Protein AF-A0A4P9X8Y3-F1 (afdb_monomer_lite)

Sequence (404 aa):
MTRTGSASSAAALPAQDPSCPCTQILDPTATSALCRLCHGAIPRVQMLIELNQRFRRDNDEFQHKLAVSYMRHDESALEMSRLRERSDELQTHLALRTQELSSVQKSLSAMGEKLVDEIEKRAELQHSKEAIQEELEDLTRSLFEEANVLVAEEARRRHGHEQREQTLEVQLDAMRGQLQMEREQLTELKERLAEMQRREMEMDELAARDAALGNDDSLASEQPSASSDHGWTPMPASSSASAGVADGPVYDSLLLAEFRDFLQQSPSLKTTKLHTVPFMKNVLEDDVTPCLKFGNNPRTSTRKLVDAIAMNTCFVEEVADPELGDGPLSAAGDPARCRYHFKTTDAADDPWCPICLLCRDRLVAVCEFYNLIRHIRQGLYAQRRVDDVFADVVRLKRNMHDAR

Secondary structure (DSSP, 8-state):
------------PPP--TT-THHHHB-SS-SS-BBTTT--B-HHHHHHHHHHHHHHHHHHHHHHHHHHHHHHHHHHHHHHHHHHHHHHHHHHHHHHHHHHHHHHHHHHHHHHHHHHHHHHHHHHHHHHHHHHHHHHHHHHHHHHHHHHHHHHHHHHHHHHHHHHHHHHHHHHHHHHHHHHHHHHHHHHHHHHHHHHHHHHHHHHHHHHTTS---------------------PPPPPPP--------S----HHHHHHHHHHHHHTTT--GGGGGGSHHHHHHIIIIIHHHT--SSS-SS-HHHHHHHHHTT--EEEE-S-TT-------SSS-GGG--EEEESSS-TTSPPEEE-HHHHHHHHHHHHHHHHHHHHHTTTTTTS-HHHHHHHHHHHHHHHHHH-

InterPro domains:
  IPR009449 GDP/GTP exchange factor Sec2, N-terminal [PF06428] (72-197)
  IPR040351 Guanine nucleotide exchange factor RAB3IL/RAB3IP/Sec2 [PTHR14430] (71-404)

Structure (mmCIF, N/CA/C/O backbone):
data_AF-A0A4P9X8Y3-F1
#
_entry.id   AF-A0A4P9X8Y3-F1
#
loop_
_atom_site.group_PDB
_atom_site.id
_atom_site.type_symbol
_atom_site.label_atom_id
_atom_site.label_alt_id
_atom_site.label_comp_id
_atom_site.label_asym_id
_atom_site.label_entity_id
_atom_site.label_seq_id
_atom_site.pdbx_PDB_ins_code
_atom_site.Cartn_x
_atom_site.Cartn_y
_atom_site.Cartn_z
_atom_site.occupancy
_atom_site.B_iso_or_equiv
_atom_site.auth_seq_id
_atom_site.auth_comp_id
_atom_site.auth_asym_id
_atom_site.auth_atom_id
_atom_site.pdbx_PDB_model_num
ATOM 1 N N . MET A 1 1 ? 45.421 -11.785 -49.173 1.00 38.28 1 MET A N 1
ATOM 2 C CA . MET A 1 1 ? 45.979 -12.794 -50.099 1.00 38.28 1 MET A CA 1
ATOM 3 C C . MET A 1 1 ? 47.058 -12.131 -50.932 1.00 38.28 1 MET A C 1
ATOM 5 O O . MET A 1 1 ? 46.813 -11.102 -51.547 1.00 38.28 1 MET A O 1
ATOM 9 N N . THR A 1 2 ? 48.271 -12.660 -50.831 1.00 33.38 2 THR A N 1
ATOM 10 C CA . THR A 1 2 ? 49.486 -12.202 -51.505 1.00 33.38 2 THR A CA 1
ATOM 11 C C . THR A 1 2 ? 49.276 -12.175 -53.016 1.00 33.38 2 THR A C 1
ATOM 13 O O . THR A 1 2 ? 48.950 -13.183 -53.636 1.00 33.38 2 THR A O 1
ATOM 16 N N . ARG A 1 3 ? 49.425 -10.991 -53.612 1.00 38.62 3 ARG A N 1
ATOM 17 C CA . ARG A 1 3 ? 49.293 -10.769 -55.051 1.00 38.62 3 ARG A CA 1
ATOM 18 C C . ARG A 1 3 ? 50.517 -11.390 -55.730 1.00 38.62 3 ARG A C 1
ATOM 20 O O . ARG A 1 3 ? 51.539 -10.734 -55.898 1.00 38.62 3 ARG A O 1
ATOM 27 N N . THR A 1 4 ? 50.443 -12.675 -56.070 1.00 37.75 4 THR A N 1
ATOM 28 C CA . THR A 1 4 ? 51.406 -13.323 -56.964 1.00 37.75 4 THR A CA 1
ATOM 29 C C . THR A 1 4 ? 51.201 -12.729 -58.351 1.00 37.75 4 THR A C 1
ATOM 31 O O . THR A 1 4 ? 50.382 -13.208 -59.133 1.00 37.75 4 THR A O 1
ATOM 34 N N . GLY A 1 5 ? 51.888 -11.622 -58.633 1.00 37.44 5 GLY A N 1
ATOM 35 C CA . GLY A 1 5 ? 52.036 -11.131 -59.993 1.00 37.44 5 GLY A CA 1
ATOM 36 C C . GLY A 1 5 ? 52.720 -12.224 -60.797 1.00 37.44 5 GLY A C 1
ATOM 37 O O . GLY A 1 5 ? 53.911 -12.467 -60.620 1.00 37.44 5 GLY A O 1
ATOM 38 N N . SER A 1 6 ? 51.960 -12.921 -61.639 1.00 41.25 6 SER A N 1
ATOM 39 C CA . SER A 1 6 ? 52.522 -13.767 -62.679 1.00 41.25 6 SER A CA 1
ATOM 40 C C . SER A 1 6 ? 53.346 -12.852 -63.577 1.00 41.25 6 SER A C 1
ATOM 42 O O . SER A 1 6 ? 52.797 -12.123 -64.406 1.00 41.25 6 SER A O 1
ATOM 44 N N . ALA A 1 7 ? 54.659 -12.828 -63.352 1.00 40.50 7 ALA A N 1
ATOM 45 C CA . ALA A 1 7 ? 55.610 -12.240 -64.269 1.00 40.50 7 ALA A CA 1
ATOM 46 C C . ALA A 1 7 ? 55.390 -12.933 -65.612 1.00 40.50 7 ALA A C 1
ATOM 48 O O . ALA A 1 7 ? 55.737 -14.102 -65.788 1.00 40.50 7 ALA A O 1
ATOM 49 N N . SER A 1 8 ? 54.734 -12.234 -66.536 1.00 46.31 8 SER A N 1
ATOM 50 C CA . SER A 1 8 ? 54.686 -12.655 -67.924 1.00 46.31 8 SER A CA 1
ATOM 51 C C . SER A 1 8 ? 56.140 -12.729 -68.364 1.00 46.31 8 SER A C 1
ATOM 53 O O . SER A 1 8 ? 56.817 -11.703 -68.420 1.00 46.31 8 SER A O 1
ATOM 55 N N . SER A 1 9 ? 56.639 -13.946 -68.574 1.00 45.56 9 SER A N 1
ATOM 56 C CA . SER A 1 9 ? 57.944 -14.193 -69.169 1.00 45.56 9 SER A CA 1
ATOM 57 C C . SER A 1 9 ? 57.942 -13.509 -70.532 1.00 45.56 9 SER A C 1
ATOM 59 O O . SER A 1 9 ? 57.400 -14.024 -71.509 1.00 45.56 9 SER A O 1
ATOM 61 N N . ALA A 1 10 ? 58.452 -12.280 -70.579 1.00 47.59 10 ALA A N 1
ATOM 62 C CA . ALA A 1 10 ? 58.766 -11.613 -71.822 1.00 47.59 10 ALA A CA 1
ATOM 63 C C . ALA A 1 10 ? 59.955 -12.381 -72.389 1.00 47.59 10 ALA A C 1
ATOM 65 O O . ALA A 1 10 ? 61.096 -12.162 -71.982 1.00 47.59 10 ALA A O 1
ATOM 66 N N . ALA A 1 11 ? 59.671 -13.351 -73.260 1.00 50.31 11 ALA A N 1
ATOM 67 C CA . ALA A 1 11 ? 60.689 -13.974 -74.083 1.00 50.31 11 ALA A CA 1
ATOM 68 C C . ALA A 1 11 ? 61.520 -12.844 -74.703 1.00 50.31 11 ALA A C 1
ATOM 70 O O . ALA A 1 11 ? 60.966 -11.967 -75.372 1.00 50.31 11 ALA A O 1
ATOM 71 N N . ALA A 1 12 ? 62.819 -12.816 -74.397 1.00 53.19 12 ALA A N 1
ATOM 72 C CA . ALA A 1 12 ? 63.729 -11.822 -74.939 1.00 53.19 12 ALA A CA 1
ATOM 73 C C . ALA A 1 12 ? 63.620 -11.880 -76.465 1.00 53.19 12 ALA A C 1
ATOM 75 O O . ALA A 1 12 ? 63.916 -12.908 -77.077 1.00 53.19 12 ALA A O 1
ATOM 76 N N . LEU A 1 13 ? 63.117 -10.800 -77.066 1.00 60.72 13 LEU A N 1
ATOM 77 C CA . LEU A 1 13 ? 63.044 -10.690 -78.515 1.00 60.72 13 LEU A CA 1
ATOM 78 C C . LEU A 1 13 ? 64.472 -10.831 -79.068 1.00 60.72 13 LEU A C 1
ATOM 80 O O . LEU A 1 13 ? 65.398 -10.266 -78.477 1.00 60.72 13 LEU A O 1
ATOM 84 N N . PRO A 1 14 ? 64.679 -11.581 -80.164 1.00 63.28 14 PRO A N 1
ATOM 85 C CA . PRO A 1 14 ? 65.995 -11.688 -80.778 1.00 63.28 14 PRO A CA 1
ATOM 86 C C . PRO A 1 14 ? 66.525 -10.287 -81.109 1.00 63.28 14 PRO A C 1
ATOM 88 O O . PRO A 1 14 ? 65.758 -9.412 -81.520 1.00 63.28 14 PRO A O 1
ATOM 91 N N . ALA A 1 15 ? 67.827 -10.071 -80.894 1.00 60.09 15 ALA A N 1
ATOM 92 C CA . ALA A 1 15 ? 68.486 -8.808 -81.206 1.00 60.09 15 ALA A CA 1
ATOM 93 C C . ALA A 1 15 ? 68.162 -8.405 -82.654 1.00 60.09 15 ALA A C 1
ATOM 95 O O . ALA A 1 15 ? 68.297 -9.218 -83.569 1.00 60.09 15 ALA A O 1
ATOM 96 N N . GLN A 1 16 ? 67.672 -7.177 -82.844 1.00 62.56 16 GLN A N 1
ATOM 97 C CA . GLN A 1 16 ? 67.260 -6.683 -84.157 1.00 62.56 16 GLN A CA 1
ATOM 98 C C . GLN A 1 16 ? 68.472 -6.667 -85.094 1.00 62.56 16 GLN A C 1
ATOM 100 O O . GLN A 1 16 ? 69.423 -5.923 -84.862 1.00 62.56 16 GLN A O 1
ATOM 105 N N . ASP A 1 17 ? 68.437 -7.489 -86.143 1.00 67.31 17 ASP A N 1
ATOM 106 C CA . ASP A 1 17 ? 69.449 -7.473 -87.196 1.00 67.31 17 ASP A CA 1
ATOM 107 C C . ASP A 1 17 ? 69.336 -6.147 -87.975 1.00 67.31 17 ASP A C 1
ATOM 109 O O . ASP A 1 17 ? 68.294 -5.895 -88.597 1.00 67.31 17 ASP A O 1
ATOM 113 N N . PRO A 1 18 ? 70.369 -5.281 -87.964 1.00 65.69 18 PRO A N 1
ATOM 114 C CA . PRO A 1 18 ? 70.338 -3.999 -88.666 1.00 65.69 18 PRO A CA 1
ATOM 115 C C . PRO A 1 18 ? 70.235 -4.156 -90.192 1.00 65.69 18 PRO A C 1
ATOM 117 O O . PRO A 1 18 ? 69.890 -3.192 -90.874 1.00 65.69 18 PRO A O 1
ATOM 120 N N . SER A 1 19 ? 70.490 -5.353 -90.733 1.00 65.38 19 SER A N 1
ATOM 121 C CA . SER A 1 19 ? 70.330 -5.676 -92.154 1.00 65.38 19 SER A CA 1
ATOM 122 C C . SER A 1 19 ? 68.934 -6.200 -92.531 1.00 65.38 19 SER A C 1
ATOM 124 O O . SER A 1 19 ? 68.655 -6.389 -93.716 1.00 65.38 19 SER A O 1
ATOM 126 N N . CYS A 1 20 ? 68.026 -6.394 -91.561 1.00 70.94 20 CYS A N 1
ATOM 127 C CA . CYS A 1 20 ? 66.666 -6.861 -91.834 1.00 70.94 20 CYS A CA 1
ATOM 128 C C . CYS A 1 20 ? 65.900 -5.853 -92.709 1.00 70.94 20 CYS A C 1
ATOM 130 O O . CYS A 1 20 ? 65.712 -4.713 -92.280 1.00 70.94 20 CYS A O 1
ATOM 132 N N . PRO A 1 21 ? 65.329 -6.255 -93.863 1.00 71.38 21 PRO A N 1
ATOM 133 C CA . PRO A 1 21 ? 64.524 -5.365 -94.710 1.00 71.38 21 PRO A CA 1
ATOM 134 C C . PRO A 1 21 ? 63.346 -4.705 -93.975 1.00 71.38 21 PRO A C 1
ATOM 136 O O . PRO A 1 21 ? 62.870 -3.641 -94.364 1.00 71.38 21 PRO A O 1
ATOM 139 N N . CYS A 1 22 ? 62.896 -5.306 -92.871 1.00 70.19 22 CYS A N 1
ATOM 140 C CA . CYS A 1 22 ? 61.865 -4.767 -91.996 1.00 70.19 22 CYS A CA 1
ATOM 141 C C . CYS A 1 22 ? 62.204 -3.379 -91.405 1.00 70.19 22 CYS A C 1
ATOM 143 O O . CYS A 1 22 ? 61.299 -2.560 -91.243 1.00 70.19 22 CYS A O 1
ATOM 145 N N . THR A 1 23 ? 63.485 -3.073 -91.154 1.00 68.12 23 THR A N 1
ATOM 146 C CA . THR A 1 23 ? 63.953 -1.769 -90.627 1.00 68.12 23 THR A CA 1
ATOM 147 C C . THR A 1 23 ? 63.938 -0.653 -91.681 1.00 68.12 23 THR A C 1
ATOM 149 O O . THR A 1 23 ? 64.002 0.535 -91.355 1.00 68.12 23 THR A O 1
ATOM 152 N N . GLN A 1 24 ? 63.834 -1.027 -92.960 1.00 69.31 24 GLN A N 1
ATOM 153 C CA . GLN A 1 24 ? 63.679 -0.098 -94.078 1.00 69.31 24 GLN A CA 1
ATOM 154 C C . GLN A 1 24 ? 62.207 0.210 -94.381 1.00 69.31 24 GLN A C 1
ATOM 156 O O . GLN A 1 24 ? 61.924 1.194 -95.058 1.00 69.31 24 GLN A O 1
ATOM 161 N N . ILE A 1 25 ? 61.273 -0.608 -93.883 1.00 71.94 25 ILE A N 1
ATOM 162 C CA . ILE A 1 25 ? 59.831 -0.477 -94.142 1.00 71.94 25 ILE A CA 1
ATOM 163 C C . ILE A 1 25 ? 59.143 0.351 -93.052 1.00 71.94 25 ILE A C 1
ATOM 165 O O . ILE A 1 25 ? 58.283 1.171 -93.366 1.00 71.94 25 ILE A O 1
ATOM 169 N N . LEU A 1 26 ? 59.517 0.160 -91.786 1.00 69.81 26 LEU A N 1
ATOM 170 C CA . LEU A 1 26 ? 58.951 0.879 -90.642 1.00 69.81 26 LEU A CA 1
ATOM 171 C C . LEU A 1 26 ? 59.854 2.055 -90.252 1.00 69.81 26 LEU A C 1
ATOM 173 O O . LEU A 1 26 ? 61.067 1.889 -90.145 1.00 69.81 26 LEU A O 1
ATOM 177 N N . ASP A 1 27 ? 59.277 3.237 -90.032 1.00 65.94 27 ASP A N 1
ATOM 178 C CA . ASP A 1 27 ? 60.016 4.376 -89.478 1.00 65.94 27 ASP A CA 1
ATOM 179 C C . ASP A 1 27 ? 60.281 4.159 -87.970 1.00 65.94 27 ASP A C 1
ATOM 181 O O . ASP A 1 27 ? 59.325 4.057 -87.199 1.00 65.94 27 ASP A O 1
ATOM 185 N N . PRO A 1 28 ? 61.548 4.076 -87.515 1.00 61.78 28 PRO A N 1
ATOM 186 C CA . PRO A 1 28 ? 61.874 3.885 -86.101 1.00 61.78 28 PRO A CA 1
ATOM 187 C C . PRO A 1 28 ? 61.652 5.145 -85.246 1.00 61.78 28 PRO A C 1
ATOM 189 O O . PRO A 1 28 ? 61.670 5.054 -84.020 1.00 61.78 28 PRO A O 1
ATOM 192 N N . THR A 1 29 ? 61.465 6.316 -85.864 1.00 61.03 29 THR A N 1
ATOM 193 C CA . THR A 1 29 ? 61.295 7.604 -85.171 1.00 61.03 29 THR A CA 1
ATOM 194 C C . THR A 1 29 ? 59.834 8.014 -84.995 1.00 61.03 29 THR A C 1
ATOM 196 O O . THR A 1 29 ? 59.526 8.832 -84.127 1.00 61.03 29 THR A O 1
ATOM 199 N N . ALA A 1 30 ? 58.920 7.423 -85.768 1.00 57.47 30 ALA A N 1
ATOM 200 C CA . ALA A 1 30 ? 57.501 7.722 -85.690 1.00 57.47 30 ALA A CA 1
ATOM 201 C C . ALA A 1 30 ? 56.797 6.807 -84.677 1.00 57.47 30 ALA A C 1
ATOM 203 O O . ALA A 1 30 ? 56.789 5.584 -84.786 1.00 57.47 30 ALA A O 1
ATOM 204 N N . THR A 1 31 ? 56.104 7.413 -83.716 1.00 58.72 31 THR A N 1
ATOM 205 C CA . THR A 1 31 ? 55.198 6.742 -82.764 1.00 58.72 31 THR A CA 1
ATOM 206 C C . THR A 1 31 ? 54.002 6.046 -83.426 1.00 58.72 31 THR A C 1
ATOM 208 O O . THR A 1 31 ? 53.281 5.301 -82.763 1.00 58.72 31 THR A O 1
ATOM 211 N N . SER A 1 32 ? 53.782 6.263 -84.725 1.00 61.84 32 SER A N 1
ATOM 212 C CA . SER A 1 32 ? 52.755 5.599 -85.524 1.00 61.84 32 SER A CA 1
ATOM 213 C C . SER A 1 32 ? 53.429 4.806 -86.640 1.00 61.84 32 SER A C 1
ATOM 215 O O . SER A 1 32 ? 54.347 5.301 -87.287 1.00 61.84 32 SER A O 1
ATOM 217 N N . ALA A 1 33 ? 53.011 3.555 -86.827 1.00 69.06 33 ALA A N 1
ATOM 218 C CA . ALA A 1 33 ? 53.597 2.600 -87.763 1.00 69.06 33 ALA A CA 1
ATOM 219 C C . ALA A 1 33 ? 53.347 2.980 -89.237 1.00 69.06 33 ALA A C 1
ATOM 221 O O . ALA A 1 33 ? 52.541 2.362 -89.942 1.00 69.06 33 ALA A O 1
ATOM 222 N N . LEU A 1 34 ? 54.028 4.029 -89.688 1.00 79.69 34 LEU A N 1
ATOM 223 C CA . LEU A 1 34 ? 53.994 4.533 -91.051 1.00 79.69 34 LEU A CA 1
ATOM 224 C C . LEU A 1 34 ? 55.073 3.849 -91.894 1.00 79.69 34 LEU A C 1
ATOM 226 O O . LEU A 1 34 ? 56.153 3.498 -91.412 1.00 79.69 34 LEU A O 1
ATOM 230 N N . CYS A 1 35 ? 54.768 3.665 -93.175 1.00 78.06 35 CYS A N 1
ATOM 231 C CA . CYS A 1 35 ? 55.717 3.180 -94.162 1.00 78.06 35 CYS A CA 1
ATOM 232 C C . CYS A 1 35 ? 56.786 4.246 -94.419 1.00 78.06 35 CYS A C 1
ATOM 234 O O . CYS A 1 35 ? 56.464 5.367 -94.806 1.00 78.06 35 CYS A O 1
ATOM 236 N N . ARG A 1 36 ? 58.063 3.894 -94.284 1.00 76.31 36 ARG A N 1
ATOM 237 C CA . ARG A 1 36 ? 59.192 4.818 -94.468 1.00 76.31 36 ARG A CA 1
ATOM 238 C C . ARG A 1 36 ? 59.341 5.350 -95.904 1.00 76.31 36 ARG A C 1
ATOM 240 O O . ARG A 1 36 ? 59.960 6.388 -96.098 1.00 76.31 36 ARG A O 1
ATOM 247 N N . LEU A 1 37 ? 58.790 4.647 -96.901 1.00 78.06 37 LEU A N 1
ATOM 248 C CA . LEU A 1 37 ? 58.934 4.978 -98.329 1.00 78.06 37 LEU A CA 1
ATOM 249 C C . LEU A 1 37 ? 57.832 5.898 -98.869 1.00 78.06 37 LEU A C 1
ATOM 251 O O . LEU A 1 37 ? 58.095 6.718 -99.741 1.00 78.06 37 LEU A O 1
ATOM 255 N N . CYS A 1 38 ? 56.595 5.743 -98.392 1.00 81.50 38 CYS A N 1
ATOM 256 C CA . CYS A 1 38 ? 55.443 6.516 -98.873 1.00 81.50 38 CYS A CA 1
ATOM 257 C C . CYS A 1 38 ? 54.746 7.330 -97.777 1.00 81.50 38 CYS A C 1
ATOM 259 O O . CYS A 1 38 ? 53.761 8.005 -98.060 1.00 81.50 38 CYS A O 1
ATOM 261 N N . HIS A 1 39 ? 55.219 7.236 -96.531 1.00 77.31 39 HIS A N 1
ATOM 262 C CA . HIS A 1 39 ? 54.658 7.875 -95.336 1.00 77.31 39 HIS A CA 1
ATOM 263 C C . HIS A 1 39 ? 53.189 7.518 -95.027 1.00 77.31 39 HIS A C 1
ATOM 265 O O . HIS A 1 39 ? 52.581 8.107 -94.137 1.00 77.31 39 HIS A O 1
ATOM 271 N N . GLY A 1 40 ? 52.613 6.530 -95.722 1.00 79.38 40 GLY A N 1
ATOM 272 C CA . GLY A 1 40 ? 51.258 6.029 -95.482 1.00 79.38 40 GLY A CA 1
ATOM 273 C C . GLY A 1 40 ? 51.190 4.992 -94.356 1.00 79.38 40 GLY A C 1
ATOM 274 O O . GLY A 1 40 ? 52.171 4.307 -94.064 1.00 79.38 40 GLY A O 1
ATOM 275 N N . ALA A 1 41 ? 50.018 4.840 -93.737 1.00 81.88 41 ALA A N 1
ATOM 276 C CA . ALA A 1 41 ? 49.785 3.831 -92.704 1.00 81.88 41 ALA A CA 1
ATOM 277 C C . ALA A 1 41 ? 49.802 2.409 -93.288 1.00 81.88 41 ALA A C 1
ATOM 279 O O . ALA A 1 41 ? 49.170 2.145 -94.311 1.00 81.88 41 ALA A O 1
ATOM 280 N N . ILE A 1 42 ? 50.487 1.474 -92.621 1.00 84.62 42 ILE A N 1
ATOM 281 C CA . ILE A 1 42 ? 50.503 0.063 -93.034 1.00 84.62 42 ILE A CA 1
ATOM 282 C C . ILE A 1 42 ? 49.219 -0.611 -92.524 1.00 84.62 42 ILE A C 1
ATOM 284 O O . ILE A 1 42 ? 49.091 -0.802 -91.309 1.00 84.62 42 ILE A O 1
ATOM 288 N N . PRO A 1 43 ? 48.281 -1.041 -93.396 1.00 83.75 43 PRO A N 1
ATOM 289 C CA . PRO A 1 43 ? 46.933 -1.437 -92.972 1.00 83.75 43 PRO A CA 1
ATOM 290 C C . PRO A 1 43 ? 46.902 -2.550 -91.917 1.00 83.75 43 PRO A C 1
ATOM 292 O O . PRO A 1 43 ? 46.117 -2.501 -90.973 1.00 83.75 43 PRO A O 1
ATOM 295 N N . ARG A 1 44 ? 47.789 -3.549 -92.029 1.00 84.06 44 ARG A N 1
ATOM 296 C CA . ARG A 1 44 ? 47.836 -4.667 -91.074 1.00 84.06 44 ARG A CA 1
ATOM 297 C C . ARG A 1 44 ? 48.372 -4.255 -89.702 1.00 84.06 44 ARG A C 1
ATOM 299 O O . ARG A 1 44 ? 47.895 -4.775 -88.697 1.00 84.06 44 ARG A O 1
ATOM 306 N N . VAL A 1 45 ? 49.336 -3.335 -89.658 1.00 83.12 45 VAL A N 1
ATOM 307 C CA . VAL A 1 45 ? 49.898 -2.830 -88.396 1.00 83.12 45 VAL A CA 1
ATOM 308 C C . VAL A 1 45 ? 48.910 -1.877 -87.732 1.00 83.12 45 VAL A C 1
ATOM 310 O O . VAL A 1 45 ? 48.670 -1.995 -86.535 1.00 83.12 45 VAL A O 1
ATOM 313 N N . GLN A 1 46 ? 48.247 -1.027 -88.518 1.00 83.75 46 GLN A N 1
ATOM 314 C CA . GLN A 1 46 ? 47.165 -0.164 -88.052 1.00 83.75 46 GLN A CA 1
ATOM 315 C C . GLN A 1 46 ? 46.024 -0.975 -87.411 1.00 83.75 46 GLN A C 1
ATOM 317 O O . GLN A 1 46 ? 45.622 -0.687 -86.287 1.00 83.75 46 GLN A O 1
ATOM 322 N N . MET A 1 47 ? 45.580 -2.060 -88.057 1.00 88.00 47 MET A N 1
ATOM 323 C CA . MET A 1 47 ? 44.558 -2.964 -87.509 1.00 88.00 47 MET A CA 1
ATOM 324 C C . MET A 1 47 ? 44.983 -3.599 -86.171 1.00 88.00 47 MET A C 1
ATOM 326 O O . MET A 1 47 ? 44.170 -3.731 -85.258 1.00 88.00 47 MET A O 1
ATOM 330 N N . LEU A 1 48 ? 46.255 -3.994 -86.028 1.00 87.12 48 LEU A N 1
ATOM 331 C CA . LEU A 1 48 ? 46.786 -4.545 -84.774 1.00 87.12 48 LEU A CA 1
ATOM 332 C C . LEU A 1 48 ? 46.891 -3.486 -83.670 1.00 87.12 48 LEU A C 1
ATOM 334 O O . LEU A 1 48 ? 46.611 -3.798 -82.513 1.00 87.12 48 LEU A O 1
ATOM 338 N N . ILE A 1 49 ? 47.258 -2.248 -84.011 1.00 85.50 49 ILE A N 1
ATOM 339 C CA . ILE A 1 49 ? 47.268 -1.116 -83.074 1.00 85.50 49 ILE A CA 1
ATOM 340 C C . ILE A 1 49 ? 45.847 -0.850 -82.571 1.00 85.50 49 ILE A C 1
ATOM 342 O O . ILE A 1 49 ? 45.638 -0.779 -81.363 1.00 85.50 49 ILE A O 1
ATOM 346 N N . GLU A 1 50 ? 44.863 -0.780 -83.468 1.00 88.81 50 GLU A N 1
ATOM 347 C CA . GLU A 1 50 ? 43.454 -0.582 -83.114 1.00 88.81 50 GLU A CA 1
ATOM 348 C C . GLU A 1 50 ? 42.906 -1.724 -82.249 1.00 88.81 50 GLU A C 1
ATOM 350 O O . GLU A 1 50 ? 42.192 -1.478 -81.275 1.00 88.81 50 GLU A O 1
ATOM 355 N N . LEU A 1 51 ? 43.266 -2.973 -82.558 1.00 92.62 51 LEU A N 1
ATOM 356 C CA . LEU A 1 51 ? 42.882 -4.136 -81.762 1.00 92.62 51 LEU A CA 1
ATOM 357 C C . LEU A 1 51 ? 43.532 -4.119 -80.368 1.00 92.62 51 LEU A C 1
ATOM 359 O O . LEU A 1 51 ? 42.857 -4.377 -79.376 1.00 92.62 51 LEU A O 1
ATOM 363 N N . ASN A 1 52 ? 44.816 -3.762 -80.260 1.00 90.44 52 ASN A N 1
ATOM 364 C CA . ASN A 1 52 ? 45.506 -3.627 -78.972 1.00 90.44 52 ASN A CA 1
ATOM 365 C C . ASN A 1 52 ? 44.909 -2.480 -78.143 1.00 90.44 52 ASN A C 1
ATOM 367 O O . ASN A 1 52 ? 44.678 -2.631 -76.948 1.00 90.44 52 ASN A O 1
ATOM 371 N N . GLN A 1 53 ? 44.572 -1.357 -78.780 1.00 90.69 53 GLN A N 1
ATOM 372 C CA . GLN A 1 53 ? 43.862 -0.254 -78.133 1.00 90.69 53 GLN A CA 1
ATOM 373 C C . GLN A 1 53 ? 42.460 -0.657 -77.654 1.00 90.69 53 GLN A C 1
ATOM 375 O O . GLN A 1 53 ? 42.044 -0.200 -76.592 1.00 90.69 53 GLN A O 1
ATOM 380 N N . ARG A 1 54 ? 41.729 -1.502 -78.399 1.00 95.25 54 ARG A N 1
ATOM 381 C CA . ARG A 1 54 ? 40.456 -2.090 -77.937 1.00 95.25 54 ARG A CA 1
ATOM 382 C C . ARG A 1 54 ? 40.674 -2.964 -76.707 1.00 95.25 54 ARG A C 1
ATOM 384 O O . ARG A 1 54 ? 40.076 -2.685 -75.681 1.00 95.25 54 ARG A O 1
ATOM 391 N N . PHE A 1 55 ? 41.604 -3.918 -76.763 1.00 95.75 55 PHE A N 1
ATOM 392 C CA . PHE A 1 55 ? 41.893 -4.781 -75.615 1.00 95.75 55 PHE A CA 1
ATOM 393 C C . PHE A 1 55 ? 42.363 -4.013 -74.380 1.00 95.75 55 PHE A C 1
ATOM 395 O O . PHE A 1 55 ? 42.019 -4.399 -73.270 1.00 95.75 55 PHE A O 1
ATOM 402 N N . ARG A 1 56 ? 43.128 -2.927 -74.547 1.00 93.50 56 ARG A N 1
ATOM 403 C CA . ARG A 1 56 ? 43.506 -2.050 -73.429 1.00 93.50 56 ARG A CA 1
ATOM 404 C C . ARG A 1 56 ? 42.286 -1.379 -72.810 1.00 93.50 56 ARG A C 1
ATOM 406 O O . ARG A 1 56 ? 42.126 -1.468 -71.603 1.00 93.50 56 ARG A O 1
ATOM 413 N N . ARG A 1 57 ? 41.401 -0.798 -73.630 1.00 95.31 57 ARG A N 1
ATOM 414 C CA . ARG A 1 57 ? 40.144 -0.199 -73.153 1.00 95.31 57 ARG A CA 1
ATOM 415 C C . ARG A 1 57 ? 39.268 -1.215 -72.428 1.00 95.31 57 ARG A C 1
ATOM 417 O O . ARG A 1 57 ? 38.788 -0.918 -71.342 1.00 95.31 57 ARG A O 1
ATOM 424 N N . ASP A 1 58 ? 39.118 -2.409 -72.992 1.00 95.50 58 ASP A N 1
ATOM 425 C CA . ASP A 1 58 ? 38.333 -3.478 -72.377 1.00 95.50 58 ASP A CA 1
ATOM 426 C C . ASP A 1 58 ? 38.966 -3.918 -71.045 1.00 95.50 58 ASP A C 1
ATOM 428 O O . ASP A 1 58 ? 38.264 -4.107 -70.056 1.00 95.50 58 ASP A O 1
ATOM 432 N N . ASN A 1 59 ? 40.297 -4.040 -70.978 1.00 95.31 59 ASN A N 1
ATOM 433 C CA . ASN A 1 59 ? 41.011 -4.381 -69.745 1.00 95.31 59 ASN A CA 1
ATOM 434 C C . ASN A 1 59 ? 40.839 -3.296 -68.673 1.00 95.31 59 ASN A C 1
ATOM 436 O O . ASN A 1 59 ? 40.506 -3.625 -67.538 1.00 95.31 59 ASN A O 1
ATOM 440 N N . ASP A 1 60 ? 40.979 -2.020 -69.035 1.00 95.56 60 ASP A N 1
ATOM 441 C CA . ASP A 1 60 ? 40.744 -0.892 -68.128 1.00 95.56 60 ASP A CA 1
ATOM 442 C C . ASP A 1 60 ? 39.289 -0.883 -67.625 1.00 95.56 60 ASP A C 1
ATOM 444 O O . ASP A 1 60 ? 39.036 -0.695 -66.433 1.00 95.56 60 ASP A O 1
ATOM 448 N N . GLU A 1 61 ? 38.320 -1.171 -68.501 1.00 96.50 61 GLU A N 1
ATOM 449 C CA . GLU A 1 61 ? 36.907 -1.292 -68.138 1.00 96.50 61 GLU A CA 1
ATOM 450 C C . GLU A 1 61 ? 36.659 -2.467 -67.178 1.00 96.50 61 GLU A C 1
ATOM 452 O O . GLU A 1 61 ? 35.956 -2.313 -66.174 1.00 96.50 61 GLU A O 1
ATOM 457 N N . PHE A 1 62 ? 37.252 -3.637 -67.433 1.00 96.62 62 PHE A N 1
ATOM 458 C CA . PHE A 1 62 ? 37.148 -4.792 -66.539 1.00 96.62 62 PHE A CA 1
ATOM 459 C C . PHE A 1 62 ? 37.821 -4.536 -65.190 1.00 96.62 62 PHE A C 1
ATOM 461 O O . PHE A 1 62 ? 37.252 -4.890 -64.157 1.00 96.62 62 PHE A O 1
ATOM 468 N N . GLN A 1 63 ? 38.988 -3.889 -65.173 1.00 95.69 63 GLN A N 1
ATOM 469 C CA . GLN A 1 63 ? 39.662 -3.491 -63.938 1.00 95.69 63 GLN A CA 1
ATOM 470 C C . GLN A 1 63 ? 38.811 -2.510 -63.133 1.00 95.69 63 GLN A C 1
ATOM 472 O O . GLN A 1 63 ? 38.672 -2.679 -61.921 1.00 95.69 63 GLN A O 1
ATOM 477 N N . HIS A 1 64 ? 38.186 -1.533 -63.794 1.00 96.31 64 HIS A N 1
ATOM 478 C CA . HIS A 1 64 ? 37.283 -0.593 -63.141 1.00 96.31 64 HIS A CA 1
ATOM 479 C C . HIS A 1 64 ? 36.050 -1.297 -62.556 1.00 96.31 64 HIS A C 1
ATOM 481 O O . HIS A 1 64 ? 35.736 -1.115 -61.379 1.00 96.31 64 HIS A O 1
ATOM 487 N N . LYS A 1 65 ? 35.384 -2.166 -63.330 1.00 96.69 65 LYS A N 1
ATOM 488 C CA . LYS A 1 65 ? 34.235 -2.958 -62.851 1.00 96.69 65 LYS A CA 1
ATOM 489 C C . LYS A 1 65 ? 34.605 -3.843 -61.663 1.00 96.69 65 LYS A C 1
ATOM 491 O O . LYS A 1 65 ? 33.844 -3.925 -60.700 1.00 96.69 65 LYS A O 1
ATOM 496 N N . LEU A 1 66 ? 35.774 -4.478 -61.714 1.00 97.06 66 LEU A N 1
ATOM 497 C CA . LEU A 1 66 ? 36.282 -5.306 -60.629 1.00 97.06 66 LEU A CA 1
ATOM 498 C C . LEU A 1 66 ? 36.545 -4.467 -59.368 1.00 97.06 66 LEU A C 1
ATOM 500 O O . LEU A 1 66 ? 36.133 -4.867 -58.283 1.00 97.06 66 LEU A O 1
ATOM 504 N N . ALA A 1 67 ? 37.156 -3.286 -59.508 1.00 96.31 67 ALA A N 1
ATOM 505 C CA . ALA A 1 67 ? 37.381 -2.365 -58.394 1.00 96.31 67 ALA A CA 1
ATOM 506 C C . ALA A 1 67 ? 36.062 -1.917 -57.742 1.00 96.31 67 ALA A C 1
ATOM 508 O O . ALA A 1 67 ? 35.929 -1.973 -56.522 1.00 96.31 67 ALA A O 1
ATOM 509 N N . VAL A 1 68 ? 35.056 -1.552 -58.544 1.00 96.69 68 VAL A N 1
ATOM 510 C CA . VAL A 1 68 ? 33.719 -1.188 -58.043 1.00 96.69 68 VAL A CA 1
ATOM 511 C C . VAL A 1 68 ? 33.047 -2.369 -57.334 1.00 96.69 68 VAL A C 1
ATOM 513 O O . VAL A 1 68 ? 32.428 -2.186 -56.288 1.00 96.69 68 VAL A O 1
ATOM 516 N N . SER A 1 69 ? 33.179 -3.587 -57.866 1.00 95.44 69 SER A N 1
ATOM 517 C CA . SER A 1 69 ? 32.630 -4.787 -57.229 1.00 95.44 69 SER A CA 1
ATOM 518 C C . SER A 1 69 ? 33.289 -5.086 -55.880 1.00 95.44 69 SER A C 1
ATOM 520 O O . SER A 1 69 ? 32.581 -5.451 -54.945 1.00 95.44 69 SER A O 1
ATOM 522 N N . TYR A 1 70 ? 34.613 -4.924 -55.762 1.00 96.19 70 TYR A N 1
ATOM 523 C CA . TYR A 1 70 ? 35.315 -5.083 -54.484 1.00 96.19 70 TYR A CA 1
ATOM 524 C C . TYR A 1 70 ? 34.868 -4.034 -53.466 1.00 96.19 70 TYR A C 1
ATOM 526 O O . TYR A 1 70 ? 34.532 -4.399 -52.346 1.00 96.19 70 TYR A O 1
ATOM 534 N N . MET A 1 71 ? 34.752 -2.766 -53.875 1.00 96.25 71 MET A N 1
ATOM 535 C CA . MET A 1 71 ? 34.259 -1.704 -52.993 1.00 96.25 71 MET A CA 1
ATOM 536 C C . MET A 1 71 ? 32.858 -2.003 -52.442 1.00 96.25 71 MET A C 1
ATOM 538 O O . MET A 1 71 ? 32.629 -1.868 -51.244 1.00 96.25 71 MET A O 1
ATOM 542 N N . ARG A 1 72 ? 31.931 -2.462 -53.295 1.00 96.44 72 ARG A N 1
ATOM 543 C CA . ARG A 1 72 ? 30.575 -2.856 -52.867 1.00 96.44 72 ARG A CA 1
ATOM 544 C C . ARG A 1 72 ? 30.585 -4.047 -51.914 1.00 96.44 72 ARG A C 1
ATOM 546 O O . ARG A 1 72 ? 29.782 -4.098 -50.985 1.00 96.44 72 ARG A O 1
ATOM 553 N N . HIS A 1 73 ? 31.464 -5.017 -52.158 1.00 96.00 73 HIS A N 1
ATOM 554 C CA . HIS A 1 73 ? 31.612 -6.173 -51.284 1.00 96.00 73 HIS A CA 1
ATOM 555 C C . HIS A 1 73 ? 32.152 -5.762 -49.908 1.00 96.00 73 HIS A C 1
ATOM 557 O O . HIS A 1 73 ? 31.621 -6.212 -48.897 1.00 96.00 73 HIS A O 1
ATOM 563 N N . ASP A 1 74 ? 33.154 -4.884 -49.860 1.00 96.19 74 ASP A N 1
ATOM 564 C CA . ASP A 1 74 ? 33.719 -4.377 -48.606 1.00 96.19 74 ASP A CA 1
ATOM 565 C C . ASP A 1 74 ? 32.688 -3.564 -47.809 1.00 96.19 74 ASP A C 1
ATOM 567 O O . ASP A 1 74 ? 32.559 -3.750 -46.599 1.00 96.19 74 ASP A O 1
ATOM 571 N N . GLU A 1 75 ? 31.893 -2.731 -48.485 1.00 96.12 75 GLU A N 1
ATOM 572 C CA . GLU A 1 75 ? 30.783 -1.996 -47.867 1.00 96.12 75 GLU A CA 1
ATOM 573 C C . GLU A 1 75 ? 29.724 -2.948 -47.287 1.00 96.12 75 GLU A C 1
ATOM 575 O O . GLU A 1 75 ? 29.357 -2.832 -46.116 1.00 96.12 75 GLU A O 1
ATOM 580 N N . SER A 1 76 ? 29.313 -3.957 -48.062 1.00 95.19 76 SER A N 1
ATOM 581 C CA . SER A 1 76 ? 28.355 -4.977 -47.611 1.00 95.19 76 SER A CA 1
ATOM 582 C C . SER A 1 76 ? 28.901 -5.804 -46.440 1.00 95.19 76 SER A C 1
ATOM 584 O O . SER A 1 76 ? 28.163 -6.162 -45.523 1.00 95.19 76 SER A O 1
ATOM 586 N N . ALA A 1 77 ? 30.201 -6.114 -46.440 1.00 97.00 77 ALA A N 1
ATOM 587 C CA . ALA A 1 77 ? 30.855 -6.841 -45.356 1.00 97.00 77 ALA A CA 1
ATOM 588 C C . ALA A 1 77 ? 30.891 -6.016 -44.059 1.00 97.00 77 ALA A C 1
ATOM 590 O O . ALA A 1 77 ? 30.651 -6.560 -42.978 1.00 97.00 77 ALA A O 1
ATOM 591 N N . LEU A 1 78 ? 31.135 -4.706 -44.164 1.00 96.94 78 LEU A N 1
ATOM 592 C CA . LEU A 1 78 ? 31.091 -3.784 -43.030 1.00 96.94 78 LEU A CA 1
ATOM 593 C C . LEU A 1 78 ? 29.671 -3.679 -42.453 1.00 96.94 78 LEU A C 1
ATOM 595 O O . LEU A 1 78 ? 29.491 -3.740 -41.236 1.00 96.94 78 LEU A O 1
ATOM 599 N N . GLU A 1 79 ? 28.659 -3.561 -43.313 1.00 97.12 79 GLU A N 1
ATOM 600 C CA . GLU A 1 79 ? 27.254 -3.520 -42.901 1.00 97.12 79 GLU A CA 1
ATOM 601 C C . GLU A 1 79 ? 26.828 -4.822 -42.210 1.00 97.12 79 GLU A C 1
ATOM 603 O O . GLU A 1 79 ? 26.274 -4.788 -41.111 1.00 97.12 79 GLU A O 1
ATOM 608 N N . MET A 1 80 ? 27.182 -5.974 -42.783 1.00 96.94 80 MET A N 1
ATOM 609 C CA . MET A 1 80 ? 26.959 -7.283 -42.165 1.00 96.94 80 MET A CA 1
ATOM 610 C C . MET A 1 80 ? 27.625 -7.402 -40.790 1.00 96.94 80 MET A C 1
ATOM 612 O O . MET A 1 80 ? 27.043 -7.993 -39.881 1.00 96.94 80 MET A O 1
ATOM 616 N N . SER A 1 81 ? 28.826 -6.844 -40.612 1.00 97.12 81 SER A N 1
ATOM 617 C CA . SER A 1 81 ? 29.501 -6.827 -39.310 1.00 97.12 81 SER A CA 1
ATOM 618 C C . SER A 1 81 ? 28.729 -5.996 -38.283 1.00 97.12 81 SER A C 1
ATOM 620 O O . SER A 1 81 ? 28.505 -6.468 -37.172 1.00 97.12 81 SER A O 1
ATOM 622 N N . ARG A 1 82 ? 28.262 -4.800 -38.664 1.00 97.50 82 ARG A N 1
ATOM 623 C CA . ARG A 1 82 ? 27.457 -3.929 -37.787 1.00 97.50 82 ARG A CA 1
ATOM 624 C C . ARG A 1 82 ? 26.130 -4.573 -37.394 1.00 97.50 82 ARG A C 1
ATOM 626 O O . ARG A 1 82 ? 25.705 -4.472 -36.248 1.00 97.50 82 ARG A O 1
ATOM 633 N N . LEU A 1 83 ? 25.468 -5.244 -38.337 1.00 97.25 83 LEU A N 1
ATOM 634 C CA . LEU A 1 83 ? 24.216 -5.949 -38.062 1.00 97.25 83 LEU A CA 1
ATOM 635 C C . LEU A 1 83 ? 24.416 -7.133 -37.111 1.00 97.25 83 LEU A C 1
ATOM 637 O O . LEU A 1 83 ? 23.562 -7.366 -36.259 1.00 97.25 83 LEU A O 1
ATOM 641 N N . ARG A 1 84 ? 25.537 -7.857 -37.221 1.00 97.56 84 ARG A N 1
ATOM 642 C CA . ARG A 1 84 ? 25.887 -8.936 -36.282 1.00 97.56 84 ARG A CA 1
ATOM 643 C C . ARG A 1 84 ? 26.130 -8.404 -34.876 1.00 97.56 84 ARG A C 1
ATOM 645 O O . ARG A 1 84 ? 25.519 -8.912 -33.948 1.00 97.56 84 ARG A O 1
ATOM 652 N N . GLU A 1 85 ? 26.921 -7.344 -34.741 1.00 97.69 85 GLU A N 1
ATOM 653 C CA . GLU A 1 85 ? 27.184 -6.702 -33.447 1.00 97.69 85 GLU A CA 1
ATOM 654 C C . GLU A 1 85 ? 25.880 -6.251 -32.774 1.00 97.69 85 GLU A C 1
ATOM 656 O O . GLU A 1 85 ? 25.601 -6.619 -31.636 1.00 97.69 85 GLU A O 1
ATOM 661 N N . ARG A 1 86 ? 24.997 -5.581 -33.524 1.00 97.81 86 ARG A N 1
ATOM 662 C CA . ARG A 1 86 ? 23.677 -5.183 -33.017 1.00 97.81 86 ARG A CA 1
ATOM 663 C C . ARG A 1 86 ? 22.781 -6.376 -32.666 1.00 97.81 86 ARG A C 1
ATOM 665 O O . ARG A 1 86 ? 21.991 -6.298 -31.728 1.00 97.81 86 ARG A O 1
ATOM 672 N N . SER A 1 87 ? 22.855 -7.469 -33.426 1.00 97.81 87 SER A N 1
ATOM 673 C CA . SER A 1 87 ? 22.120 -8.700 -33.113 1.00 97.81 87 SER A CA 1
ATOM 674 C C . SER A 1 87 ? 22.603 -9.308 -31.797 1.00 97.81 87 SER A C 1
ATOM 676 O O . SER A 1 87 ? 21.774 -9.699 -30.977 1.00 97.81 87 SER A O 1
ATOM 678 N N . ASP A 1 88 ? 23.914 -9.347 -31.570 1.00 97.88 88 ASP A N 1
ATOM 679 C CA . ASP A 1 88 ? 24.511 -9.874 -30.342 1.00 97.88 88 ASP A CA 1
ATOM 680 C C . ASP A 1 88 ? 24.151 -8.986 -29.134 1.00 97.88 88 ASP A C 1
ATOM 682 O O . ASP A 1 88 ? 23.730 -9.486 -28.088 1.00 97.88 88 ASP A O 1
ATOM 686 N N . GLU A 1 89 ? 24.191 -7.660 -29.287 1.00 97.38 89 GLU A N 1
ATOM 687 C CA . GLU A 1 89 ? 23.709 -6.708 -28.275 1.00 97.38 89 GLU A CA 1
ATOM 688 C C . GLU A 1 89 ? 22.231 -6.938 -27.922 1.00 97.38 89 GLU A C 1
ATOM 690 O O . GLU A 1 89 ? 21.860 -7.015 -26.749 1.00 97.38 89 GLU A O 1
ATOM 695 N N . LEU A 1 90 ? 21.364 -7.108 -28.923 1.00 97.19 90 LEU A N 1
ATOM 696 C CA . LEU A 1 90 ? 19.947 -7.380 -28.680 1.00 97.19 90 LEU A CA 1
ATOM 697 C C . LEU A 1 90 ? 19.727 -8.741 -28.012 1.00 97.19 90 LEU A C 1
ATOM 699 O O . LEU A 1 90 ? 18.886 -8.848 -27.119 1.00 97.19 90 LEU A O 1
ATOM 703 N N . GLN A 1 91 ? 20.486 -9.769 -28.395 1.00 97.88 91 GLN A N 1
ATOM 704 C CA . GLN A 1 91 ? 20.427 -11.085 -27.756 1.00 97.88 91 GLN A CA 1
ATOM 705 C C . GLN A 1 91 ? 20.848 -11.021 -26.285 1.00 97.88 91 GLN A C 1
ATOM 707 O O . GLN A 1 91 ? 20.173 -11.603 -25.434 1.00 97.88 91 GLN A O 1
ATOM 712 N N . THR A 1 92 ? 21.912 -10.281 -25.961 1.00 97.69 92 THR A N 1
ATOM 713 C CA . THR A 1 92 ? 22.341 -10.098 -24.565 1.00 97.69 92 THR A CA 1
ATOM 714 C C . THR A 1 92 ? 21.303 -9.326 -23.754 1.00 97.69 92 THR A C 1
ATOM 716 O O . THR A 1 92 ? 20.953 -9.751 -22.651 1.00 97.69 92 THR A O 1
ATOM 719 N N . HIS A 1 93 ? 20.721 -8.259 -24.309 1.00 97.38 93 HIS A N 1
ATOM 720 C CA . HIS A 1 93 ? 19.662 -7.511 -23.634 1.00 97.38 93 HIS A CA 1
ATOM 721 C C . HIS A 1 93 ? 18.406 -8.372 -23.410 1.00 97.38 93 HIS A C 1
ATOM 723 O O . HIS A 1 93 ? 17.832 -8.354 -22.322 1.00 97.38 93 HIS A O 1
ATOM 729 N N . LEU A 1 94 ? 18.005 -9.190 -24.390 1.00 97.88 94 LEU A N 1
ATOM 730 C CA . LEU A 1 94 ? 16.897 -10.140 -24.236 1.00 97.88 94 LEU A CA 1
ATOM 731 C C . LEU A 1 94 ? 17.177 -11.187 -23.152 1.00 97.88 94 LEU A C 1
ATOM 733 O O . LEU A 1 94 ? 16.283 -11.488 -22.358 1.00 97.88 94 LEU A O 1
ATOM 737 N N . ALA A 1 95 ? 18.400 -11.717 -23.077 1.00 97.56 95 ALA A N 1
ATOM 738 C CA . ALA A 1 95 ? 18.788 -12.668 -22.039 1.00 97.56 95 ALA A CA 1
ATOM 739 C C . ALA A 1 95 ? 18.697 -12.044 -20.635 1.00 97.56 95 ALA A C 1
ATOM 741 O O . ALA A 1 95 ? 18.103 -12.643 -19.736 1.00 97.56 95 ALA A O 1
ATOM 742 N N . LEU A 1 96 ? 19.194 -10.812 -20.466 1.00 97.38 96 LEU A N 1
ATOM 743 C CA . LEU A 1 96 ? 19.104 -10.068 -19.206 1.00 97.38 96 LEU A CA 1
ATOM 744 C C . LEU A 1 96 ? 17.650 -9.804 -18.804 1.00 97.38 96 LEU A C 1
ATOM 746 O O . LEU A 1 96 ? 17.253 -10.119 -17.684 1.00 97.38 96 LEU A O 1
ATOM 750 N N . ARG A 1 97 ? 16.818 -9.308 -19.728 1.00 97.31 97 ARG A N 1
ATOM 751 C CA . ARG A 1 97 ? 15.391 -9.072 -19.454 1.00 97.31 97 ARG A CA 1
ATOM 752 C C . ARG A 1 97 ? 14.643 -10.358 -19.124 1.00 97.31 97 ARG A C 1
ATOM 754 O O . ARG A 1 97 ? 13.807 -10.362 -18.227 1.00 97.31 97 ARG A O 1
ATOM 761 N N . THR A 1 98 ? 14.970 -11.465 -19.784 1.00 97.62 98 THR A N 1
ATOM 762 C CA . THR A 1 98 ? 14.391 -12.779 -19.463 1.00 97.62 98 THR A CA 1
ATOM 763 C C . THR A 1 98 ? 14.773 -13.217 -18.048 1.00 97.62 98 THR A C 1
ATOM 765 O O . THR A 1 98 ? 13.929 -13.717 -17.302 1.00 97.62 98 THR A O 1
ATOM 768 N N . GLN A 1 99 ? 16.020 -12.981 -17.636 1.00 97.44 99 GLN A N 1
ATOM 769 C CA . GLN A 1 99 ? 16.472 -13.264 -16.277 1.00 97.44 99 GLN A CA 1
ATOM 770 C C . GLN A 1 99 ? 15.751 -12.388 -15.240 1.00 97.44 99 GLN A C 1
ATOM 772 O O . GLN A 1 99 ? 15.280 -12.919 -14.233 1.00 97.44 99 GLN A O 1
ATOM 777 N N . GLU A 1 100 ? 15.608 -11.085 -15.494 1.00 97.38 100 GLU A N 1
ATOM 778 C CA . GLU A 1 100 ? 14.849 -10.155 -14.643 1.00 97.38 100 GLU A CA 1
ATOM 779 C C . GLU A 1 100 ? 13.379 -10.570 -14.512 1.00 97.38 100 GLU A C 1
ATOM 781 O O . GLU A 1 100 ? 12.853 -10.653 -13.405 1.00 97.38 100 GLU A O 1
ATOM 786 N N . LEU A 1 101 ? 12.719 -10.910 -15.621 1.00 97.12 101 LEU A N 1
ATOM 787 C CA . LEU A 1 101 ? 11.342 -11.403 -15.593 1.00 97.12 101 LEU A CA 1
ATOM 788 C C . LEU A 1 101 ? 11.228 -12.690 -14.775 1.00 97.12 101 LEU A C 1
ATOM 790 O O . LEU A 1 101 ? 10.314 -12.820 -13.963 1.00 97.12 101 LEU A O 1
ATOM 794 N N . SER A 1 102 ? 12.183 -13.614 -14.915 1.00 97.25 102 SER A N 1
ATOM 795 C CA . SER A 1 102 ? 12.188 -14.850 -14.130 1.00 97.25 102 SER A CA 1
ATOM 796 C C . SER A 1 102 ? 12.381 -14.601 -12.627 1.00 97.25 102 SER A C 1
ATOM 798 O O . SER A 1 102 ? 11.796 -15.308 -11.806 1.00 97.25 102 SER A O 1
ATOM 800 N N . SER A 1 103 ? 13.180 -13.599 -12.240 1.00 96.81 103 SER A N 1
ATOM 801 C CA . SER A 1 103 ? 13.416 -13.271 -10.830 1.00 96.81 103 SER A CA 1
ATOM 802 C C . SER A 1 103 ? 12.196 -12.589 -10.212 1.00 96.81 103 SER A C 1
ATOM 804 O O . SER A 1 103 ? 11.787 -12.949 -9.107 1.00 96.81 103 SER A O 1
ATOM 806 N N . VAL A 1 104 ? 11.554 -11.683 -10.955 1.00 96.94 104 VAL A N 1
ATOM 807 C CA . VAL A 1 104 ? 10.289 -11.054 -10.562 1.00 96.94 104 VAL A CA 1
ATOM 808 C C . VAL A 1 104 ? 9.182 -12.098 -10.448 1.00 96.94 104 VAL A C 1
ATOM 810 O O . VAL A 1 104 ? 8.470 -12.109 -9.448 1.00 96.94 104 VAL A O 1
ATOM 813 N N . GLN A 1 105 ? 9.073 -13.025 -11.402 1.00 97.69 105 GLN A N 1
ATOM 814 C CA . GLN A 1 105 ? 8.090 -14.108 -11.365 1.00 97.69 105 GLN A CA 1
ATOM 815 C C . GLN A 1 105 ? 8.264 -15.004 -10.130 1.00 97.69 105 GLN A C 1
ATOM 817 O O . GLN A 1 105 ? 7.276 -15.326 -9.474 1.00 97.69 105 GLN A O 1
ATOM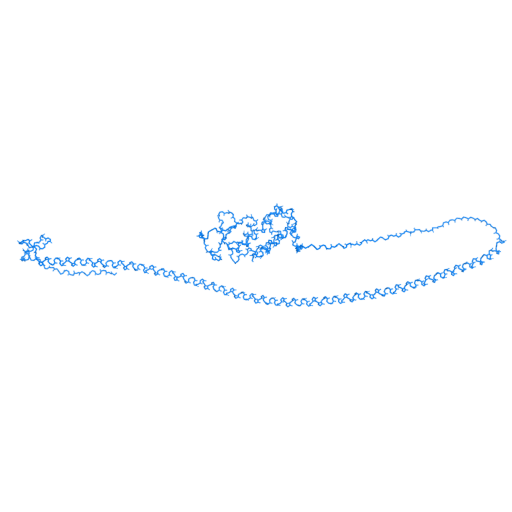 822 N N . LYS A 1 106 ? 9.506 -15.355 -9.766 1.00 97.44 106 LYS A N 1
ATOM 823 C CA . LYS A 1 106 ? 9.807 -16.110 -8.534 1.00 97.44 106 LYS A CA 1
ATOM 824 C C . LYS A 1 106 ? 9.478 -15.322 -7.266 1.00 97.44 106 LYS A C 1
ATOM 826 O O . LYS A 1 106 ? 8.974 -15.885 -6.301 1.00 97.44 106 LYS A O 1
ATOM 831 N N . SER A 1 107 ? 9.770 -14.022 -7.250 1.00 96.81 107 SER A N 1
ATOM 832 C CA . SER A 1 107 ? 9.419 -13.154 -6.121 1.00 96.81 107 SER A CA 1
ATOM 833 C C . SER A 1 107 ? 7.901 -13.060 -5.950 1.00 96.81 107 SER A C 1
ATOM 835 O O . SER A 1 107 ? 7.392 -13.163 -4.835 1.00 96.81 107 SER A O 1
ATOM 837 N N . LEU A 1 108 ? 7.167 -12.940 -7.060 1.00 97.06 108 LEU A N 1
ATOM 838 C CA . LEU A 1 108 ? 5.709 -12.906 -7.067 1.00 97.06 108 LEU A CA 1
ATOM 839 C C . LEU A 1 108 ? 5.108 -14.224 -6.570 1.00 97.06 108 LEU A C 1
ATOM 841 O O . LEU A 1 108 ? 4.208 -14.182 -5.736 1.00 97.06 108 LEU A O 1
ATOM 845 N N . SER A 1 109 ? 5.615 -15.379 -7.018 1.00 96.69 109 SER A N 1
ATOM 846 C CA . SER A 1 109 ? 5.135 -16.679 -6.529 1.00 96.69 109 SER A CA 1
ATOM 847 C C . SER A 1 109 ? 5.418 -16.863 -5.038 1.00 96.69 109 SER A C 1
ATOM 849 O O . SER A 1 109 ? 4.522 -17.250 -4.298 1.00 96.69 109 SER A O 1
ATOM 851 N N . ALA A 1 110 ? 6.614 -16.489 -4.571 1.00 97.31 110 ALA A N 1
ATOM 852 C CA . ALA A 1 110 ? 6.972 -16.569 -3.156 1.00 97.31 110 ALA A CA 1
ATOM 853 C C . ALA A 1 110 ? 6.125 -15.634 -2.272 1.00 97.31 110 ALA A C 1
ATOM 855 O O . ALA A 1 110 ? 5.802 -15.972 -1.135 1.00 97.31 110 ALA A O 1
ATOM 856 N N . MET A 1 111 ? 5.762 -14.444 -2.763 1.00 95.12 111 MET A N 1
ATOM 857 C CA . MET A 1 111 ? 4.815 -13.570 -2.058 1.00 95.12 111 MET A CA 1
ATOM 858 C C . MET A 1 111 ? 3.388 -14.122 -2.097 1.00 95.12 111 MET A C 1
ATOM 860 O O . MET A 1 111 ? 2.669 -13.981 -1.113 1.00 95.12 111 MET A O 1
ATOM 864 N N . GLY A 1 112 ? 2.997 -14.774 -3.196 1.00 96.94 112 GLY A N 1
ATOM 865 C CA . GLY A 1 112 ? 1.729 -15.491 -3.308 1.00 96.94 112 GLY A CA 1
ATOM 866 C C . GLY A 1 112 ? 1.594 -16.595 -2.259 1.00 96.94 112 GLY A C 1
ATOM 867 O O . GLY A 1 112 ? 0.600 -16.619 -1.545 1.00 96.94 112 GLY A O 1
ATOM 868 N N . GLU A 1 113 ? 2.615 -17.439 -2.096 1.00 97.31 113 GLU A N 1
ATOM 869 C CA . GLU A 1 113 ? 2.651 -18.489 -1.063 1.00 97.31 113 GLU A CA 1
ATOM 870 C C . GLU A 1 113 ? 2.524 -17.902 0.350 1.00 97.31 113 GLU A C 1
ATOM 872 O O . GLU A 1 113 ? 1.666 -18.322 1.119 1.00 97.31 113 GLU A O 1
ATOM 877 N N . LYS A 1 114 ? 3.278 -16.841 0.668 1.00 97.50 114 LYS A N 1
ATOM 878 C CA . LYS A 1 114 ? 3.168 -16.159 1.972 1.00 97.50 114 LYS A CA 1
ATOM 879 C C . LYS A 1 114 ? 1.782 -15.580 2.238 1.00 97.50 114 LYS A C 1
ATOM 881 O O . LYS A 1 114 ? 1.363 -15.515 3.390 1.00 97.50 114 LYS A O 1
ATOM 886 N N . LEU A 1 115 ? 1.101 -15.098 1.198 1.00 96.75 115 LEU A N 1
ATOM 887 C CA . LEU A 1 115 ? -0.259 -14.589 1.330 1.00 96.75 115 LEU A CA 1
ATOM 888 C C . LEU A 1 115 ? -1.232 -15.726 1.647 1.00 96.75 115 LEU A C 1
ATOM 890 O O . LEU A 1 115 ? -2.103 -15.538 2.489 1.00 96.75 115 LEU A O 1
ATOM 894 N N . VAL A 1 116 ? -1.067 -16.888 1.010 1.00 98.12 116 VAL A N 1
ATOM 895 C CA . VAL A 1 116 ? -1.865 -18.083 1.315 1.00 98.12 116 VAL A CA 1
ATOM 896 C C . VAL A 1 116 ? -1.645 -18.514 2.768 1.00 98.12 116 VAL A C 1
ATOM 898 O O . VAL A 1 116 ? -2.624 -18.612 3.504 1.00 98.12 116 VAL A O 1
ATOM 901 N N . ASP A 1 117 ? -0.393 -18.629 3.221 1.00 97.25 117 ASP A N 1
ATOM 902 C CA . ASP A 1 117 ? -0.068 -18.980 4.614 1.00 97.25 117 ASP A CA 1
ATOM 903 C C . ASP A 1 117 ? -0.690 -18.000 5.627 1.00 97.25 117 ASP A C 1
ATOM 905 O O . ASP A 1 117 ? -1.146 -18.382 6.705 1.00 97.25 117 ASP A O 1
ATOM 909 N N . GLU A 1 118 ? -0.680 -16.703 5.312 1.00 96.31 118 GLU A N 1
ATOM 910 C CA . GLU A 1 118 ? -1.263 -15.668 6.168 1.00 96.31 118 GLU A CA 1
ATOM 911 C C . GLU A 1 118 ? -2.797 -15.743 6.192 1.00 96.31 118 GLU A C 1
ATOM 913 O O . GLU A 1 118 ? -3.403 -15.520 7.239 1.00 96.31 118 GLU A O 1
ATOM 918 N N . ILE A 1 119 ? -3.437 -16.077 5.066 1.00 97.12 119 ILE A N 1
ATOM 919 C CA . ILE A 1 119 ? -4.887 -16.305 5.000 1.00 97.12 119 ILE A CA 1
ATOM 920 C C . ILE A 1 119 ? -5.275 -17.510 5.864 1.00 97.12 119 ILE A C 1
ATOM 922 O O . ILE A 1 119 ? -6.227 -17.405 6.637 1.00 97.12 119 ILE A O 1
ATOM 926 N N . GLU A 1 120 ? -4.530 -18.614 5.786 1.00 97.75 120 GLU A N 1
ATOM 927 C CA . GLU A 1 120 ? -4.775 -19.817 6.594 1.00 97.75 120 GLU A CA 1
ATOM 928 C C . GLU A 1 120 ? -4.637 -19.523 8.092 1.00 97.75 120 GLU A C 1
ATOM 930 O O . GLU A 1 120 ? -5.565 -19.776 8.861 1.00 97.75 120 GLU A O 1
ATOM 935 N N . LYS A 1 121 ? -3.549 -18.860 8.506 1.00 97.19 121 LYS A N 1
ATOM 936 C CA . LYS A 1 121 ? -3.359 -18.441 9.907 1.00 97.19 121 LYS A CA 1
ATOM 937 C C . LYS A 1 121 ? -4.466 -17.520 10.398 1.00 97.19 121 LYS A C 1
ATOM 939 O O . LYS A 1 121 ? -4.907 -17.628 11.541 1.00 97.19 121 LYS A O 1
ATOM 944 N N . ARG A 1 122 ? -4.921 -16.589 9.557 1.00 97.56 122 ARG A N 1
ATOM 945 C CA . ARG A 1 122 ? -6.038 -15.702 9.905 1.00 97.56 122 ARG A CA 1
ATOM 946 C C . ARG A 1 122 ? -7.339 -16.471 10.064 1.00 97.56 122 ARG A C 1
ATOM 948 O O . ARG A 1 122 ? -8.088 -16.150 10.980 1.00 97.56 122 ARG A O 1
ATOM 955 N N . ALA A 1 123 ? -7.596 -17.469 9.222 1.00 97.62 123 ALA A N 1
ATOM 956 C CA . ALA A 1 123 ? -8.766 -18.329 9.358 1.00 97.62 123 ALA A CA 1
ATOM 957 C C . ALA A 1 123 ? -8.722 -19.132 10.671 1.00 97.62 123 ALA A C 1
ATOM 959 O O . ALA A 1 123 ? -9.714 -19.159 11.397 1.00 97.62 123 ALA A O 1
ATOM 960 N N . GLU A 1 124 ? -7.567 -19.703 11.027 1.00 97.62 124 GLU A N 1
ATOM 961 C CA . GLU A 1 124 ? -7.374 -20.421 12.296 1.00 97.62 124 GLU A CA 1
ATOM 962 C C . GLU A 1 124 ? -7.572 -19.514 13.519 1.00 97.62 124 GLU A C 1
ATOM 964 O O . GLU A 1 124 ? -8.303 -19.862 14.450 1.00 97.62 124 GLU A O 1
ATOM 969 N N . LEU A 1 125 ? -6.962 -18.324 13.513 1.00 97.50 125 LEU A N 1
ATOM 970 C CA . LEU A 1 125 ? -7.114 -17.347 14.595 1.00 97.50 125 LEU A CA 1
ATOM 971 C C . LEU A 1 125 ? -8.555 -16.852 14.721 1.00 97.50 125 LEU A C 1
ATOM 973 O O . LEU A 1 125 ? -9.042 -16.678 15.836 1.00 97.50 125 LEU A O 1
ATOM 977 N N . GLN A 1 126 ? -9.240 -16.635 13.598 1.00 96.62 126 GLN A N 1
ATOM 978 C CA . GLN A 1 126 ? -10.636 -16.213 13.593 1.00 96.62 126 GLN A CA 1
ATOM 979 C C . GLN A 1 126 ? -11.543 -17.303 14.176 1.00 96.62 126 GLN A C 1
ATOM 981 O O . GLN A 1 126 ? -12.365 -17.000 15.035 1.00 96.62 126 GLN A O 1
ATOM 986 N N . HIS A 1 127 ? -11.325 -18.567 13.806 1.00 98.31 127 HIS A N 1
ATOM 987 C CA . HIS A 1 127 ? -12.052 -19.696 14.383 1.00 98.31 127 HIS A CA 1
ATOM 988 C C . HIS A 1 127 ? -11.796 -19.835 15.893 1.00 98.31 127 HIS A C 1
ATOM 990 O O . HIS A 1 127 ? -12.730 -19.977 16.677 1.00 98.31 127 HIS A O 1
ATOM 996 N N . SER A 1 128 ? -10.534 -19.751 16.336 1.00 97.81 128 SER A N 1
ATOM 997 C CA . SER A 1 128 ? -10.208 -19.795 17.770 1.00 97.81 128 SER A CA 1
ATOM 998 C C . SER A 1 128 ? -10.822 -18.627 18.539 1.00 97.81 128 SER A C 1
ATOM 1000 O O . SER A 1 128 ? -11.219 -18.799 19.689 1.00 97.81 128 SER A O 1
ATOM 1002 N N . LYS A 1 129 ? -10.885 -17.440 17.931 1.00 98.19 129 LYS A N 1
ATOM 1003 C CA . LYS A 1 129 ? -11.517 -16.267 18.532 1.00 98.19 129 LYS A CA 1
ATOM 1004 C C . LYS A 1 129 ? -13.017 -16.483 18.705 1.00 98.19 129 LYS A C 1
ATOM 1006 O O . LYS A 1 129 ? -13.523 -16.192 19.780 1.00 98.19 129 LYS A O 1
ATOM 1011 N N . GLU A 1 130 ? -13.703 -16.970 17.675 1.00 97.94 130 GLU A N 1
ATOM 1012 C CA . GLU A 1 130 ? -15.144 -17.245 17.724 1.00 97.94 130 GLU A CA 1
ATOM 1013 C C . GLU A 1 130 ? -15.473 -18.281 18.805 1.00 97.94 130 GLU A C 1
ATOM 1015 O O . GLU A 1 130 ? -16.365 -18.042 19.614 1.00 97.94 130 GLU A O 1
ATOM 1020 N N . ALA A 1 131 ? -14.674 -19.349 18.916 1.00 97.81 131 ALA A N 1
ATOM 1021 C CA . ALA A 1 131 ? -14.823 -20.342 19.980 1.00 97.81 131 ALA A CA 1
ATOM 1022 C C . ALA A 1 131 ? -14.668 -19.728 21.387 1.00 97.81 131 ALA A C 1
ATOM 1024 O O . ALA A 1 131 ? -15.497 -19.954 22.263 1.00 97.81 131 ALA A O 1
ATOM 1025 N N . ILE A 1 132 ? -13.644 -18.891 21.602 1.00 98.12 132 ILE A N 1
ATOM 1026 C CA . ILE A 1 132 ? -13.445 -18.205 22.891 1.00 98.12 132 ILE A CA 1
ATOM 1027 C C . ILE A 1 132 ? -14.584 -17.215 23.176 1.00 98.12 132 ILE A C 1
ATOM 1029 O O . ILE A 1 132 ? -14.976 -17.043 24.327 1.00 98.12 132 ILE A O 1
ATOM 1033 N N . GLN A 1 133 ? -15.112 -16.534 22.156 1.00 97.12 133 GLN A N 1
ATOM 1034 C CA . GLN A 1 133 ? -16.247 -15.625 22.324 1.00 97.12 133 GLN A CA 1
ATOM 1035 C C . GLN A 1 133 ? -17.504 -16.376 22.767 1.00 97.12 133 GLN A C 1
ATOM 1037 O O . GLN A 1 133 ? -18.159 -15.921 23.699 1.00 97.12 133 GLN A O 1
ATOM 1042 N N . GLU A 1 134 ? -17.789 -17.533 22.170 1.00 98.25 134 GLU A N 1
ATOM 1043 C CA . GLU A 1 134 ? -18.900 -18.398 22.578 1.00 98.25 134 GLU A CA 1
ATOM 1044 C C . GLU A 1 134 ? -18.739 -18.869 24.033 1.00 98.25 134 GLU A C 1
ATOM 1046 O O . GLU A 1 134 ? -19.649 -18.697 24.844 1.00 98.25 134 GLU A O 1
ATOM 1051 N N . GLU A 1 135 ? -17.549 -19.348 24.414 1.00 98.06 135 GLU A N 1
ATOM 1052 C CA . GLU A 1 135 ? -17.255 -19.751 25.798 1.00 98.06 135 GLU A CA 1
ATOM 1053 C C . GLU A 1 135 ? -17.419 -18.593 26.798 1.00 98.06 135 GLU A C 1
ATOM 1055 O O . GLU A 1 135 ? -17.941 -18.774 27.902 1.00 98.06 135 GLU A O 1
ATOM 1060 N N . LEU A 1 136 ? -16.988 -17.383 26.423 1.00 97.88 136 LEU A N 1
ATOM 1061 C CA . LEU A 1 136 ? -17.147 -16.187 27.249 1.00 97.88 136 LEU A CA 1
ATOM 1062 C C . LEU A 1 136 ? -18.614 -15.780 27.387 1.00 97.88 136 LEU A C 1
ATOM 1064 O O . LEU A 1 136 ? -19.030 -15.396 28.482 1.00 97.88 136 LEU A O 1
ATOM 1068 N N . GLU A 1 137 ? -19.393 -15.841 26.310 1.00 96.94 137 GLU A N 1
ATOM 1069 C CA . GLU A 1 137 ? -20.826 -15.550 26.335 1.00 96.94 137 GLU A CA 1
ATOM 1070 C C . GLU A 1 137 ? -21.575 -16.536 27.237 1.00 96.94 137 GLU A C 1
ATOM 1072 O O . GLU A 1 137 ? -22.387 -16.110 28.063 1.00 96.94 137 GLU A O 1
ATOM 1077 N N . ASP A 1 138 ? -21.254 -17.826 27.153 1.00 98.00 138 ASP A N 1
ATOM 1078 C CA . ASP A 1 138 ? -21.854 -18.865 27.988 1.00 98.00 138 ASP A CA 1
ATOM 1079 C C . ASP A 1 138 ? -21.474 -18.718 29.465 1.00 98.00 138 ASP A C 1
ATOM 1081 O O . ASP A 1 138 ? -22.348 -18.759 30.338 1.00 98.00 138 ASP A O 1
ATOM 1085 N N . LEU A 1 139 ? -20.197 -18.459 29.766 1.00 97.56 139 LEU A N 1
ATOM 1086 C CA . LEU A 1 139 ? -19.754 -18.195 31.136 1.00 97.56 139 LEU A CA 1
ATOM 1087 C C . LEU A 1 139 ? -20.428 -16.942 31.706 1.00 97.56 139 LEU A C 1
ATOM 1089 O O . LEU A 1 139 ? -20.891 -16.944 32.846 1.00 97.56 139 LEU A O 1
ATOM 1093 N N . THR A 1 140 ? -20.508 -15.877 30.908 1.00 96.69 140 THR A N 1
ATOM 1094 C CA . THR A 1 140 ? -21.162 -14.626 31.302 1.00 96.69 140 THR A CA 1
ATOM 1095 C C . THR A 1 140 ? -22.644 -14.863 31.581 1.00 96.69 140 THR A C 1
ATOM 1097 O O . THR A 1 140 ? -23.154 -14.395 32.600 1.00 96.69 140 THR A O 1
ATOM 1100 N N . ARG A 1 141 ? -23.332 -15.638 30.731 1.00 97.75 141 ARG A N 1
ATOM 1101 C CA . ARG A 1 141 ? -24.738 -16.011 30.930 1.00 97.75 141 ARG A CA 1
ATOM 1102 C C . ARG A 1 141 ? -24.926 -16.767 32.245 1.00 97.75 141 ARG A C 1
ATOM 1104 O O . ARG A 1 141 ? -25.746 -16.348 33.060 1.00 97.75 141 ARG A O 1
ATOM 1111 N N . SER A 1 142 ? -24.118 -17.798 32.493 1.00 97.38 142 SER A N 1
ATOM 1112 C CA . SER A 1 142 ? -24.173 -18.584 33.733 1.00 97.38 142 SER A CA 1
ATOM 1113 C C . SER A 1 142 ? -23.898 -17.731 34.975 1.00 97.38 142 SER A C 1
ATOM 1115 O O . SER A 1 142 ? -24.584 -17.875 35.985 1.00 97.38 142 SER A O 1
ATOM 1117 N N . LEU A 1 143 ? -22.922 -16.821 34.908 1.00 97.81 143 LEU A N 1
ATOM 1118 C CA . LEU A 1 143 ? -22.572 -15.943 36.025 1.00 97.81 143 LEU A CA 1
ATOM 1119 C C . LEU A 1 143 ? -23.730 -15.002 36.384 1.00 97.81 143 LEU A C 1
ATOM 1121 O O . LEU A 1 143 ? -24.034 -14.811 37.562 1.00 97.81 143 LEU A O 1
ATOM 1125 N N . PHE A 1 144 ? -24.391 -14.418 35.379 1.00 97.69 144 PHE A N 1
ATOM 1126 C CA . PHE A 1 144 ? -25.549 -13.554 35.609 1.00 97.69 144 PHE A CA 1
ATOM 1127 C C . PHE A 1 144 ? -26.759 -14.332 36.119 1.00 97.69 144 PHE A C 1
ATOM 1129 O O . PHE A 1 144 ? -27.472 -13.833 36.988 1.00 97.69 144 PHE A O 1
ATOM 1136 N N . GLU A 1 145 ? -26.998 -15.541 35.613 1.00 96.94 145 GLU A N 1
ATOM 1137 C CA . GLU A 1 145 ? -28.058 -16.412 36.121 1.00 96.94 145 GLU A CA 1
ATOM 1138 C C . GLU A 1 145 ? -27.840 -16.741 37.604 1.00 96.94 145 GLU A C 1
ATOM 1140 O O . GLU A 1 145 ? -28.752 -16.548 38.412 1.00 96.94 145 GLU A O 1
ATOM 1145 N N . GLU A 1 146 ? -26.626 -17.133 37.994 1.00 97.25 146 GLU A N 1
ATOM 1146 C CA . GLU A 1 146 ? -26.289 -17.454 39.385 1.00 97.25 146 GLU A CA 1
ATOM 1147 C C . GLU A 1 146 ? -26.367 -16.222 40.303 1.00 97.25 146 GLU A C 1
ATOM 1149 O O . GLU A 1 146 ? -26.969 -16.277 41.380 1.00 97.25 146 GLU A O 1
ATOM 1154 N N . ALA A 1 147 ? -25.852 -15.073 39.854 1.00 96.94 147 ALA A N 1
ATOM 1155 C CA . ALA A 1 147 ? -25.958 -13.818 40.594 1.00 96.94 147 ALA A CA 1
ATOM 1156 C C . ALA A 1 147 ? -27.422 -13.385 40.787 1.00 96.94 147 ALA A C 1
ATOM 1158 O O . ALA A 1 147 ? -27.807 -12.972 41.884 1.00 96.94 147 ALA A O 1
ATOM 1159 N N . ASN A 1 148 ? -28.261 -13.518 39.756 1.00 95.62 148 ASN A N 1
ATOM 1160 C CA . ASN A 1 148 ? -29.685 -13.195 39.842 1.00 95.62 148 ASN A CA 1
ATOM 1161 C C . ASN A 1 148 ? -30.419 -14.115 40.821 1.00 95.62 148 ASN A C 1
ATOM 1163 O O . ASN A 1 148 ? -31.257 -13.639 41.591 1.00 95.62 148 ASN A O 1
ATOM 1167 N N . VAL A 1 149 ? -30.097 -15.413 40.833 1.00 97.06 149 VAL A N 1
ATOM 1168 C CA . VAL A 1 149 ? -30.647 -16.366 41.810 1.00 97.06 149 VAL A CA 1
ATOM 1169 C C . VAL A 1 149 ? -30.274 -15.953 43.231 1.00 97.06 149 VAL A C 1
ATOM 1171 O O . VAL A 1 149 ? -31.159 -15.872 44.086 1.00 97.06 149 VAL A O 1
ATOM 1174 N N . LEU A 1 150 ? -29.002 -15.627 43.471 1.00 96.38 150 LEU A N 1
ATOM 1175 C CA . LEU A 1 150 ? -28.513 -15.222 44.788 1.00 96.38 150 LEU A CA 1
ATOM 1176 C C . LEU A 1 150 ? -29.182 -13.929 45.275 1.00 96.38 150 LEU A C 1
ATOM 1178 O O . LEU A 1 150 ? -29.641 -13.853 46.415 1.00 96.38 150 LEU A O 1
ATOM 1182 N N . VAL A 1 151 ? -29.313 -12.929 44.401 1.00 97.38 151 VAL A N 1
ATOM 1183 C CA . VAL A 1 151 ? -30.003 -11.670 44.722 1.00 97.38 151 VAL A CA 1
ATOM 1184 C C . VAL A 1 151 ? -31.490 -11.908 44.995 1.00 97.38 151 VAL A C 1
ATOM 1186 O O . VAL A 1 151 ? -32.034 -11.363 45.956 1.00 97.38 151 VAL A O 1
ATOM 1189 N N . ALA A 1 152 ? -32.158 -12.745 44.197 1.00 96.81 152 ALA A N 1
ATOM 1190 C CA . ALA A 1 152 ? -33.564 -13.080 44.403 1.00 96.81 152 ALA A CA 1
ATOM 1191 C C . ALA A 1 152 ? -33.794 -13.870 45.703 1.00 96.81 152 ALA A C 1
ATOM 1193 O O . ALA A 1 152 ? -34.819 -13.701 46.368 1.00 96.81 152 ALA A O 1
ATOM 1194 N N . GLU A 1 153 ? -32.869 -14.750 46.086 1.00 96.62 153 GLU A N 1
ATOM 1195 C CA . GLU A 1 153 ? -32.918 -15.456 47.365 1.00 96.62 153 GLU A CA 1
ATOM 1196 C C . GLU A 1 153 ? -32.735 -14.504 48.551 1.00 96.62 153 GLU A C 1
ATOM 1198 O O . GLU A 1 153 ? -33.557 -14.516 49.470 1.00 96.62 153 GLU A O 1
ATOM 1203 N N . GLU A 1 154 ? -31.736 -13.625 48.501 1.00 95.88 154 GLU A N 1
ATOM 1204 C CA . GLU A 1 154 ? -31.491 -12.636 49.552 1.00 95.88 154 GLU A CA 1
ATOM 1205 C C . GLU A 1 154 ? -32.663 -11.650 49.690 1.00 95.88 154 GLU A C 1
ATOM 1207 O O . GLU A 1 154 ? -33.111 -11.368 50.802 1.00 95.88 154 GLU A O 1
ATOM 1212 N N . ALA A 1 155 ? -33.245 -11.192 48.575 1.00 96.44 155 ALA A N 1
ATOM 1213 C CA . ALA A 1 155 ? -34.442 -10.350 48.584 1.00 96.44 155 ALA A CA 1
ATOM 1214 C C . ALA A 1 155 ? -35.640 -11.058 49.242 1.00 96.44 155 ALA A C 1
ATOM 1216 O O . ALA A 1 155 ? -36.336 -10.465 50.068 1.00 96.44 155 ALA A O 1
ATOM 1217 N N . ARG A 1 156 ? -35.858 -12.348 48.940 1.00 96.25 156 ARG A N 1
ATOM 1218 C CA . ARG A 1 156 ? -36.910 -13.155 49.584 1.00 96.25 156 ARG A CA 1
ATOM 1219 C C . ARG A 1 156 ? -36.656 -13.346 51.077 1.00 96.25 156 ARG A C 1
ATOM 1221 O O . ARG A 1 156 ? -37.600 -13.266 51.862 1.00 96.25 156 ARG A O 1
ATOM 1228 N N . ARG A 1 157 ? -35.403 -13.574 51.485 1.00 96.62 157 ARG A N 1
ATOM 1229 C CA . ARG A 1 157 ? -35.032 -13.675 52.905 1.00 96.62 157 ARG A CA 1
ATOM 1230 C C . ARG A 1 157 ? -35.305 -12.372 53.642 1.00 96.62 157 ARG A C 1
ATOM 1232 O O . ARG A 1 157 ? -35.956 -12.421 54.683 1.00 96.62 157 ARG A O 1
ATOM 1239 N N . ARG A 1 158 ? -34.864 -11.231 53.099 1.00 96.12 158 ARG A N 1
ATOM 1240 C CA . ARG A 1 158 ? -35.119 -9.899 53.676 1.00 96.12 158 ARG A CA 1
ATOM 1241 C C . ARG A 1 158 ? -36.606 -9.635 53.834 1.00 96.12 158 ARG A C 1
ATOM 1243 O O . ARG A 1 158 ? -37.043 -9.361 54.944 1.00 96.12 158 ARG A O 1
ATOM 1250 N N . HIS A 1 159 ? -37.389 -9.867 52.784 1.00 96.25 159 HIS A N 1
ATOM 1251 C CA . HIS A 1 159 ? -38.839 -9.709 52.850 1.00 96.25 159 HIS A CA 1
ATOM 1252 C C . HIS A 1 159 ? -39.480 -10.615 53.917 1.00 96.25 159 HIS A C 1
ATOM 1254 O O . HIS A 1 159 ? -40.348 -10.189 54.675 1.00 96.25 159 HIS A O 1
ATOM 1260 N N . GLY A 1 160 ? -39.019 -11.864 54.034 1.00 96.50 160 GLY A N 1
ATOM 1261 C CA . GLY A 1 160 ? -39.475 -12.776 55.083 1.00 96.50 160 GLY A CA 1
ATOM 1262 C C . GLY A 1 160 ? -39.076 -12.345 56.502 1.00 96.50 160 GLY A C 1
ATOM 1263 O O . GLY A 1 160 ? -39.781 -12.671 57.455 1.00 96.50 160 GLY A O 1
ATOM 1264 N N . HIS A 1 161 ? -37.957 -11.637 56.677 1.00 95.69 161 HIS A N 1
ATOM 1265 C CA . HIS A 1 161 ? -37.581 -11.035 57.959 1.00 95.69 161 HIS A CA 1
ATOM 1266 C C . HIS A 1 161 ? -38.436 -9.805 58.275 1.00 95.69 161 HIS A C 1
ATOM 1268 O O . HIS A 1 161 ? -38.989 -9.754 59.370 1.00 95.69 161 HIS A O 1
ATOM 1274 N N . GLU A 1 162 ? -38.633 -8.904 57.311 1.00 95.88 162 GLU A N 1
ATOM 1275 C CA . GLU A 1 162 ? -39.485 -7.713 57.446 1.00 95.88 162 GLU A CA 1
ATOM 1276 C C . GLU A 1 162 ? -40.925 -8.082 57.835 1.00 95.88 162 GLU A C 1
ATOM 1278 O O . GLU A 1 162 ? -41.499 -7.487 58.741 1.00 95.88 162 GLU A O 1
ATOM 1283 N N . GLN A 1 163 ? -41.509 -9.122 57.226 1.00 96.12 163 GLN A N 1
ATOM 1284 C CA . GLN A 1 163 ? -42.852 -9.588 57.601 1.00 96.12 163 GLN A CA 1
ATOM 1285 C C . GLN A 1 163 ? -42.927 -10.084 59.055 1.00 96.12 163 GLN A C 1
ATOM 1287 O O . GLN A 1 163 ? -43.918 -9.852 59.755 1.00 96.12 163 GLN A O 1
ATOM 1292 N N . ARG A 1 164 ? -41.893 -10.797 59.524 1.00 96.19 164 ARG A N 1
ATOM 1293 C CA . ARG A 1 164 ? -41.837 -11.275 60.914 1.00 96.19 164 ARG A CA 1
ATOM 1294 C C . ARG A 1 164 ? -41.640 -10.120 61.885 1.00 96.19 164 ARG A C 1
ATOM 1296 O O . ARG A 1 164 ? -42.268 -10.129 62.936 1.00 96.19 164 ARG A O 1
ATOM 1303 N N . GLU A 1 165 ? -40.803 -9.153 61.527 1.00 96.38 165 GLU A N 1
ATOM 1304 C CA . GLU A 1 165 ? -40.587 -7.929 62.297 1.00 96.38 165 GLU A CA 1
ATOM 1305 C C . GLU A 1 165 ? -41.901 -7.164 62.467 1.00 96.38 165 GLU A C 1
ATOM 1307 O O . GLU A 1 165 ? -42.328 -6.967 63.599 1.00 96.38 165 GLU A O 1
ATOM 1312 N N . GLN A 1 166 ? -42.627 -6.905 61.375 1.00 95.94 166 GLN A N 1
ATOM 1313 C CA . GLN A 1 166 ? -43.955 -6.280 61.423 1.00 95.94 166 GLN A CA 1
ATOM 1314 C C . GLN A 1 166 ? -44.939 -7.061 62.305 1.00 95.94 166 GLN A C 1
ATOM 1316 O O . GLN A 1 166 ? -45.692 -6.481 63.085 1.00 95.94 166 GLN A O 1
ATOM 1321 N N . THR A 1 167 ? -44.935 -8.394 62.216 1.00 95.69 167 THR A N 1
ATOM 1322 C CA . THR A 1 167 ? -45.814 -9.229 63.050 1.00 95.69 167 THR A CA 1
ATOM 1323 C C . THR A 1 167 ? -45.467 -9.101 64.537 1.00 95.69 167 THR A C 1
ATOM 1325 O O . THR A 1 167 ? -46.364 -9.008 65.376 1.00 95.69 167 THR A O 1
ATOM 1328 N N . LEU A 1 168 ? -44.176 -9.096 64.875 1.00 96.19 168 LEU A N 1
ATOM 1329 C CA . LEU A 1 168 ? -43.698 -8.941 66.249 1.00 96.19 168 LEU A CA 1
ATOM 1330 C C . LEU A 1 168 ? -43.959 -7.532 66.789 1.00 96.19 168 LEU A C 1
ATOM 1332 O O . LEU A 1 168 ? -44.328 -7.405 67.953 1.00 96.19 168 LEU A O 1
ATOM 1336 N N . GLU A 1 169 ? -43.824 -6.493 65.966 1.00 96.19 169 GLU A N 1
ATOM 1337 C CA . GLU A 1 169 ? -44.170 -5.116 66.333 1.00 96.19 169 GLU A CA 1
ATOM 1338 C C . GLU A 1 169 ? -45.648 -4.997 66.707 1.00 96.19 169 GLU A C 1
ATOM 1340 O O . GLU A 1 169 ? -45.968 -4.513 67.792 1.00 96.19 169 GLU A O 1
ATOM 1345 N N . VAL A 1 170 ? -46.548 -5.546 65.882 1.00 96.62 170 VAL A N 1
ATOM 1346 C CA . VAL A 1 170 ? -47.991 -5.566 66.180 1.00 96.62 170 VAL A CA 1
ATOM 1347 C C . VAL A 1 170 ? -48.280 -6.304 67.494 1.00 96.62 170 VAL A C 1
ATOM 1349 O O . VAL A 1 170 ? -49.095 -5.848 68.298 1.00 96.62 170 VAL A O 1
ATOM 1352 N N . GLN A 1 171 ? -47.605 -7.431 67.748 1.00 96.38 171 GLN A N 1
ATOM 1353 C CA . GLN A 1 171 ? -47.749 -8.166 69.011 1.00 96.38 171 GLN A CA 1
ATOM 1354 C C . GLN A 1 171 ? -47.220 -7.373 70.212 1.00 96.38 171 GLN A C 1
ATOM 1356 O O . GLN A 1 171 ? -47.856 -7.361 71.267 1.00 96.38 171 GLN A O 1
ATOM 1361 N N . LEU A 1 172 ? -46.075 -6.704 70.068 1.00 96.44 172 LEU A N 1
ATOM 1362 C CA . LEU A 1 172 ? -45.497 -5.864 71.113 1.00 96.44 172 LEU A CA 1
ATOM 1363 C C . LEU A 1 172 ? -46.410 -4.692 71.455 1.00 96.44 172 LEU A C 1
ATOM 1365 O O . LEU A 1 172 ? -46.599 -4.410 72.635 1.00 96.44 172 LEU A O 1
ATOM 1369 N N . ASP A 1 173 ? -47.001 -4.042 70.459 1.00 96.25 173 ASP A N 1
ATOM 1370 C CA . ASP A 1 173 ? -47.912 -2.923 70.683 1.00 96.25 173 ASP A CA 1
ATOM 1371 C C . ASP A 1 173 ? -49.219 -3.373 71.339 1.00 96.25 173 ASP A C 1
ATOM 1373 O O . ASP A 1 173 ? -49.696 -2.717 72.266 1.00 96.25 173 ASP A O 1
ATOM 1377 N N . ALA A 1 174 ? -49.745 -4.543 70.965 1.00 96.06 174 ALA A N 1
ATOM 1378 C CA . ALA A 1 174 ? -50.884 -5.143 71.656 1.00 96.06 174 ALA A CA 1
ATOM 1379 C C . ALA A 1 174 ? -50.571 -5.436 73.137 1.00 96.06 174 ALA A C 1
ATOM 1381 O O . ALA A 1 174 ? -51.347 -5.067 74.020 1.00 96.06 174 ALA A O 1
ATOM 1382 N N . MET A 1 175 ? -49.414 -6.044 73.426 1.00 94.00 175 MET A N 1
ATOM 1383 C CA . MET A 1 175 ? -48.970 -6.326 74.799 1.00 94.00 175 MET A CA 1
ATOM 1384 C C . MET A 1 175 ? -48.698 -5.046 75.598 1.00 94.00 175 MET A C 1
ATOM 1386 O O . MET A 1 175 ? -49.062 -4.963 76.771 1.00 94.00 175 MET A O 1
ATOM 1390 N N . ARG A 1 176 ? -48.083 -4.028 74.981 1.00 95.56 176 ARG A N 1
ATOM 1391 C CA . ARG A 1 176 ? -47.894 -2.703 75.592 1.00 95.56 176 ARG A CA 1
ATOM 1392 C C . ARG A 1 176 ? -49.234 -2.067 75.939 1.00 95.56 176 ARG A C 1
ATOM 1394 O O . ARG A 1 176 ? -49.372 -1.566 77.050 1.00 95.56 176 ARG A O 1
ATOM 1401 N N . GLY A 1 177 ? -50.213 -2.136 75.036 1.00 95.31 177 GLY A N 1
ATOM 1402 C CA . GLY A 1 177 ? -51.567 -1.635 75.265 1.00 95.31 177 GLY A CA 1
ATOM 1403 C C . GLY A 1 177 ? -52.265 -2.342 76.428 1.00 95.31 177 GLY A C 1
ATOM 1404 O O . GLY A 1 177 ? -52.820 -1.679 77.301 1.00 95.31 177 GLY A O 1
ATOM 1405 N N . GLN A 1 178 ? -52.171 -3.674 76.508 1.00 95.88 178 GLN A N 1
ATOM 1406 C CA . GLN A 1 178 ? -52.688 -4.436 77.653 1.00 95.88 178 GLN A CA 1
ATOM 1407 C C . GLN A 1 178 ? -52.025 -4.012 78.965 1.00 95.88 178 GLN A C 1
ATOM 1409 O O . GLN A 1 178 ? -52.704 -3.748 79.953 1.00 95.88 178 GLN A O 1
ATOM 1414 N N . LEU A 1 179 ? -50.697 -3.901 78.970 1.00 95.31 179 LEU A N 1
ATOM 1415 C CA . LEU A 1 179 ? -49.941 -3.525 80.159 1.00 95.31 179 LEU A CA 1
ATOM 1416 C C . LEU A 1 179 ? -50.229 -2.081 80.595 1.00 95.31 179 LEU A C 1
ATOM 1418 O O . LEU A 1 179 ? -50.202 -1.781 81.787 1.00 95.31 179 LEU A O 1
ATOM 1422 N N . GLN A 1 180 ? -50.517 -1.190 79.646 1.00 94.81 180 GLN A N 1
ATOM 1423 C CA . GLN A 1 180 ? -50.985 0.161 79.926 1.00 94.81 180 GLN A CA 1
ATOM 1424 C C . GLN A 1 180 ? -52.380 0.148 80.563 1.00 94.81 180 GLN A C 1
ATOM 1426 O O . GLN A 1 180 ? -52.550 0.773 81.605 1.00 94.81 180 GLN A O 1
ATOM 1431 N N . MET A 1 181 ? -53.330 -0.616 80.018 1.00 94.81 181 MET A N 1
ATOM 1432 C CA . MET A 1 181 ? -54.666 -0.747 80.611 1.00 94.81 181 MET A CA 1
ATOM 1433 C C . MET A 1 181 ? -54.617 -1.328 82.030 1.00 94.81 181 MET A C 1
ATOM 1435 O O . MET A 1 181 ? -55.256 -0.798 82.930 1.00 94.81 181 MET A O 1
ATOM 1439 N N . GLU A 1 182 ? -53.819 -2.371 82.265 1.00 93.12 182 GLU A N 1
ATOM 1440 C CA . GLU A 1 182 ? -53.612 -2.944 83.605 1.00 93.12 182 GLU A CA 1
ATOM 1441 C C . GLU A 1 182 ? -52.989 -1.925 84.574 1.00 93.12 182 GLU A C 1
ATOM 1443 O O . GLU A 1 182 ? -53.387 -1.824 85.736 1.00 93.12 182 GLU A O 1
ATOM 1448 N N . ARG A 1 183 ? -52.028 -1.114 84.108 1.00 93.38 183 ARG A N 1
ATOM 1449 C CA . ARG A 1 183 ? -51.460 -0.018 84.909 1.00 93.38 183 ARG A CA 1
ATOM 1450 C C . ARG A 1 183 ? -52.510 1.034 85.250 1.00 93.38 183 ARG A C 1
ATOM 1452 O O . ARG A 1 183 ? -52.559 1.446 86.405 1.00 93.38 183 ARG A O 1
ATOM 1459 N N . GLU A 1 184 ? -53.331 1.433 84.282 1.00 93.50 184 GLU A N 1
ATOM 1460 C CA . GLU A 1 184 ? -54.426 2.394 84.463 1.00 93.50 184 GLU A CA 1
ATOM 1461 C C . GLU A 1 184 ? -55.468 1.864 85.466 1.00 93.50 184 GLU A C 1
ATOM 1463 O O . GLU A 1 184 ? -55.840 2.564 86.411 1.00 93.50 184 GLU A O 1
ATOM 1468 N N . GLN A 1 185 ? -55.849 0.588 85.363 1.00 93.25 185 GLN A N 1
ATOM 1469 C CA . GLN A 1 185 ? -56.740 -0.075 86.322 1.00 93.25 185 GLN A CA 1
ATOM 1470 C C . GLN A 1 185 ? -56.144 -0.130 87.734 1.00 93.25 185 GLN A C 1
ATOM 1472 O O . GLN A 1 185 ? -56.832 0.161 88.713 1.00 93.25 185 GLN A O 1
ATOM 1477 N N . LEU A 1 186 ? -54.855 -0.466 87.871 1.00 93.25 186 LEU A N 1
ATOM 1478 C CA . LEU A 1 186 ? -54.167 -0.449 89.165 1.00 93.25 186 LEU A CA 1
ATOM 1479 C C . LEU A 1 186 ? -54.068 0.964 89.747 1.00 93.25 186 LEU A C 1
ATOM 1481 O O . LEU A 1 186 ? -54.147 1.118 90.966 1.00 93.25 186 LEU A O 1
ATOM 1485 N N . THR A 1 187 ? -53.875 1.990 88.914 1.00 91.12 187 THR A N 1
ATOM 1486 C CA . THR A 1 187 ? -53.868 3.385 89.371 1.00 91.12 187 THR A CA 1
ATOM 1487 C C . THR A 1 187 ? -55.248 3.822 89.842 1.00 91.12 187 THR A C 1
ATOM 1489 O O . THR A 1 187 ? -55.342 4.360 90.941 1.00 91.12 187 THR A O 1
ATOM 1492 N N . GLU A 1 188 ? -56.316 3.490 89.110 1.00 93.44 188 GLU A N 1
ATOM 1493 C CA . GLU A 1 188 ? -57.690 3.781 89.530 1.00 93.44 188 GLU A CA 1
ATOM 1494 C C . GLU A 1 188 ? -58.032 3.050 90.837 1.00 93.44 188 GLU A C 1
ATOM 1496 O O . GLU A 1 188 ? -58.582 3.639 91.768 1.00 93.44 188 GLU A O 1
ATOM 1501 N N . LEU A 1 189 ? -57.656 1.772 90.957 1.00 91.31 189 LEU A N 1
ATOM 1502 C CA . LEU A 1 189 ? -57.863 0.999 92.181 1.00 91.31 189 LEU A CA 1
ATOM 1503 C C . LEU A 1 189 ? -57.113 1.620 93.366 1.00 91.31 189 LEU A C 1
ATOM 1505 O O . LEU A 1 189 ? -57.681 1.742 94.450 1.00 91.31 189 LEU A O 1
ATOM 1509 N N . LYS A 1 190 ? -55.856 2.038 93.171 1.00 90.75 190 LYS A N 1
ATOM 1510 C CA . LYS A 1 190 ? -55.076 2.747 94.196 1.00 90.75 190 LYS A CA 1
ATOM 1511 C C . LYS A 1 190 ? -55.719 4.073 94.582 1.00 90.75 190 LYS A C 1
ATOM 1513 O O . LYS A 1 190 ? -55.775 4.371 95.769 1.00 90.75 190 LYS A O 1
ATOM 1518 N N . GLU A 1 191 ? -56.210 4.850 93.620 1.00 90.94 191 GLU A N 1
ATOM 1519 C CA . GLU A 1 191 ? -56.907 6.108 93.892 1.00 90.94 191 GLU A CA 1
ATOM 1520 C C . GLU A 1 191 ? -58.190 5.879 94.685 1.00 90.94 191 GLU A C 1
ATOM 1522 O O . GLU A 1 191 ? -58.399 6.569 95.680 1.00 90.94 191 GLU A O 1
ATOM 1527 N N . ARG A 1 192 ? -59.002 4.877 94.326 1.00 90.19 192 ARG A N 1
ATOM 1528 C CA . ARG A 1 192 ? -60.208 4.503 95.083 1.00 90.19 192 ARG A CA 1
ATOM 1529 C C . ARG A 1 192 ? -59.889 3.991 96.482 1.00 90.19 192 ARG A C 1
ATOM 1531 O O . ARG A 1 192 ? -60.593 4.343 97.422 1.00 90.19 192 ARG A O 1
ATOM 1538 N N . LEU A 1 193 ? -58.841 3.181 96.643 1.00 84.62 193 LEU A N 1
ATOM 1539 C CA . LEU A 1 193 ? -58.371 2.737 97.960 1.00 84.62 193 LEU A CA 1
ATOM 1540 C C . LEU A 1 193 ? -57.897 3.926 98.798 1.00 84.62 193 LEU A C 1
ATOM 1542 O O . LEU A 1 193 ? -58.277 4.031 99.956 1.00 84.62 193 LEU A O 1
ATOM 1546 N N . ALA A 1 194 ? -57.132 4.846 98.209 1.00 84.50 194 ALA A N 1
ATOM 1547 C CA . ALA A 1 194 ? -56.693 6.065 98.878 1.00 84.50 194 ALA A CA 1
ATOM 1548 C C . ALA A 1 194 ? -57.873 6.992 99.204 1.00 84.50 194 ALA A C 1
ATOM 1550 O O . ALA A 1 194 ? -57.860 7.666 100.224 1.00 84.50 194 ALA A O 1
ATOM 1551 N N . GLU A 1 195 ? -58.907 7.035 98.365 1.00 87.06 195 GLU A N 1
ATOM 1552 C CA . GLU A 1 195 ? -60.127 7.797 98.622 1.00 87.06 195 GLU A CA 1
ATOM 1553 C C . GLU A 1 195 ? -60.977 7.161 99.729 1.00 87.06 195 GLU A C 1
ATOM 1555 O O . GLU A 1 195 ? -61.503 7.881 100.569 1.00 87.06 195 GLU A O 1
ATOM 1560 N N . MET A 1 196 ? -61.080 5.829 99.784 1.00 79.00 196 MET A N 1
ATOM 1561 C CA . MET A 1 196 ? -61.700 5.126 100.912 1.00 79.00 196 MET A CA 1
ATOM 1562 C C . MET A 1 196 ? -60.914 5.344 102.203 1.00 79.00 196 MET A C 1
ATOM 1564 O O . MET A 1 196 ? -61.521 5.694 103.204 1.00 79.00 196 MET A O 1
ATOM 1568 N N . GLN A 1 197 ? -59.583 5.247 102.164 1.00 78.25 197 GLN A N 1
ATOM 1569 C CA . GLN A 1 197 ? -58.724 5.562 103.308 1.00 78.25 197 GLN A CA 1
ATOM 1570 C C . GLN A 1 197 ? -58.868 7.022 103.742 1.00 78.25 197 GLN A C 1
ATOM 1572 O O . GLN A 1 197 ? -58.924 7.288 104.933 1.00 78.25 197 GLN A O 1
ATOM 1577 N N . ARG A 1 198 ? -58.976 7.975 102.806 1.00 81.31 198 ARG A N 1
ATOM 1578 C CA . ARG A 1 198 ? -59.273 9.378 103.131 1.00 81.31 198 ARG A CA 1
ATOM 1579 C C . ARG A 1 198 ? -60.656 9.540 103.747 1.00 81.31 198 ARG A C 1
ATOM 1581 O O . ARG A 1 198 ? -60.772 10.291 104.695 1.00 81.31 198 ARG A O 1
ATOM 1588 N N . ARG A 1 199 ? -61.682 8.828 103.271 1.00 77.31 199 ARG A N 1
ATOM 1589 C CA . ARG A 1 199 ? -63.022 8.838 103.889 1.00 77.31 199 ARG A CA 1
ATOM 1590 C C . ARG A 1 199 ? -63.022 8.215 105.286 1.00 77.31 199 ARG A C 1
ATOM 1592 O O . ARG A 1 199 ? -63.718 8.712 106.159 1.00 77.31 199 ARG A O 1
ATOM 1599 N N . GLU A 1 200 ? -62.251 7.153 105.507 1.00 68.88 200 GLU A N 1
ATOM 1600 C CA . GLU A 1 200 ? -62.030 6.561 106.834 1.00 68.88 200 GLU A CA 1
ATOM 1601 C C . GLU A 1 200 ? -61.293 7.546 107.750 1.00 68.88 200 GLU A C 1
ATOM 1603 O O . GLU A 1 200 ? -61.754 7.801 108.857 1.00 68.88 200 GLU A O 1
ATOM 1608 N N . MET A 1 201 ? -60.231 8.192 107.254 1.00 67.00 201 MET A N 1
ATOM 1609 C CA . MET A 1 201 ? -59.527 9.256 107.970 1.00 67.00 201 MET A CA 1
ATOM 1610 C C . MET A 1 201 ? -60.418 10.475 108.224 1.00 67.00 201 MET A C 1
ATOM 1612 O O . MET A 1 201 ? -60.333 11.022 109.305 1.00 67.00 201 MET A O 1
ATOM 1616 N N . GLU A 1 202 ? -61.295 10.890 107.305 1.00 68.31 202 GLU A N 1
ATOM 1617 C CA . GLU A 1 202 ? -62.250 11.996 107.495 1.00 68.31 202 GLU A CA 1
ATOM 1618 C C . GLU A 1 202 ? -63.343 11.634 108.514 1.00 68.31 202 GLU A C 1
ATOM 1620 O O . GLU A 1 202 ? -63.786 12.494 109.271 1.00 68.31 202 GLU A O 1
ATOM 1625 N N . MET A 1 203 ? -63.764 10.368 108.581 1.00 61.91 203 MET A N 1
ATOM 1626 C CA . MET A 1 203 ? -64.664 9.859 109.623 1.00 61.91 203 MET A CA 1
ATOM 1627 C C . MET A 1 203 ? -63.976 9.813 110.996 1.00 61.91 203 MET A C 1
ATOM 1629 O O . MET A 1 203 ? -64.596 10.179 111.997 1.00 61.91 203 MET A O 1
ATOM 1633 N N . ASP A 1 204 ? -62.694 9.444 111.037 1.00 57.16 204 ASP A N 1
ATOM 1634 C CA . ASP A 1 204 ? -61.857 9.490 112.241 1.00 57.16 204 ASP A CA 1
ATOM 1635 C C . ASP A 1 204 ? -61.466 10.938 112.624 1.00 57.16 204 ASP A C 1
ATOM 1637 O O . ASP A 1 204 ? -61.368 11.272 113.803 1.00 57.16 204 ASP A O 1
ATOM 1641 N N . GLU A 1 205 ? -61.321 11.847 111.658 1.00 56.25 205 GLU A N 1
ATOM 1642 C CA . GLU A 1 205 ? -60.975 13.264 111.841 1.00 56.25 205 GLU A CA 1
ATOM 1643 C C . GLU A 1 205 ? -62.204 14.099 112.238 1.00 56.25 205 GLU A C 1
ATOM 1645 O O . GLU A 1 205 ? -62.085 15.031 113.029 1.00 56.25 205 GLU A O 1
ATOM 1650 N N . LEU A 1 206 ? -63.414 13.729 111.802 1.00 51.62 206 LEU A N 1
ATOM 1651 C CA . LEU A 1 206 ? -64.674 14.249 112.354 1.00 51.62 206 LEU A CA 1
ATOM 1652 C C . LEU A 1 206 ? -64.927 13.757 113.790 1.00 51.62 206 LEU A C 1
ATOM 1654 O O . LEU A 1 206 ? -65.613 14.449 114.542 1.00 51.62 206 LEU A O 1
ATOM 1658 N N . ALA A 1 207 ? -64.342 12.623 114.193 1.00 52.03 207 ALA A N 1
ATOM 1659 C CA . ALA A 1 207 ? -64.286 12.193 115.591 1.00 52.03 207 ALA A CA 1
ATOM 1660 C C . ALA A 1 207 ? -63.154 12.886 116.386 1.00 52.03 207 ALA A C 1
ATOM 1662 O O . ALA A 1 207 ? -63.273 13.050 117.599 1.00 52.03 207 ALA A O 1
ATOM 1663 N N . ALA A 1 208 ? -62.085 13.344 115.722 1.00 48.19 208 ALA A N 1
ATOM 1664 C CA . ALA A 1 208 ? -60.948 14.025 116.350 1.00 48.19 208 ALA A CA 1
ATOM 1665 C C . ALA A 1 208 ? -61.041 15.572 116.363 1.00 48.19 208 ALA A C 1
ATOM 1667 O O . ALA A 1 208 ? -60.354 16.213 117.157 1.00 48.19 208 ALA A O 1
ATOM 1668 N N . ARG A 1 209 ? -61.922 16.199 115.564 1.00 44.47 209 ARG A N 1
ATOM 1669 C CA . ARG A 1 209 ? -62.135 17.668 115.501 1.00 44.47 209 ARG A CA 1
ATOM 1670 C C . ARG A 1 209 ? -62.872 18.281 116.704 1.00 44.47 209 ARG A C 1
ATOM 1672 O O . ARG A 1 209 ? -63.094 19.491 116.705 1.00 44.47 209 ARG A O 1
ATOM 1679 N N . ASP A 1 210 ? -63.165 17.489 117.737 1.00 36.88 210 ASP A N 1
ATOM 1680 C CA . ASP A 1 210 ? -63.560 17.956 119.080 1.00 36.88 210 ASP A CA 1
ATOM 1681 C C . ASP A 1 210 ? -62.351 18.091 120.043 1.00 36.88 210 ASP A C 1
ATOM 1683 O O . ASP A 1 210 ? -62.506 18.463 121.207 1.00 36.88 210 ASP A O 1
ATOM 1687 N N . ALA A 1 211 ? -61.120 17.839 119.570 1.00 38.25 211 ALA A N 1
ATOM 1688 C CA . ALA A 1 211 ? -59.898 17.968 120.361 1.00 38.25 211 ALA A CA 1
ATOM 1689 C C . ALA A 1 211 ? -58.790 18.762 119.635 1.00 38.25 211 ALA A C 1
ATOM 1691 O O . ALA A 1 211 ? -58.009 18.229 118.858 1.00 38.25 211 ALA A O 1
ATOM 1692 N N . ALA A 1 212 ? -58.679 20.033 120.036 1.00 33.16 212 ALA A N 1
ATOM 1693 C CA . ALA A 1 212 ? -57.461 20.853 120.079 1.00 33.16 212 ALA A CA 1
ATOM 1694 C C . ALA A 1 212 ? -56.921 21.538 118.796 1.00 33.16 212 ALA A C 1
ATOM 1696 O O . ALA A 1 212 ? -56.212 20.984 117.966 1.00 33.16 212 ALA A O 1
ATOM 1697 N N . LEU A 1 213 ? -57.199 22.846 118.773 1.00 32.72 213 LEU A N 1
ATOM 1698 C CA . LEU A 1 213 ? -56.322 24.000 118.509 1.00 32.72 213 LEU A CA 1
ATOM 1699 C C . LEU A 1 213 ? -54.792 23.759 118.494 1.00 32.72 213 LEU A C 1
ATOM 1701 O O . LEU A 1 213 ? -54.260 23.172 119.433 1.00 32.72 213 LEU A O 1
ATOM 1705 N N . GLY A 1 214 ? -54.084 24.458 117.590 1.00 29.48 214 GLY A N 1
ATOM 1706 C CA . GLY A 1 214 ? -52.771 25.049 117.913 1.00 29.48 214 GLY A CA 1
ATOM 1707 C C . GLY A 1 214 ? -51.679 25.032 116.831 1.00 29.48 214 GLY A C 1
ATOM 1708 O O . GLY A 1 214 ? -51.003 24.031 116.672 1.00 29.48 214 GLY A O 1
ATOM 1709 N N . ASN A 1 215 ? -51.479 26.197 116.200 1.00 33.31 215 ASN A N 1
ATOM 1710 C CA . ASN A 1 215 ? -50.222 26.861 115.793 1.00 33.31 215 ASN A CA 1
ATOM 1711 C C . ASN A 1 215 ? -49.055 26.131 115.064 1.00 33.31 215 ASN A C 1
ATOM 1713 O O . ASN A 1 215 ? -48.349 25.322 115.648 1.00 33.31 215 ASN A O 1
ATOM 1717 N N . ASP A 1 216 ? -48.762 26.681 113.875 1.00 29.56 216 ASP A N 1
ATOM 1718 C CA . ASP A 1 216 ? -47.510 27.358 113.452 1.00 29.56 216 ASP A CA 1
ATOM 1719 C C . ASP A 1 216 ? -46.262 26.596 112.939 1.00 29.56 216 ASP A C 1
ATOM 1721 O O . ASP A 1 216 ? -45.818 25.592 113.482 1.00 29.56 216 ASP A O 1
ATOM 1725 N N . ASP A 1 217 ? -45.674 27.260 111.933 1.00 28.08 217 ASP A N 1
ATOM 1726 C CA . ASP A 1 217 ? -44.253 27.401 111.576 1.00 28.08 217 ASP A CA 1
ATOM 1727 C C . ASP A 1 217 ? -43.541 26.452 110.569 1.00 28.08 217 ASP A C 1
ATOM 1729 O O . ASP A 1 217 ? -43.218 25.301 110.834 1.00 28.08 217 ASP A O 1
ATOM 1733 N N . SER A 1 218 ? -43.215 27.066 109.419 1.00 31.48 218 SER A N 1
ATOM 1734 C CA . SER A 1 218 ? -41.900 27.166 108.751 1.00 31.48 218 SER A CA 1
ATOM 1735 C C . SER A 1 218 ? -41.108 25.989 108.131 1.00 31.48 218 SER A C 1
ATOM 1737 O O . SER A 1 218 ? -40.667 25.052 108.783 1.00 31.48 218 SER A O 1
ATOM 1739 N N . LEU A 1 219 ? -40.696 26.293 106.883 1.00 31.36 219 LEU A N 1
ATOM 1740 C CA . LEU A 1 219 ? -39.362 26.163 106.254 1.00 31.36 219 LEU A CA 1
ATOM 1741 C C . LEU A 1 219 ? -38.953 24.913 105.433 1.00 31.36 219 LEU A C 1
ATOM 1743 O O . LEU A 1 219 ? -38.829 23.802 105.927 1.00 31.36 219 LEU A O 1
ATOM 1747 N N . ALA A 1 220 ? -38.514 25.262 104.211 1.00 29.91 220 ALA A N 1
ATOM 1748 C CA . ALA A 1 220 ? -37.332 24.801 103.463 1.00 29.91 220 ALA A CA 1
ATOM 1749 C C . ALA A 1 220 ? -37.431 23.632 102.451 1.00 29.91 220 ALA A C 1
ATOM 1751 O O . ALA A 1 220 ? -37.594 22.475 102.807 1.00 29.91 220 ALA A O 1
ATOM 1752 N N . SER A 1 221 ? -37.180 24.023 101.188 1.00 32.19 221 SER A N 1
ATOM 1753 C CA . SER A 1 221 ? -36.270 23.430 100.186 1.00 32.19 221 SER A CA 1
ATOM 1754 C C . SER A 1 221 ? -36.397 21.952 99.788 1.00 32.19 221 SER A C 1
ATOM 1756 O O . SER A 1 221 ? -36.112 21.071 100.577 1.00 32.19 221 SER A O 1
ATOM 1758 N N . GLU A 1 222 ? -36.645 21.676 98.500 1.00 27.75 222 GLU A N 1
ATOM 1759 C CA . GLU A 1 222 ? -35.617 21.287 97.508 1.00 27.75 222 GLU A CA 1
ATOM 1760 C C . GLU A 1 222 ? -36.253 20.974 96.131 1.00 27.75 222 GLU A C 1
ATOM 1762 O O . GLU A 1 222 ? -37.468 20.965 95.969 1.00 27.75 222 GLU A O 1
ATOM 1767 N N . GLN A 1 223 ? -35.396 20.859 95.118 1.00 39.22 223 GLN A N 1
ATOM 1768 C CA . GLN A 1 223 ? -35.617 21.016 93.672 1.00 39.22 223 GLN A CA 1
ATOM 1769 C C . GLN A 1 223 ? -36.587 20.008 93.005 1.00 39.22 223 GLN A C 1
ATOM 1771 O O . GLN A 1 223 ? -36.882 18.951 93.558 1.00 39.22 223 GLN A O 1
ATOM 1776 N N . PRO A 1 224 ? -36.957 20.251 91.727 1.00 35.25 224 PRO A N 1
ATOM 1777 C CA . PRO A 1 224 ? -36.370 19.377 90.711 1.00 35.25 224 PRO A CA 1
ATOM 1778 C C . PRO A 1 224 ? -35.901 20.064 89.418 1.00 35.25 224 PRO A C 1
ATOM 1780 O O . PRO A 1 224 ? -36.391 21.094 88.962 1.00 35.25 224 PRO A O 1
ATOM 1783 N N . SER A 1 225 ? -34.915 19.385 88.847 1.00 37.19 225 SER A N 1
ATOM 1784 C CA . SER A 1 225 ? -34.360 19.428 87.499 1.00 37.19 225 SER A CA 1
ATOM 1785 C C . SER A 1 225 ? -35.376 19.622 86.366 1.00 37.19 225 SER A C 1
ATOM 1787 O O . SER A 1 225 ? -36.304 18.828 86.209 1.00 37.19 225 SER A O 1
ATOM 1789 N N . ALA A 1 226 ? -35.095 20.597 85.501 1.00 33.12 226 ALA A N 1
ATOM 1790 C CA . ALA A 1 226 ? -35.670 20.722 84.170 1.00 33.12 226 ALA A CA 1
ATOM 1791 C C . ALA A 1 226 ? -34.571 20.501 83.120 1.00 33.12 226 ALA A C 1
ATOM 1793 O O . ALA A 1 226 ? -33.629 21.285 83.021 1.00 33.12 226 ALA A O 1
ATOM 1794 N N . SER A 1 227 ? -34.713 19.446 82.324 1.00 37.44 227 SER A N 1
ATOM 1795 C CA . SER A 1 227 ? -34.033 19.275 81.039 1.00 37.44 227 SER A CA 1
ATOM 1796 C C . SER A 1 227 ? -35.078 18.865 80.003 1.00 37.44 227 SER A C 1
ATOM 1798 O O . SER A 1 227 ? -35.311 17.685 79.760 1.00 37.44 227 SER A O 1
ATOM 1800 N N . SER A 1 228 ? -35.742 19.888 79.473 1.00 39.34 228 SER A N 1
ATOM 1801 C CA . SER A 1 228 ? -36.257 19.969 78.101 1.00 39.34 228 SER A CA 1
ATOM 1802 C C . SER A 1 228 ? -35.043 20.256 77.192 1.00 39.34 228 SER A C 1
ATOM 1804 O O . SER A 1 228 ? -34.042 20.780 77.669 1.00 39.34 228 SER A O 1
ATOM 1806 N N . ASP A 1 229 ? -34.999 20.000 75.898 1.00 32.22 229 ASP A N 1
ATOM 1807 C CA . ASP A 1 229 ? -36.018 19.615 74.941 1.00 32.22 229 ASP A CA 1
ATOM 1808 C C . ASP A 1 229 ? -35.295 19.086 73.691 1.00 32.22 229 ASP A C 1
ATOM 1810 O O . ASP A 1 229 ? -34.091 19.270 73.496 1.00 32.22 229 ASP A O 1
ATOM 1814 N N . HIS A 1 230 ? -36.082 18.431 72.862 1.00 43.88 230 HIS A N 1
ATOM 1815 C CA . HIS A 1 230 ? -35.783 17.772 71.610 1.00 43.88 230 HIS A CA 1
ATOM 1816 C C . HIS A 1 230 ? -35.187 18.673 70.513 1.00 43.88 230 HIS A C 1
ATOM 1818 O O . HIS A 1 230 ? -35.486 19.859 70.406 1.00 43.88 230 HIS A O 1
ATOM 1824 N N . GLY A 1 231 ? -34.416 18.056 69.608 1.00 28.44 231 GLY A N 1
ATOM 1825 C CA . GLY A 1 231 ? -34.025 18.682 68.344 1.00 28.44 231 GLY A CA 1
ATOM 1826 C C . GLY A 1 231 ? -33.046 17.854 67.510 1.00 28.44 231 GLY A C 1
ATOM 1827 O O . GLY A 1 231 ? -31.877 18.210 67.410 1.00 28.44 231 GLY A O 1
ATOM 1828 N N . TRP A 1 232 ? -33.510 16.758 66.899 1.00 33.19 232 TRP A N 1
ATOM 1829 C CA . TRP A 1 232 ? -32.822 16.108 65.775 1.00 33.19 232 TRP A CA 1
ATOM 1830 C C . TRP A 1 232 ? -33.395 16.656 64.462 1.00 33.19 232 TRP A C 1
ATOM 1832 O O . TRP A 1 232 ? -34.572 16.472 64.162 1.00 33.19 232 TRP A O 1
ATOM 1842 N N . THR A 1 233 ? -32.559 17.344 63.689 1.00 40.06 233 THR A N 1
ATOM 1843 C CA . THR A 1 233 ? -32.818 17.763 62.306 1.00 40.06 233 THR A CA 1
ATOM 1844 C C . THR A 1 233 ? -32.336 16.684 61.324 1.00 40.06 233 THR A C 1
ATOM 1846 O O . THR A 1 233 ? -31.231 16.168 61.499 1.00 40.06 233 THR A O 1
ATOM 1849 N N . PRO A 1 234 ? -33.091 16.348 60.259 1.00 43.28 234 PRO A N 1
ATOM 1850 C CA . PRO A 1 234 ? -32.608 15.491 59.177 1.00 43.28 234 PRO A CA 1
ATOM 1851 C C . PRO A 1 234 ? -31.919 16.305 58.067 1.00 43.28 234 PRO A C 1
ATOM 1853 O O . PRO A 1 234 ? -32.374 17.388 57.695 1.00 43.28 234 PRO A O 1
ATOM 1856 N N . MET A 1 235 ? -30.838 15.752 57.508 1.00 37.78 235 MET A N 1
ATOM 1857 C CA . MET A 1 235 ? -30.185 16.238 56.284 1.00 37.78 235 MET A CA 1
ATOM 1858 C C . MET A 1 235 ? -30.925 15.783 55.009 1.00 37.78 235 MET A C 1
ATOM 1860 O O . MET A 1 235 ? -31.666 14.799 55.047 1.00 37.78 235 MET A O 1
ATOM 1864 N N . PRO A 1 236 ? -30.743 16.498 53.880 1.00 46.53 236 PRO A N 1
ATOM 1865 C CA . PRO A 1 236 ? -31.685 16.484 52.771 1.00 46.53 236 PRO A CA 1
ATOM 1866 C C . PRO A 1 236 ? -31.343 15.487 51.657 1.00 46.53 236 PRO A C 1
ATOM 1868 O O . PRO A 1 236 ? -30.195 15.102 51.431 1.00 46.53 236 PRO A O 1
ATOM 1871 N N . ALA A 1 237 ? -32.398 15.139 50.920 1.00 36.19 237 ALA A N 1
ATOM 1872 C CA . ALA A 1 237 ? -32.387 14.369 49.689 1.00 36.19 237 ALA A CA 1
ATOM 1873 C C . ALA A 1 237 ? -31.538 15.037 48.594 1.00 36.19 237 ALA A C 1
ATOM 1875 O O . ALA A 1 237 ? -31.645 16.237 48.339 1.00 36.19 237 ALA A O 1
ATOM 1876 N N . SER A 1 238 ? -30.722 14.224 47.922 1.00 35.47 238 SER A N 1
ATOM 1877 C CA . SER A 1 238 ? -29.983 14.614 46.724 1.00 35.47 238 SER A CA 1
ATOM 1878 C C . SER A 1 238 ? -30.856 14.399 45.493 1.00 35.47 238 SER A C 1
ATOM 1880 O O . SER A 1 238 ? -31.286 13.287 45.195 1.00 35.47 238 SER A O 1
ATOM 1882 N N . SER A 1 239 ? -31.121 15.503 44.806 1.00 37.34 239 SER A N 1
ATOM 1883 C CA . SER A 1 239 ? -31.915 15.599 43.592 1.00 37.34 239 SER A CA 1
ATOM 1884 C C . SER A 1 239 ? -31.278 14.839 42.430 1.00 37.34 239 SER A C 1
ATOM 1886 O O . SER A 1 239 ? -30.165 15.136 42.000 1.00 37.34 239 SER A O 1
ATOM 1888 N N . SER A 1 240 ? -32.037 13.905 41.867 1.00 43.44 240 SER A N 1
ATOM 1889 C CA . SER A 1 240 ? -31.832 13.356 40.533 1.00 43.44 240 SER A CA 1
ATOM 1890 C C . SER A 1 240 ? -32.133 14.435 39.489 1.00 43.44 240 SER A C 1
ATOM 1892 O O . SER A 1 240 ? -33.297 14.756 39.237 1.00 43.44 240 SER A O 1
ATOM 1894 N N . ALA A 1 241 ? -31.086 15.000 38.890 1.00 37.94 241 ALA A N 1
ATOM 1895 C CA . ALA A 1 241 ? -31.202 15.852 37.717 1.00 37.94 241 ALA A CA 1
ATOM 1896 C C . ALA A 1 241 ? -31.050 15.000 36.448 1.00 37.94 241 ALA A C 1
ATOM 1898 O O . ALA A 1 241 ? -30.031 14.360 36.204 1.00 37.94 241 ALA A O 1
ATOM 1899 N N . SER A 1 242 ? -32.134 15.015 35.683 1.00 36.44 242 SER A N 1
ATOM 1900 C CA . SER A 1 242 ? -32.330 14.592 34.301 1.00 36.44 242 SER A CA 1
ATOM 1901 C C . SER A 1 242 ? -31.095 14.659 33.393 1.00 36.44 242 SER A C 1
ATOM 1903 O O . SER A 1 242 ? -30.549 15.735 33.140 1.00 36.44 242 SER A O 1
ATOM 1905 N N . ALA A 1 243 ? -30.753 13.514 32.802 1.00 37.78 243 ALA A N 1
ATOM 1906 C CA . ALA A 1 243 ? -29.914 13.415 31.619 1.00 37.78 243 ALA A CA 1
ATOM 1907 C C . ALA A 1 243 ? -30.635 14.036 30.408 1.00 37.78 243 ALA A C 1
ATOM 1909 O O . ALA A 1 243 ? -31.625 13.499 29.913 1.00 37.78 243 ALA A O 1
ATOM 1910 N N . GLY A 1 244 ? -30.139 15.179 29.933 1.00 38.31 244 GLY A N 1
ATOM 1911 C CA . GLY A 1 244 ? -30.407 15.651 28.579 1.00 38.31 244 GLY A CA 1
ATOM 1912 C C . GLY A 1 244 ? -29.548 14.850 27.606 1.00 38.31 244 GLY A C 1
ATOM 1913 O O . GLY A 1 244 ? -28.322 14.908 27.675 1.00 38.31 244 GLY A O 1
ATOM 1914 N N . VAL A 1 245 ? -30.188 14.088 26.721 1.00 45.09 245 VAL A N 1
ATOM 1915 C CA . VAL A 1 245 ? -29.535 13.393 25.608 1.00 45.09 245 VAL A CA 1
ATOM 1916 C C . VAL A 1 245 ? -29.047 14.457 24.623 1.00 45.09 245 VAL A C 1
ATOM 1918 O O . VAL A 1 245 ? -29.827 15.008 23.850 1.00 45.09 245 VAL A O 1
ATOM 1921 N N . ALA A 1 246 ? -27.762 14.798 24.702 1.00 42.81 246 ALA A N 1
ATOM 1922 C CA . ALA A 1 246 ? -27.081 15.544 23.657 1.00 42.81 246 ALA A CA 1
ATOM 1923 C C . ALA A 1 246 ? -26.679 14.546 22.566 1.00 42.81 246 ALA A C 1
ATOM 1925 O O . ALA A 1 246 ? -25.779 13.734 22.765 1.00 42.81 246 ALA A O 1
ATOM 1926 N N . ASP A 1 247 ? -27.378 14.603 21.435 1.00 45.38 247 ASP A N 1
ATOM 1927 C CA . ASP A 1 247 ? -27.072 13.867 20.206 1.00 45.38 247 ASP A CA 1
ATOM 1928 C C . ASP A 1 247 ? -25.818 14.473 19.546 1.00 45.38 247 ASP A C 1
ATOM 1930 O O . ASP A 1 247 ? -25.874 15.233 18.579 1.00 45.38 247 ASP A O 1
ATOM 1934 N N . GLY A 1 248 ? -24.671 14.246 20.183 1.00 53.66 248 GLY A N 1
ATOM 1935 C CA . GLY A 1 248 ? -23.350 14.628 19.704 1.00 53.66 248 GLY A CA 1
ATOM 1936 C C . GLY A 1 248 ? -22.449 13.396 19.627 1.00 53.66 248 GLY A C 1
ATOM 1937 O O . GLY A 1 248 ? -22.672 12.436 20.368 1.00 53.66 248 GLY A O 1
ATOM 1938 N N . PRO A 1 249 ? -21.433 13.388 18.746 1.00 57.47 249 PRO A N 1
ATOM 1939 C CA . PRO A 1 249 ? -20.491 12.278 18.665 1.00 57.47 249 PRO A CA 1
ATOM 1940 C C . PRO A 1 249 ? -19.866 12.023 20.044 1.00 57.47 249 PRO A C 1
ATOM 1942 O O . PRO A 1 249 ? -19.204 12.893 20.613 1.00 57.47 249 PRO A O 1
ATOM 1945 N N . VAL A 1 250 ? -20.119 10.833 20.595 1.00 68.38 250 VAL A N 1
ATOM 1946 C CA . VAL A 1 250 ? -19.587 10.400 21.890 1.00 68.38 250 VAL A CA 1
ATOM 1947 C C . VAL A 1 250 ? -18.121 10.035 21.687 1.00 68.38 250 VAL A C 1
ATOM 1949 O O . VAL A 1 250 ? -17.794 8.963 21.182 1.00 68.38 250 VAL A O 1
ATOM 1952 N N . TYR A 1 251 ? -17.234 10.961 22.029 1.00 72.69 251 TYR A N 1
ATOM 1953 C CA . TYR A 1 251 ? -15.798 10.711 22.054 1.00 72.69 251 TYR A CA 1
ATOM 1954 C C . TYR A 1 251 ? -15.396 9.993 23.344 1.00 72.69 251 TYR A C 1
ATOM 1956 O O . TYR A 1 251 ? -16.002 10.211 24.394 1.00 72.69 251 TYR A O 1
ATOM 1964 N N . ASP A 1 252 ? -14.343 9.176 23.280 1.00 81.88 252 ASP A N 1
ATOM 1965 C CA . ASP A 1 252 ? -13.729 8.594 24.475 1.00 81.88 252 ASP A CA 1
ATOM 1966 C C . ASP A 1 252 ? -13.283 9.715 25.432 1.00 81.88 252 ASP A C 1
ATOM 1968 O O . ASP A 1 252 ? -12.497 10.601 25.071 1.00 81.88 252 ASP A O 1
ATOM 1972 N N . SER A 1 253 ? -13.800 9.669 26.663 1.00 82.44 253 SER A N 1
ATOM 1973 C CA . SER A 1 253 ? -13.527 10.655 27.707 1.00 82.44 253 SER A CA 1
ATOM 1974 C C . SER A 1 253 ? -12.038 10.757 28.045 1.00 82.44 253 SER A C 1
ATOM 1976 O O . SER A 1 253 ? -11.599 11.823 28.480 1.00 82.44 253 SER A O 1
ATOM 1978 N N . LEU A 1 254 ? -11.263 9.684 27.859 1.00 85.38 254 LEU A N 1
ATOM 1979 C CA . LEU A 1 254 ? -9.828 9.675 28.131 1.00 85.38 254 LEU A CA 1
ATOM 1980 C C . LEU A 1 254 ? -9.043 10.388 27.020 1.00 85.38 254 LEU A C 1
ATOM 1982 O O . LEU A 1 254 ? -8.227 11.262 27.306 1.00 85.38 254 LEU A O 1
ATOM 1986 N N . LEU A 1 255 ? -9.355 10.101 25.752 1.00 87.12 255 LEU A N 1
ATOM 1987 C CA . LEU A 1 255 ? -8.713 10.748 24.598 1.00 87.12 255 LEU A CA 1
ATOM 1988 C C . LEU A 1 255 ? -8.996 12.255 24.550 1.00 87.12 255 LEU A C 1
ATOM 1990 O O . LEU A 1 255 ? -8.118 13.054 24.213 1.00 87.12 255 LEU A O 1
ATOM 1994 N N . LEU A 1 256 ? -10.215 12.659 24.919 1.00 89.25 256 LEU A N 1
ATOM 1995 C CA . LEU A 1 256 ? -10.576 14.071 25.016 1.00 89.25 256 LEU A CA 1
ATOM 1996 C C . LEU A 1 256 ? -9.832 14.774 26.165 1.00 89.25 256 LEU A C 1
ATOM 1998 O O . LEU A 1 256 ? -9.461 15.942 26.026 1.00 89.25 256 LEU A O 1
ATOM 2002 N N . ALA A 1 257 ? -9.591 14.083 27.285 1.00 89.81 257 ALA A N 1
ATOM 2003 C CA . ALA A 1 257 ? -8.799 14.612 28.395 1.00 89.81 257 ALA A CA 1
ATOM 2004 C C . ALA A 1 257 ? -7.326 14.810 27.995 1.00 89.81 257 ALA A C 1
ATOM 2006 O O . ALA A 1 257 ? -6.793 15.903 28.179 1.00 89.81 257 ALA A O 1
ATOM 2007 N N . GLU A 1 258 ? -6.707 13.825 27.337 1.00 92.62 258 GLU A N 1
ATOM 2008 C CA . GLU A 1 258 ? -5.338 13.956 26.811 1.00 92.62 258 GLU A CA 1
ATOM 2009 C C . GLU A 1 258 ? -5.203 15.119 25.816 1.00 92.62 258 GLU A C 1
ATOM 2011 O O . GLU A 1 258 ? -4.208 15.851 25.816 1.00 92.62 258 GLU A O 1
ATOM 2016 N N . PHE A 1 259 ? -6.218 15.326 24.970 1.00 94.00 259 PHE A N 1
ATOM 2017 C CA . PHE A 1 259 ? -6.234 16.453 24.044 1.00 94.00 259 PHE A CA 1
ATOM 2018 C C . PHE A 1 259 ? -6.373 17.803 24.761 1.00 94.00 259 PHE A C 1
ATOM 2020 O O . PHE A 1 259 ? -5.712 18.771 24.380 1.00 94.00 259 PHE A O 1
ATOM 2027 N N . ARG A 1 260 ? -7.185 17.886 25.824 1.00 92.94 260 ARG A N 1
ATOM 2028 C CA . ARG A 1 260 ? -7.288 19.096 26.660 1.00 92.94 260 ARG A CA 1
ATOM 2029 C C . ARG A 1 260 ? -5.947 19.453 27.294 1.00 92.94 260 ARG A C 1
ATOM 2031 O O . ARG A 1 260 ? -5.552 20.619 27.238 1.00 92.94 260 ARG A O 1
ATOM 2038 N N . ASP A 1 261 ? -5.227 18.465 27.811 1.00 92.75 261 ASP A N 1
ATOM 2039 C CA . ASP A 1 261 ? -3.892 18.666 28.380 1.00 92.75 261 ASP A CA 1
ATOM 2040 C C . ASP A 1 261 ? -2.899 19.151 27.317 1.00 92.75 261 ASP A C 1
ATOM 2042 O O . ASP A 1 261 ? -2.105 20.066 27.561 1.00 92.75 261 ASP A O 1
ATOM 2046 N N . PHE A 1 262 ? -2.980 18.601 26.101 1.00 94.56 262 PHE A N 1
ATOM 2047 C CA . PHE A 1 262 ? -2.194 19.084 24.971 1.00 94.56 262 PHE A CA 1
ATOM 2048 C C . PHE A 1 262 ? -2.503 20.547 24.639 1.00 94.56 262 PHE A C 1
ATOM 2050 O O . PHE A 1 262 ? -1.567 21.331 24.482 1.00 94.56 262 PHE A O 1
ATOM 2057 N N . LEU A 1 263 ? -3.778 20.946 24.568 1.00 93.19 263 LEU A N 1
ATOM 2058 C CA . LEU A 1 263 ? -4.164 22.327 24.259 1.00 93.19 263 LEU A CA 1
ATOM 2059 C C . LEU A 1 263 ? -3.562 23.332 25.247 1.00 93.19 263 LEU A C 1
ATOM 2061 O O . LEU A 1 263 ? -3.071 24.373 24.810 1.00 93.19 263 LEU A O 1
ATOM 2065 N N . GLN A 1 264 ? -3.532 23.002 26.542 1.00 90.75 264 GLN A N 1
ATOM 2066 C CA . GLN A 1 264 ? -2.939 23.852 27.580 1.00 90.75 264 GLN A CA 1
ATOM 2067 C C . GLN A 1 264 ? -1.420 24.010 27.415 1.00 90.75 264 GLN A C 1
ATOM 2069 O O . GLN A 1 264 ? -0.873 25.089 27.638 1.00 90.75 264 GLN A O 1
ATOM 2074 N N . GLN A 1 265 ? -0.731 22.949 26.996 1.00 90.00 265 GLN A N 1
ATOM 2075 C CA . GLN A 1 265 ? 0.725 22.951 26.832 1.00 90.00 265 GLN A CA 1
ATOM 2076 C C . GLN A 1 265 ? 1.157 23.548 25.479 1.00 90.00 265 GLN A C 1
ATOM 2078 O O . GLN A 1 265 ? 2.205 24.193 25.384 1.00 90.00 265 GLN A O 1
ATOM 2083 N N . SER A 1 266 ? 0.337 23.378 24.434 1.00 87.00 266 SER A N 1
ATOM 2084 C CA . SER A 1 266 ? 0.668 23.638 23.026 1.00 87.00 266 SER A CA 1
ATOM 2085 C C . SER A 1 266 ? 1.272 25.020 22.704 1.00 87.00 266 SER A C 1
ATOM 2087 O O . SER A 1 266 ? 2.236 25.040 21.925 1.00 87.00 266 SER A O 1
ATOM 2089 N N . PRO A 1 267 ? 0.832 26.155 23.299 1.00 87.38 267 PRO A N 1
ATOM 2090 C CA . PRO A 1 267 ? 1.344 27.480 22.934 1.00 87.38 267 PRO A CA 1
ATOM 2091 C C . PRO A 1 267 ? 2.796 27.708 23.374 1.00 87.38 267 PRO A C 1
ATOM 2093 O O . PRO A 1 267 ? 3.517 28.497 22.770 1.00 87.38 267 PRO A O 1
ATOM 2096 N N . SER A 1 268 ? 3.245 27.006 24.420 1.00 84.88 268 SER A N 1
ATOM 2097 C CA . SER A 1 268 ? 4.592 27.152 24.995 1.00 84.88 268 SER A CA 1
ATOM 2098 C C . SER A 1 268 ? 5.579 26.071 24.532 1.00 84.88 268 SER A C 1
ATOM 2100 O O . SER A 1 268 ? 6.788 26.178 24.760 1.00 84.88 268 SER A O 1
ATOM 2102 N N . LEU A 1 269 ? 5.093 25.028 23.848 1.00 88.31 269 LEU A N 1
ATOM 2103 C CA . LEU A 1 269 ? 5.923 23.927 23.369 1.00 88.31 269 LEU A CA 1
ATOM 2104 C C . LEU A 1 269 ? 6.782 24.349 22.175 1.00 88.31 269 LEU A C 1
ATOM 2106 O O . LEU A 1 269 ? 6.293 24.883 21.178 1.00 88.31 269 LEU A O 1
ATOM 2110 N N . LYS A 1 270 ? 8.076 24.023 22.231 1.00 88.44 270 LYS A N 1
ATOM 2111 C CA . LYS A 1 270 ? 8.979 24.121 21.074 1.00 88.44 270 LYS A CA 1
ATOM 2112 C C . LYS A 1 270 ? 8.640 23.030 20.058 1.00 88.44 270 LYS A C 1
ATOM 2114 O O . LYS A 1 270 ? 8.379 21.895 20.444 1.00 88.44 270 LYS A O 1
ATOM 2119 N N . THR A 1 271 ? 8.737 23.341 18.763 1.00 86.12 271 THR A N 1
ATOM 2120 C CA . THR A 1 271 ? 8.426 22.384 17.680 1.00 86.12 271 THR A CA 1
ATOM 2121 C C . THR A 1 271 ? 9.274 21.110 17.762 1.00 86.12 271 THR A C 1
ATOM 2123 O O . THR A 1 271 ? 8.762 20.024 17.526 1.00 86.12 271 THR A O 1
ATOM 2126 N N . THR A 1 272 ? 10.529 21.206 18.212 1.00 86.31 272 THR A N 1
ATOM 2127 C CA . THR A 1 272 ? 11.421 20.048 18.415 1.00 86.31 272 THR A CA 1
ATOM 2128 C C . THR A 1 272 ? 10.961 19.079 19.508 1.00 86.31 272 THR A C 1
ATOM 2130 O O . THR A 1 272 ? 11.391 17.931 19.521 1.00 86.31 272 THR A O 1
ATOM 2133 N N . LYS A 1 273 ? 10.096 19.522 20.428 1.00 90.06 273 LYS A N 1
ATOM 2134 C CA . LYS A 1 273 ? 9.518 18.703 21.505 1.00 90.06 273 LYS A CA 1
ATOM 2135 C C . LYS A 1 273 ? 8.061 18.321 21.234 1.00 90.06 273 LYS A C 1
ATOM 2137 O O . LYS A 1 273 ? 7.394 17.786 22.111 1.00 90.06 273 LYS A O 1
ATOM 2142 N N . LEU A 1 274 ? 7.549 18.583 20.030 1.00 91.56 274 LEU A N 1
ATOM 2143 C CA . LEU A 1 274 ? 6.146 18.325 19.715 1.00 91.56 274 LEU A CA 1
ATOM 2144 C C . LEU A 1 274 ? 5.778 16.847 19.898 1.00 91.56 274 LEU A C 1
ATOM 2146 O O . LEU A 1 274 ? 4.702 16.559 20.388 1.00 91.56 274 LEU A O 1
ATOM 2150 N N . HIS A 1 275 ? 6.682 15.920 19.580 1.00 93.44 275 HIS A N 1
ATOM 2151 C CA . HIS A 1 275 ? 6.444 14.476 19.691 1.00 93.44 275 HIS A CA 1
ATOM 2152 C C . HIS A 1 275 ? 6.798 13.872 21.057 1.00 93.44 275 HIS A C 1
ATOM 2154 O O . HIS A 1 275 ? 6.754 12.657 21.213 1.00 93.44 275 HIS A O 1
ATOM 2160 N N . THR A 1 276 ? 7.156 14.692 22.053 1.00 91.81 276 THR A N 1
ATOM 2161 C CA . THR A 1 276 ? 7.431 14.199 23.414 1.00 91.81 276 THR A CA 1
ATOM 2162 C C . THR A 1 276 ? 6.209 14.251 24.325 1.00 91.81 276 THR A C 1
ATOM 2164 O O . THR A 1 276 ? 6.245 13.668 25.403 1.00 91.81 276 THR A O 1
ATOM 2167 N N . VAL A 1 277 ? 5.154 14.973 23.934 1.00 93.25 277 VAL A N 1
ATOM 2168 C CA . VAL A 1 277 ? 3.909 15.045 24.713 1.00 93.25 277 VAL A CA 1
ATOM 2169 C C . VAL A 1 277 ? 2.988 13.869 24.372 1.00 93.25 277 VAL A C 1
ATOM 2171 O O . VAL A 1 277 ? 2.939 13.495 23.197 1.00 93.25 277 VAL A O 1
ATOM 2174 N N . PRO A 1 278 ? 2.251 13.300 25.350 1.00 93.88 278 PRO A N 1
ATOM 2175 C CA . PRO A 1 278 ? 1.511 12.045 25.179 1.00 93.88 278 PRO A CA 1
ATOM 2176 C C . PRO A 1 278 ? 0.603 12.022 23.946 1.00 93.88 278 PRO A C 1
ATOM 2178 O O . PRO A 1 278 ? 0.793 11.187 23.069 1.00 93.88 278 PRO A O 1
ATOM 2181 N N . PHE A 1 279 ? -0.278 13.018 23.806 1.00 95.06 279 PHE A N 1
ATOM 2182 C CA . PHE A 1 279 ? -1.212 13.114 22.680 1.00 95.06 279 PHE A CA 1
ATOM 2183 C C . PHE A 1 279 ? -0.510 13.025 21.312 1.00 95.06 279 PHE A C 1
ATOM 2185 O O . PHE A 1 279 ? -0.856 12.193 20.478 1.00 95.06 279 PHE A O 1
ATOM 2192 N N . MET A 1 280 ? 0.517 13.851 21.082 1.00 95.50 280 MET A N 1
ATOM 2193 C CA . MET A 1 280 ? 1.240 13.888 19.803 1.00 95.50 280 MET A CA 1
ATOM 2194 C C . MET A 1 280 ? 2.155 12.684 19.590 1.00 95.50 280 MET A C 1
ATOM 2196 O O . MET A 1 280 ? 2.457 12.359 18.441 1.00 95.50 280 MET A O 1
ATOM 2200 N N . LYS A 1 281 ? 2.631 12.054 20.668 1.00 95.19 281 LYS A N 1
ATOM 2201 C CA . LYS A 1 281 ? 3.387 10.804 20.594 1.00 95.19 281 LYS A CA 1
ATOM 2202 C C . LYS A 1 281 ? 2.477 9.669 20.121 1.00 95.19 281 LYS A C 1
ATOM 2204 O O . LYS A 1 281 ? 2.830 8.994 19.162 1.00 95.19 281 LYS A O 1
ATOM 2209 N N . ASN A 1 282 ? 1.288 9.549 20.710 1.00 94.94 282 ASN A N 1
ATOM 2210 C CA . ASN A 1 282 ? 0.294 8.550 20.319 1.00 94.94 282 ASN A CA 1
ATOM 2211 C C . ASN A 1 282 ? -0.123 8.755 18.855 1.00 94.94 282 ASN A C 1
ATOM 2213 O O . ASN A 1 282 ? -0.059 7.829 18.059 1.00 94.94 282 ASN A O 1
ATOM 2217 N N . VAL A 1 283 ? -0.417 9.998 18.440 1.00 95.94 283 VAL A N 1
ATOM 2218 C CA . VAL A 1 283 ? -0.727 10.289 17.023 1.00 95.94 283 VAL A CA 1
ATOM 2219 C C . VAL A 1 283 ? 0.440 9.929 16.091 1.00 95.94 283 VAL A C 1
ATOM 2221 O O . VAL A 1 283 ? 0.232 9.450 14.975 1.00 95.94 283 VAL A O 1
ATOM 2224 N N . LEU A 1 284 ? 1.684 10.165 16.521 1.00 95.62 284 LEU A N 1
ATOM 2225 C CA . LEU A 1 284 ? 2.857 9.822 15.721 1.00 95.62 284 LEU A CA 1
ATOM 2226 C C . LEU A 1 284 ? 2.976 8.305 15.510 1.00 95.62 284 LEU A C 1
ATOM 2228 O O . LEU A 1 284 ? 3.297 7.876 14.400 1.00 95.62 284 LEU A O 1
ATOM 2232 N N . GLU A 1 285 ? 2.754 7.518 16.559 1.00 95.25 285 GLU A N 1
ATOM 2233 C CA . GLU A 1 285 ? 2.896 6.058 16.553 1.00 95.25 285 GLU A CA 1
ATOM 2234 C C . GLU A 1 285 ? 1.712 5.364 15.857 1.00 95.25 285 GLU A C 1
ATOM 2236 O O . GLU A 1 285 ? 1.939 4.494 15.012 1.00 95.25 285 GLU A O 1
ATOM 2241 N N . ASP A 1 286 ? 0.481 5.804 16.125 1.00 95.25 286 ASP A N 1
ATOM 2242 C CA . ASP A 1 286 ? -0.746 5.125 15.688 1.00 95.25 286 ASP A CA 1
ATOM 2243 C C . ASP A 1 286 ? -1.245 5.580 14.308 1.00 95.25 286 ASP A C 1
ATOM 2245 O O . ASP A 1 286 ? -1.808 4.782 13.552 1.00 95.25 286 ASP A O 1
ATOM 2249 N N . ASP A 1 287 ? -1.028 6.853 13.955 1.00 96.12 287 ASP A N 1
ATOM 2250 C CA . ASP A 1 287 ? -1.614 7.470 12.759 1.00 96.12 287 ASP A CA 1
ATOM 2251 C C . ASP A 1 287 ? -0.536 7.864 11.724 1.00 96.12 287 ASP A C 1
ATOM 2253 O O . ASP A 1 287 ? -0.538 7.392 10.583 1.00 96.12 287 ASP A O 1
ATOM 2257 N N . VAL A 1 288 ? 0.434 8.701 12.115 1.00 96.00 288 VAL A N 1
ATOM 2258 C CA . VAL A 1 288 ? 1.395 9.327 11.181 1.00 96.00 288 VAL A CA 1
ATOM 2259 C C . VAL A 1 288 ? 2.428 8.333 10.651 1.00 96.00 288 VAL A C 1
ATOM 2261 O O . VAL A 1 288 ? 2.651 8.260 9.440 1.00 96.00 288 VAL A O 1
ATOM 2264 N N . THR A 1 289 ? 3.081 7.568 11.532 1.00 94.31 289 THR A N 1
ATOM 2265 C CA . THR A 1 289 ? 4.133 6.619 11.129 1.00 94.31 289 THR A CA 1
ATOM 2266 C C . THR A 1 289 ? 3.585 5.526 10.205 1.00 94.31 289 THR A C 1
ATOM 2268 O O . THR A 1 289 ? 4.213 5.278 9.171 1.00 94.31 289 THR A O 1
ATOM 2271 N N . PRO A 1 290 ? 2.420 4.905 10.488 1.00 94.00 290 PRO A N 1
ATOM 2272 C CA . PRO A 1 290 ? 1.800 3.953 9.569 1.00 94.00 290 PRO A CA 1
ATOM 2273 C C . PRO A 1 290 ? 1.420 4.576 8.218 1.00 94.00 290 PRO A C 1
ATOM 2275 O O . PRO A 1 290 ? 1.655 3.953 7.183 1.00 94.00 290 PRO A O 1
ATOM 2278 N N . CYS A 1 291 ? 0.903 5.811 8.203 1.00 94.44 291 CYS A N 1
ATOM 2279 C CA . CYS A 1 291 ? 0.514 6.507 6.970 1.00 94.44 291 CYS A CA 1
ATOM 2280 C C . CYS A 1 291 ? 1.721 6.824 6.059 1.00 94.44 291 CYS A C 1
ATOM 2282 O O . CYS A 1 291 ? 1.676 6.618 4.841 1.00 94.44 291 CYS A O 1
ATOM 2284 N N . LEU A 1 292 ? 2.853 7.225 6.650 1.00 92.38 292 LEU A N 1
ATOM 2285 C CA . LEU A 1 292 ? 4.096 7.562 5.938 1.00 92.38 292 LEU A CA 1
ATOM 2286 C C . LEU A 1 292 ? 5.054 6.374 5.728 1.00 92.38 292 LEU A C 1
ATOM 2288 O O . LEU A 1 292 ? 6.210 6.563 5.326 1.00 92.38 292 LEU A O 1
ATOM 2292 N N . LYS A 1 293 ? 4.623 5.140 6.006 1.00 87.12 293 LYS A N 1
ATOM 2293 C CA . LYS A 1 293 ? 5.423 3.938 5.742 1.00 87.12 293 LYS A CA 1
ATOM 2294 C C . LYS A 1 293 ? 5.240 3.499 4.289 1.00 87.12 293 LYS A C 1
ATOM 2296 O O . LYS A 1 293 ? 4.331 2.738 3.957 1.00 87.12 293 LYS A O 1
ATOM 2301 N N . PHE A 1 294 ? 6.114 3.990 3.413 1.00 83.12 294 PHE A N 1
ATOM 2302 C CA . PHE A 1 294 ? 6.109 3.656 1.986 1.00 83.12 294 PHE A CA 1
ATOM 2303 C C . PHE A 1 294 ? 6.963 2.409 1.697 1.00 83.12 294 PHE A C 1
ATOM 2305 O O . PHE A 1 294 ? 8.150 2.511 1.399 1.00 83.12 294 PHE A O 1
ATOM 2312 N N . GLY A 1 295 ? 6.354 1.222 1.774 1.00 72.31 295 GLY A N 1
ATOM 2313 C CA . GLY A 1 295 ? 6.968 -0.045 1.350 1.00 72.31 295 GLY A CA 1
ATOM 2314 C C . GLY A 1 295 ? 8.297 -0.404 2.036 1.00 72.31 295 GLY A C 1
ATOM 2315 O O . GLY A 1 295 ? 8.651 0.126 3.088 1.00 72.31 295 GLY A O 1
ATOM 2316 N N . ASN A 1 296 ? 9.032 -1.350 1.441 1.00 61.28 296 ASN A N 1
ATOM 2317 C CA . ASN A 1 296 ? 10.212 -1.964 2.066 1.00 61.28 296 ASN A CA 1
ATOM 2318 C C . ASN A 1 296 ? 11.518 -1.175 1.858 1.00 61.28 296 ASN A C 1
ATOM 2320 O O . ASN A 1 296 ? 12.495 -1.465 2.543 1.00 61.28 296 ASN A O 1
ATOM 2324 N N . ASN A 1 297 ? 11.559 -0.202 0.937 1.00 60.03 297 ASN A N 1
ATOM 2325 C CA . ASN A 1 297 ? 12.746 0.631 0.703 1.00 60.03 297 ASN A CA 1
ATOM 2326 C C . ASN A 1 297 ? 12.378 2.049 0.210 1.00 60.03 297 ASN A C 1
ATOM 2328 O O . ASN A 1 297 ? 12.518 2.349 -0.979 1.00 60.03 297 ASN A O 1
ATOM 2332 N N . PRO A 1 298 ? 11.852 2.925 1.085 1.00 72.62 298 PRO A N 1
ATOM 2333 C CA . PRO A 1 298 ? 11.514 4.290 0.701 1.00 72.62 298 PRO A CA 1
ATOM 2334 C C . PRO A 1 298 ? 12.776 5.125 0.432 1.00 72.62 298 PRO A C 1
ATOM 2336 O O . PRO A 1 298 ? 13.731 5.084 1.205 1.00 72.62 298 PRO A O 1
ATOM 2339 N N . ARG A 1 299 ? 12.761 5.955 -0.624 1.00 72.00 299 ARG A N 1
ATOM 2340 C CA . ARG A 1 299 ? 13.852 6.911 -0.932 1.00 72.00 299 ARG A CA 1
ATOM 2341 C C . ARG A 1 299 ? 14.102 7.929 0.183 1.00 72.00 299 ARG A C 1
ATOM 2343 O O . ARG A 1 299 ? 15.196 8.471 0.301 1.00 72.00 299 ARG A O 1
ATOM 2350 N N . THR A 1 300 ? 13.087 8.206 0.992 1.00 82.56 300 THR A N 1
ATOM 2351 C CA . THR A 1 300 ? 13.141 9.163 2.096 1.00 82.56 300 THR A CA 1
ATOM 2352 C C . THR A 1 300 ? 12.637 8.478 3.353 1.00 82.56 300 THR A C 1
ATOM 2354 O O . THR A 1 300 ? 11.564 7.878 3.343 1.00 82.56 300 THR A O 1
ATOM 2357 N N . SER A 1 301 ? 13.402 8.553 4.442 1.00 89.19 301 SER A N 1
ATOM 2358 C CA . SER A 1 301 ? 12.980 7.944 5.701 1.00 89.19 301 SER A CA 1
ATOM 2359 C C . SER A 1 301 ? 11.720 8.627 6.237 1.00 89.19 301 SER A C 1
ATOM 2361 O O . SER A 1 301 ? 11.578 9.850 6.156 1.00 89.19 301 SER A O 1
ATOM 2363 N N . THR A 1 302 ? 10.829 7.846 6.852 1.00 90.88 302 THR A N 1
ATOM 2364 C CA . THR A 1 302 ? 9.625 8.367 7.518 1.00 90.88 302 THR A CA 1
ATOM 2365 C C . THR A 1 302 ? 9.972 9.462 8.525 1.00 90.88 302 THR A C 1
ATOM 2367 O O . THR A 1 302 ? 9.288 10.474 8.593 1.00 90.88 302 THR A O 1
ATOM 2370 N N . ARG A 1 303 ? 11.100 9.325 9.234 1.00 90.75 303 ARG A N 1
ATOM 2371 C CA . ARG A 1 303 ? 11.597 10.352 10.156 1.00 90.75 303 ARG A CA 1
ATOM 2372 C C . ARG A 1 303 ? 11.898 11.682 9.458 1.00 90.75 303 ARG A C 1
ATOM 2374 O O . ARG A 1 303 ? 11.446 12.714 9.934 1.00 90.75 303 ARG A O 1
ATOM 2381 N N . LYS A 1 304 ? 12.607 11.663 8.320 1.00 90.88 304 LYS A N 1
ATOM 2382 C CA . LYS A 1 304 ? 12.924 12.885 7.556 1.00 90.88 304 LYS A CA 1
ATOM 2383 C C . LYS A 1 304 ? 11.647 13.573 7.055 1.00 90.88 304 LYS A C 1
ATOM 2385 O O . LYS A 1 304 ? 11.571 14.796 7.086 1.00 90.88 304 LYS A O 1
ATOM 2390 N N . LEU A 1 305 ? 10.640 12.799 6.643 1.00 92.62 305 LEU A N 1
ATOM 2391 C CA . LEU A 1 305 ? 9.327 13.327 6.253 1.00 92.62 305 LEU A CA 1
ATOM 2392 C C . LEU A 1 305 ? 8.584 13.962 7.432 1.00 92.62 305 LEU A C 1
ATOM 2394 O O . LEU A 1 305 ? 8.119 15.089 7.310 1.00 92.62 305 LEU A O 1
ATOM 2398 N N . VAL A 1 306 ? 8.504 13.270 8.571 1.00 93.88 306 VAL A N 1
ATOM 2399 C CA . VAL A 1 306 ? 7.865 13.786 9.792 1.00 93.88 306 VAL A CA 1
ATOM 2400 C C . VAL A 1 306 ? 8.509 15.101 10.228 1.00 93.88 306 VAL A C 1
ATOM 2402 O O . VAL A 1 306 ? 7.796 16.070 10.483 1.00 93.88 306 VAL A O 1
ATOM 2405 N N . ASP A 1 307 ? 9.842 15.163 10.246 1.00 92.75 307 ASP A N 1
ATOM 2406 C CA . ASP A 1 307 ? 10.577 16.374 10.610 1.00 92.75 307 ASP A CA 1
ATOM 2407 C C . ASP A 1 307 ? 10.274 17.522 9.627 1.00 92.75 307 ASP A C 1
ATOM 2409 O O . ASP A 1 307 ? 9.945 18.631 10.054 1.00 92.75 307 ASP A O 1
ATOM 2413 N N . ALA A 1 308 ? 10.306 17.260 8.314 1.00 92.69 308 ALA A N 1
ATOM 2414 C CA . ALA A 1 308 ? 9.997 18.255 7.285 1.00 92.69 308 ALA A CA 1
ATOM 2415 C C . ALA A 1 308 ? 8.549 18.773 7.369 1.00 92.69 308 ALA A C 1
ATOM 2417 O O . ALA A 1 308 ? 8.307 19.977 7.276 1.00 92.69 308 ALA A O 1
ATOM 2418 N N . ILE A 1 309 ? 7.572 17.889 7.588 1.00 94.94 309 ILE A N 1
ATOM 2419 C CA . ILE A 1 309 ? 6.154 18.258 7.716 1.00 94.94 309 ILE A CA 1
ATOM 2420 C C . ILE A 1 309 ? 5.926 19.071 8.997 1.00 94.94 309 ILE A C 1
ATOM 2422 O O . ILE A 1 309 ? 5.286 20.128 8.962 1.00 94.94 309 ILE A O 1
ATOM 2426 N N . ALA A 1 310 ? 6.501 18.639 10.123 1.00 92.75 310 ALA A N 1
ATOM 2427 C CA . ALA A 1 310 ? 6.409 19.358 11.391 1.00 92.75 310 ALA A CA 1
ATOM 2428 C C . ALA A 1 310 ? 7.017 20.770 11.294 1.00 92.75 310 ALA A C 1
ATOM 2430 O O . ALA A 1 310 ? 6.449 21.729 11.830 1.00 92.75 310 ALA A O 1
ATOM 2431 N N . MET A 1 311 ? 8.131 20.915 10.567 1.00 91.62 311 MET A N 1
ATOM 2432 C CA . MET A 1 311 ? 8.803 22.194 10.308 1.00 91.62 311 MET A CA 1
ATOM 2433 C C . MET A 1 311 ? 8.185 23.020 9.172 1.00 91.62 311 MET A C 1
ATOM 2435 O O . MET A 1 311 ? 8.596 24.160 8.980 1.00 91.62 311 MET A O 1
ATOM 2439 N N . ASN A 1 312 ? 7.169 22.502 8.474 1.00 92.56 312 ASN A N 1
ATOM 2440 C CA . ASN A 1 312 ? 6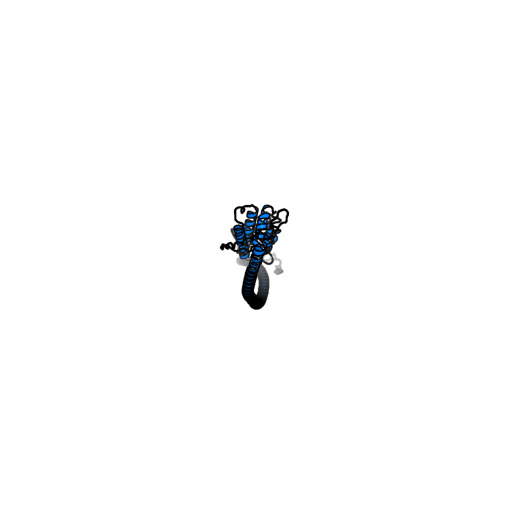.534 23.155 7.326 1.00 92.56 312 ASN A CA 1
ATOM 2441 C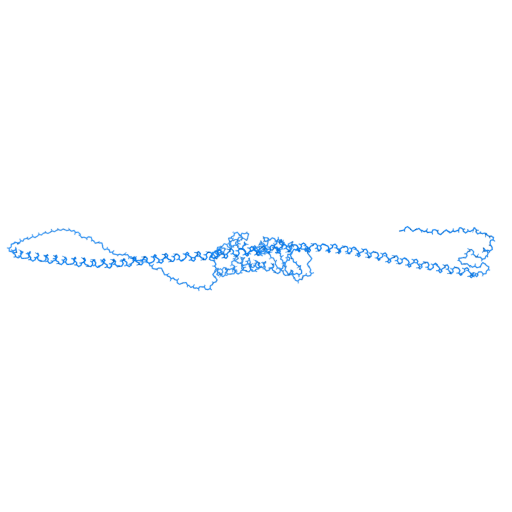 C . ASN A 1 312 ? 7.474 23.393 6.128 1.00 92.56 312 ASN A C 1
ATOM 2443 O O . ASN A 1 312 ? 7.388 24.428 5.472 1.00 92.56 312 ASN A O 1
ATOM 2447 N N . THR A 1 313 ? 8.382 22.455 5.858 1.00 92.94 313 THR A N 1
ATOM 2448 C CA . THR A 1 313 ? 9.342 22.515 4.740 1.00 92.94 313 THR A CA 1
ATOM 2449 C C . THR A 1 313 ? 9.110 21.425 3.692 1.00 92.94 313 THR A C 1
ATOM 2451 O O . THR A 1 313 ? 9.933 21.247 2.799 1.00 92.94 313 THR A O 1
ATOM 2454 N N . CYS A 1 314 ? 8.016 20.669 3.813 1.00 92.12 314 CYS A N 1
ATOM 2455 C CA . CYS A 1 314 ? 7.608 19.661 2.841 1.00 92.12 314 CYS A CA 1
ATOM 2456 C C . CYS A 1 314 ? 6.731 20.303 1.756 1.00 92.12 314 CYS A C 1
ATOM 2458 O O . CYS A 1 314 ? 5.689 20.878 2.073 1.00 92.12 314 CYS A O 1
ATOM 2460 N N . PHE A 1 315 ? 7.134 20.172 0.495 1.00 92.75 315 PHE A N 1
ATOM 2461 C CA . PHE A 1 315 ? 6.420 20.699 -0.669 1.00 92.75 315 PHE A CA 1
ATOM 2462 C C . PHE A 1 315 ? 5.939 19.549 -1.541 1.00 92.75 315 PHE A C 1
ATOM 2464 O O . PHE A 1 315 ? 6.674 18.582 -1.730 1.00 92.75 315 PHE A O 1
ATOM 2471 N N . VAL A 1 316 ? 4.721 19.652 -2.072 1.00 92.56 316 VAL A N 1
ATOM 2472 C CA . VAL A 1 316 ? 4.117 18.657 -2.966 1.00 92.56 316 VAL A CA 1
ATOM 2473 C C . VAL A 1 316 ? 3.523 19.390 -4.157 1.00 92.56 316 VAL A C 1
ATOM 2475 O O . VAL A 1 316 ? 2.695 20.279 -3.976 1.00 92.56 316 VAL A O 1
ATOM 2478 N N . GLU A 1 317 ? 3.930 19.007 -5.361 1.00 91.81 317 GLU A N 1
ATOM 2479 C CA . GLU A 1 317 ? 3.553 19.677 -6.606 1.00 91.81 317 GLU A CA 1
ATOM 2480 C C . GLU A 1 317 ? 3.150 18.654 -7.675 1.00 91.81 317 GLU A C 1
ATOM 2482 O O . GLU A 1 317 ? 3.549 17.485 -7.626 1.00 91.81 317 GLU A O 1
ATOM 2487 N N . GLU A 1 318 ? 2.316 19.096 -8.616 1.00 90.06 318 GLU A N 1
ATOM 2488 C CA . GLU A 1 318 ? 1.921 18.326 -9.795 1.00 90.06 318 GLU A CA 1
ATOM 2489 C C . GLU A 1 318 ? 2.869 18.636 -10.958 1.00 90.06 318 GLU A C 1
ATOM 2491 O O . GLU A 1 318 ? 3.178 19.796 -11.230 1.00 90.06 318 GLU A O 1
ATOM 2496 N N . VAL A 1 319 ? 3.327 17.597 -11.651 1.00 84.88 319 VAL A N 1
ATOM 2497 C CA . VAL A 1 319 ? 4.220 17.721 -12.804 1.00 84.88 319 VAL A CA 1
ATOM 2498 C C . VAL A 1 319 ? 3.403 18.164 -14.011 1.00 84.88 319 VAL A C 1
ATOM 2500 O O . VAL A 1 319 ? 2.544 17.420 -14.482 1.00 84.88 319 VAL A O 1
ATOM 2503 N N . ALA A 1 320 ? 3.674 19.370 -14.512 1.00 67.44 320 ALA A N 1
ATOM 2504 C CA . ALA A 1 320 ? 2.910 19.977 -15.603 1.00 67.44 320 ALA A CA 1
ATOM 2505 C C . ALA A 1 320 ? 3.095 19.278 -16.968 1.00 67.44 320 ALA A C 1
ATOM 2507 O O . ALA A 1 320 ? 2.180 19.335 -17.783 1.00 67.44 320 ALA A O 1
ATOM 2508 N N . ASP A 1 321 ? 4.224 18.590 -17.202 1.00 60.31 321 ASP A N 1
ATOM 2509 C CA . ASP A 1 321 ? 4.496 17.832 -18.434 1.00 60.31 321 ASP A CA 1
ATOM 2510 C C . ASP A 1 321 ? 5.318 16.554 -18.148 1.00 60.31 321 ASP A C 1
ATOM 2512 O O . ASP A 1 321 ? 6.453 16.648 -17.674 1.00 60.31 321 ASP A O 1
ATOM 2516 N N . PRO A 1 322 ? 4.797 15.344 -18.432 1.00 54.72 322 PRO A N 1
ATOM 2517 C CA . PRO A 1 322 ? 5.500 14.084 -18.171 1.00 54.72 322 PRO A CA 1
ATOM 2518 C C . PRO A 1 322 ? 6.641 13.754 -19.158 1.00 54.72 322 PRO A C 1
ATOM 2520 O O . PRO A 1 322 ? 7.310 12.741 -18.968 1.00 54.72 322 PRO A O 1
ATOM 2523 N N . GLU A 1 323 ? 6.897 14.570 -20.192 1.00 49.88 323 GLU A N 1
ATOM 2524 C CA . GLU A 1 323 ? 7.858 14.247 -21.269 1.00 49.88 323 GLU A CA 1
ATOM 2525 C C . GLU A 1 323 ? 9.299 14.785 -21.085 1.00 49.88 323 GLU A C 1
ATOM 2527 O O . GLU A 1 323 ? 10.131 14.581 -21.964 1.00 49.88 323 GLU A O 1
ATOM 2532 N N . LEU A 1 324 ? 9.657 15.424 -19.960 1.00 45.97 324 LEU A N 1
ATOM 2533 C CA . LEU A 1 324 ? 10.983 16.066 -19.792 1.00 45.97 324 LEU A CA 1
ATOM 2534 C C . LEU A 1 324 ? 11.748 15.730 -18.491 1.00 45.97 324 LEU A C 1
ATOM 2536 O O . LEU A 1 324 ? 12.536 16.533 -17.993 1.00 45.97 324 LEU A O 1
ATOM 2540 N N . GLY A 1 325 ? 11.551 14.539 -17.923 1.00 44.94 325 GLY A N 1
ATOM 2541 C CA . GLY A 1 325 ? 12.241 14.115 -16.696 1.00 44.94 325 GLY A CA 1
ATOM 2542 C C . GLY A 1 325 ? 13.508 13.285 -16.930 1.00 44.94 325 GLY A C 1
ATOM 2543 O O . GLY A 1 325 ? 13.454 12.063 -16.815 1.00 44.94 325 GLY A O 1
ATOM 2544 N N . ASP A 1 326 ? 14.646 13.932 -17.194 1.00 44.47 326 ASP A N 1
ATOM 2545 C CA . ASP A 1 326 ? 15.983 13.311 -17.172 1.00 44.47 326 ASP A CA 1
ATOM 2546 C C . ASP A 1 326 ? 16.400 13.043 -15.706 1.00 44.47 326 ASP A C 1
ATOM 2548 O O . ASP A 1 326 ? 16.772 13.954 -14.964 1.00 44.47 326 ASP A O 1
ATOM 2552 N N . GLY A 1 327 ? 16.300 11.794 -15.238 1.00 48.16 327 GLY A N 1
ATOM 2553 C CA . GLY A 1 327 ? 16.708 11.414 -13.880 1.00 48.16 327 GLY A CA 1
ATOM 2554 C C . GLY A 1 327 ? 16.793 9.895 -13.669 1.00 48.16 327 GLY A C 1
ATOM 2555 O O . GLY A 1 327 ? 15.999 9.159 -14.257 1.00 48.16 327 GLY A O 1
ATOM 2556 N N . PRO A 1 328 ? 17.740 9.381 -12.850 1.00 39.22 328 PRO A N 1
ATOM 2557 C CA . PRO A 1 328 ? 18.023 7.952 -12.784 1.00 39.22 328 PRO A CA 1
ATOM 2558 C C . PRO A 1 328 ? 16.848 7.151 -12.212 1.00 39.22 328 PRO A C 1
ATOM 2560 O O . PRO A 1 328 ? 16.383 7.363 -11.090 1.00 39.22 328 PRO A O 1
ATOM 2563 N N . LEU A 1 329 ? 16.408 6.198 -13.027 1.00 46.56 329 LEU A N 1
ATOM 2564 C CA . LEU A 1 329 ? 15.323 5.256 -12.806 1.00 46.56 329 LEU A CA 1
ATOM 2565 C C . LEU A 1 329 ? 15.726 4.145 -11.829 1.00 46.56 329 LEU A C 1
ATOM 2567 O O . LEU A 1 329 ? 16.700 3.440 -12.079 1.00 46.56 329 LEU A O 1
ATOM 2571 N N . SER A 1 330 ? 14.934 3.958 -10.768 1.00 43.72 330 SER A N 1
ATOM 2572 C CA . SER A 1 330 ? 14.475 2.656 -10.239 1.00 43.72 330 SER A CA 1
ATOM 2573 C C . SER A 1 330 ? 14.073 2.777 -8.764 1.00 43.72 330 SER A C 1
ATOM 2575 O O . SER A 1 330 ? 14.921 2.893 -7.883 1.00 43.72 330 SER A O 1
ATOM 2577 N N . ALA A 1 331 ? 12.762 2.757 -8.510 1.00 40.94 331 ALA A N 1
ATOM 2578 C CA . ALA A 1 331 ? 12.095 2.085 -7.390 1.00 40.94 331 ALA A CA 1
ATOM 2579 C C . ALA A 1 331 ? 10.599 2.441 -7.441 1.00 40.94 331 ALA A C 1
ATOM 2581 O O . ALA A 1 331 ? 10.235 3.604 -7.295 1.00 40.94 331 ALA A O 1
ATOM 2582 N N . ALA A 1 332 ? 9.762 1.414 -7.605 1.00 41.12 332 ALA A N 1
ATOM 2583 C CA . ALA A 1 332 ? 8.296 1.440 -7.566 1.00 41.12 332 ALA A CA 1
ATOM 2584 C C . ALA A 1 332 ? 7.580 2.159 -8.731 1.00 41.12 332 ALA A C 1
ATOM 2586 O O . ALA A 1 332 ? 7.228 3.330 -8.651 1.00 41.12 332 ALA A O 1
ATOM 2587 N N . GLY A 1 333 ? 7.234 1.379 -9.759 1.00 43.06 333 GLY A N 1
ATOM 2588 C CA . GLY A 1 333 ? 6.178 1.731 -10.709 1.00 43.06 333 GLY A CA 1
ATOM 2589 C C . GLY A 1 333 ? 6.642 2.503 -11.941 1.00 43.06 333 GLY A C 1
ATOM 2590 O O . GLY A 1 333 ? 7.610 3.253 -11.917 1.00 43.06 333 GLY A O 1
ATOM 2591 N N . ASP A 1 334 ? 5.927 2.258 -13.033 1.00 46.25 334 ASP A N 1
ATOM 2592 C CA . ASP A 1 334 ? 6.094 2.883 -14.342 1.00 46.25 334 ASP A CA 1
ATOM 2593 C C . ASP A 1 334 ? 6.147 4.432 -14.230 1.00 46.25 334 ASP A C 1
ATOM 2595 O O . ASP A 1 334 ? 5.173 5.034 -13.758 1.00 46.25 334 ASP A O 1
ATOM 2599 N N . PRO A 1 335 ? 7.253 5.100 -14.628 1.00 50.00 335 PRO A N 1
ATOM 2600 C CA . PRO A 1 335 ? 7.427 6.553 -14.502 1.00 50.00 335 PRO A CA 1
ATOM 2601 C C . PRO A 1 335 ? 6.363 7.352 -15.257 1.00 50.00 335 PRO A C 1
ATOM 2603 O O . PRO A 1 335 ? 6.052 8.476 -14.873 1.00 50.00 335 PRO A O 1
ATOM 2606 N N . ALA A 1 336 ? 5.745 6.742 -16.272 1.00 52.31 336 ALA A N 1
ATOM 2607 C CA . ALA A 1 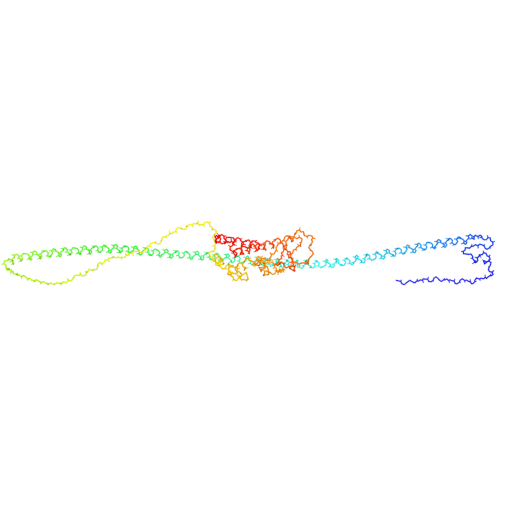336 ? 4.669 7.332 -17.060 1.00 52.31 336 ALA A CA 1
ATOM 2608 C C . ALA A 1 336 ? 3.379 7.617 -16.253 1.00 52.31 336 ALA A C 1
ATOM 2610 O O . ALA A 1 336 ? 2.436 8.201 -16.786 1.00 52.31 336 ALA A O 1
ATOM 2611 N N . ARG A 1 337 ? 3.299 7.211 -14.971 1.00 57.38 337 ARG A N 1
ATOM 2612 C CA . ARG A 1 337 ? 2.107 7.380 -14.112 1.00 57.38 337 ARG A CA 1
ATOM 2613 C C . ARG A 1 337 ? 2.311 8.255 -12.865 1.00 57.38 337 ARG A C 1
ATOM 2615 O O . ARG A 1 337 ? 1.341 8.481 -12.138 1.00 57.38 337 ARG A O 1
ATOM 2622 N N . CYS A 1 338 ? 3.516 8.763 -12.596 1.00 71.50 338 CYS A N 1
ATOM 2623 C CA . CYS A 1 338 ? 3.793 9.605 -11.422 1.00 71.50 338 CYS A CA 1
ATOM 2624 C C . CYS A 1 338 ? 3.595 11.093 -11.746 1.00 71.50 338 CYS A C 1
ATOM 2626 O O . CYS A 1 338 ? 4.535 11.784 -12.120 1.00 71.50 338 CYS A O 1
ATOM 2628 N N . ARG A 1 339 ? 2.360 11.587 -11.585 1.00 83.38 339 ARG A N 1
ATOM 2629 C CA . ARG A 1 339 ? 1.999 13.003 -11.802 1.00 83.38 339 ARG A CA 1
ATOM 2630 C C . ARG A 1 339 ? 2.412 13.953 -10.683 1.00 83.38 339 ARG A C 1
ATOM 2632 O O . ARG A 1 339 ? 2.243 15.151 -10.843 1.00 83.38 339 ARG A O 1
ATOM 2639 N N . TYR A 1 340 ? 2.924 13.456 -9.563 1.00 89.56 340 TYR A N 1
ATOM 2640 C CA . TYR A 1 340 ? 3.257 14.294 -8.415 1.00 89.56 340 TYR A CA 1
ATOM 2641 C C . TYR A 1 340 ? 4.708 14.091 -8.006 1.00 89.56 340 TYR A C 1
ATOM 2643 O O . TYR A 1 340 ? 5.269 13.006 -8.166 1.00 89.56 340 TYR A O 1
ATOM 2651 N N . HIS A 1 341 ? 5.305 15.119 -7.423 1.00 90.38 341 HIS A N 1
ATOM 2652 C CA . HIS A 1 341 ? 6.595 15.024 -6.756 1.00 90.38 341 HIS A CA 1
ATOM 2653 C C . HIS A 1 341 ? 6.585 15.799 -5.447 1.00 90.38 341 HIS A C 1
ATOM 2655 O O . HIS A 1 341 ? 5.816 16.745 -5.271 1.00 90.38 341 HIS A O 1
ATOM 2661 N N . PHE A 1 342 ? 7.454 15.401 -4.524 1.00 91.94 342 PHE A N 1
ATOM 2662 C CA . PHE A 1 342 ? 7.644 16.115 -3.269 1.00 91.94 342 PHE A CA 1
ATOM 2663 C C . PHE A 1 342 ? 9.113 16.439 -3.009 1.00 91.94 342 PHE A C 1
ATOM 2665 O O . PHE A 1 342 ? 10.012 15.797 -3.558 1.00 91.94 342 PHE A O 1
ATOM 2672 N N . LYS A 1 343 ? 9.341 17.422 -2.142 1.00 91.31 343 LYS A N 1
ATOM 2673 C CA . LYS A 1 343 ? 10.660 17.852 -1.672 1.00 91.31 343 LYS A CA 1
ATOM 2674 C C . LYS A 1 343 ? 10.588 18.156 -0.178 1.00 91.31 343 LYS A C 1
ATOM 2676 O O . LYS A 1 343 ? 9.549 18.598 0.308 1.00 91.31 343 LYS A O 1
ATOM 2681 N N . THR A 1 344 ? 11.649 17.860 0.572 1.00 88.62 344 THR A N 1
ATOM 2682 C CA . THR A 1 344 ? 11.631 17.919 2.051 1.00 88.62 344 THR A CA 1
ATOM 2683 C C . THR A 1 344 ? 12.234 19.186 2.636 1.00 88.62 344 THR A C 1
ATOM 2685 O O . THR A 1 344 ? 12.010 19.500 3.810 1.00 88.62 344 THR A O 1
ATOM 2688 N N . THR A 1 345 ? 13.013 19.905 1.838 1.00 86.19 345 THR A N 1
ATOM 2689 C CA . THR A 1 345 ? 13.593 21.198 2.187 1.00 86.19 345 THR A CA 1
ATOM 2690 C C . THR A 1 345 ? 13.537 22.127 0.982 1.00 86.19 345 THR A C 1
ATOM 2692 O O . THR A 1 345 ? 13.531 21.675 -0.152 1.00 86.19 345 THR A O 1
ATOM 2695 N N . ASP A 1 346 ? 13.563 23.438 1.205 1.00 81.19 346 ASP A N 1
ATOM 2696 C CA . ASP A 1 346 ? 13.652 24.435 0.123 1.00 81.19 346 ASP A CA 1
ATOM 2697 C C . ASP A 1 346 ? 15.097 24.611 -0.404 1.00 81.19 346 ASP A C 1
ATOM 2699 O O . ASP A 1 346 ? 15.438 25.558 -1.105 1.00 81.19 346 ASP A O 1
ATOM 2703 N N . ALA A 1 347 ? 16.010 23.710 -0.029 1.00 83.50 347 ALA A N 1
ATOM 2704 C CA . ALA A 1 347 ? 17.402 23.790 -0.452 1.00 83.50 347 ALA A CA 1
ATOM 2705 C C . ALA A 1 347 ? 17.516 23.447 -1.942 1.00 83.50 347 ALA A C 1
ATOM 2707 O O . ALA A 1 347 ? 16.966 22.437 -2.381 1.00 83.50 347 ALA A O 1
ATOM 2708 N N . ALA A 1 348 ? 18.267 24.237 -2.716 1.00 74.75 348 ALA A N 1
ATOM 2709 C CA . ALA A 1 348 ? 18.467 24.000 -4.150 1.00 74.75 348 ALA A CA 1
ATOM 2710 C C . ALA A 1 348 ? 18.971 22.573 -4.457 1.00 74.75 348 ALA A C 1
ATOM 2712 O O . ALA A 1 348 ? 18.555 21.984 -5.451 1.00 74.75 348 ALA A O 1
ATOM 2713 N N . ASP A 1 349 ? 19.761 21.994 -3.548 1.00 79.12 349 ASP A N 1
ATOM 2714 C CA . ASP A 1 349 ? 20.375 20.671 -3.696 1.00 79.12 349 ASP A CA 1
ATOM 2715 C C . ASP A 1 349 ? 19.477 19.484 -3.272 1.00 79.12 349 ASP A C 1
ATOM 2717 O O . ASP A 1 349 ? 19.864 18.337 -3.493 1.00 79.12 349 ASP A O 1
ATOM 2721 N N . ASP A 1 350 ? 18.300 19.700 -2.654 1.00 81.44 350 ASP A N 1
ATOM 2722 C CA . ASP A 1 350 ? 17.381 18.593 -2.304 1.00 81.44 350 ASP A CA 1
ATOM 2723 C C . ASP A 1 350 ? 16.570 18.193 -3.562 1.00 81.44 350 ASP A C 1
ATOM 2725 O O . ASP A 1 350 ? 15.850 19.024 -4.129 1.00 81.44 350 ASP A O 1
ATOM 2729 N N . PRO A 1 351 ? 16.710 16.954 -4.068 1.00 84.00 351 PRO A N 1
ATOM 2730 C CA . PRO A 1 351 ? 16.092 16.550 -5.326 1.00 84.00 351 PRO A CA 1
ATOM 2731 C C . PRO A 1 351 ? 14.589 16.295 -5.166 1.00 84.00 351 PRO A C 1
ATOM 2733 O O . PRO A 1 351 ? 14.139 15.726 -4.168 1.00 84.00 351 PRO A O 1
ATOM 2736 N N . TRP A 1 352 ? 13.810 16.643 -6.194 1.00 88.00 352 TRP A N 1
ATOM 2737 C CA . TRP A 1 352 ? 12.395 16.282 -6.264 1.00 88.00 352 TRP A CA 1
ATOM 2738 C C . TRP A 1 352 ? 12.223 14.767 -6.364 1.00 88.00 352 TRP A C 1
ATOM 2740 O O . TRP A 1 352 ? 12.826 14.092 -7.199 1.00 88.00 352 TRP A O 1
ATOM 2750 N N . CYS A 1 353 ? 11.369 14.226 -5.504 1.00 87.56 353 CYS A N 1
ATOM 2751 C CA . CYS A 1 353 ? 11.086 12.804 -5.439 1.00 87.56 353 CYS A CA 1
ATOM 2752 C C . CYS A 1 353 ? 9.710 12.522 -6.061 1.00 87.56 353 CYS A C 1
ATOM 2754 O O . CYS A 1 353 ? 8.701 12.901 -5.462 1.00 87.56 353 CYS A O 1
ATOM 2756 N N . PRO A 1 354 ? 9.625 11.851 -7.229 1.00 86.88 354 PRO A N 1
ATOM 2757 C CA . PRO A 1 354 ? 8.340 11.500 -7.824 1.00 86.88 354 PRO A CA 1
ATOM 2758 C C . PRO A 1 354 ? 7.558 10.522 -6.944 1.00 86.88 354 PRO A C 1
ATOM 2760 O O . PRO A 1 354 ? 8.129 9.599 -6.355 1.00 86.88 354 PRO A O 1
ATOM 2763 N N . ILE A 1 355 ? 6.247 10.727 -6.877 1.00 88.06 355 ILE A N 1
ATOM 2764 C CA . ILE A 1 355 ? 5.288 9.941 -6.104 1.00 88.06 355 ILE A CA 1
ATOM 2765 C C . ILE A 1 355 ? 4.017 9.691 -6.924 1.00 88.06 355 ILE A C 1
ATOM 2767 O O . ILE A 1 355 ? 3.605 10.500 -7.756 1.00 88.06 355 ILE A O 1
ATOM 2771 N N . CYS A 1 356 ? 3.376 8.546 -6.687 1.00 87.19 356 CYS A N 1
ATOM 2772 C CA . CYS A 1 356 ? 2.071 8.251 -7.270 1.00 87.19 356 CYS A CA 1
ATOM 2773 C C . CYS A 1 356 ? 0.951 9.004 -6.529 1.00 87.19 356 CYS A C 1
ATOM 2775 O O . CYS A 1 356 ? 1.156 9.511 -5.424 1.00 87.19 356 CYS A O 1
ATOM 2777 N N . LEU A 1 357 ? -0.252 9.025 -7.114 1.00 88.31 357 LEU A N 1
ATOM 2778 C CA . LEU A 1 357 ? -1.429 9.685 -6.533 1.00 88.31 357 LEU A CA 1
ATOM 2779 C C . LEU A 1 357 ? -1.737 9.197 -5.102 1.00 88.31 357 LEU A C 1
ATOM 2781 O O . LEU A 1 357 ? -1.921 10.016 -4.211 1.00 88.31 357 LEU A O 1
ATOM 2785 N N . LEU A 1 358 ? -1.676 7.882 -4.847 1.00 89.44 358 LEU A N 1
ATOM 2786 C CA . LEU A 1 358 ? -1.936 7.322 -3.511 1.00 89.44 358 LEU A CA 1
ATOM 2787 C C . LEU A 1 358 ? -0.907 7.801 -2.472 1.00 89.44 358 LEU A C 1
ATOM 2789 O O . LEU A 1 358 ? -1.259 8.161 -1.351 1.00 89.44 358 LEU A O 1
ATOM 2793 N N . CYS A 1 359 ? 0.379 7.832 -2.839 1.00 90.12 359 CYS A N 1
ATOM 2794 C CA . CYS A 1 359 ? 1.426 8.338 -1.950 1.00 90.12 359 CYS A CA 1
ATOM 2795 C C . CYS A 1 359 ? 1.274 9.843 -1.691 1.00 90.12 359 CYS A C 1
ATOM 2797 O O . CYS A 1 359 ? 1.556 10.299 -0.583 1.00 90.12 359 CYS A O 1
ATOM 2799 N N . ARG A 1 360 ? 0.809 10.603 -2.691 1.00 92.00 360 ARG A N 1
ATOM 2800 C CA . ARG A 1 360 ? 0.481 12.024 -2.548 1.00 92.00 360 ARG A CA 1
ATOM 2801 C C . ARG A 1 360 ? -0.659 12.226 -1.556 1.00 92.00 360 ARG A C 1
ATOM 2803 O O . ARG A 1 360 ? -0.523 13.067 -0.675 1.00 92.00 360 ARG A O 1
ATOM 2810 N N . ASP A 1 361 ? -1.731 11.446 -1.646 1.00 93.81 361 ASP A N 1
ATOM 2811 C CA . ASP A 1 361 ? -2.886 11.592 -0.753 1.00 93.81 361 ASP A CA 1
ATOM 2812 C C . ASP A 1 361 ? -2.531 11.268 0.703 1.00 93.81 361 ASP A C 1
ATOM 2814 O O . ASP A 1 361 ? -2.874 12.037 1.601 1.00 93.81 361 ASP A O 1
ATOM 2818 N N . ARG A 1 362 ? -1.729 10.219 0.936 1.00 95.06 362 ARG A N 1
ATOM 2819 C CA . ARG A 1 362 ? -1.136 9.925 2.254 1.00 95.06 362 ARG A CA 1
ATOM 2820 C C . ARG A 1 362 ? -0.330 11.095 2.807 1.00 95.06 362 ARG A C 1
ATOM 2822 O O . ARG A 1 362 ? -0.515 11.498 3.954 1.00 95.06 362 ARG A O 1
ATOM 2829 N N . LEU A 1 363 ? 0.572 11.645 1.993 1.00 94.12 363 LEU A N 1
ATOM 2830 C CA . LEU A 1 363 ? 1.443 12.743 2.406 1.00 94.12 363 LEU A CA 1
ATOM 2831 C C . LEU A 1 363 ? 0.631 14.004 2.734 1.00 94.12 363 LEU A C 1
ATOM 2833 O O . LEU A 1 363 ? 0.869 14.643 3.757 1.00 94.12 363 LEU A O 1
ATOM 2837 N N . VAL A 1 364 ? -0.363 14.327 1.904 1.00 95.31 364 VAL A N 1
ATOM 2838 C CA . VAL A 1 364 ? -1.250 15.481 2.095 1.00 95.31 364 VAL A CA 1
ATOM 2839 C C . VAL A 1 364 ? -2.127 15.322 3.335 1.00 95.31 364 VAL A C 1
ATOM 2841 O O . VAL A 1 364 ? -2.218 16.274 4.105 1.00 95.31 364 VAL A O 1
ATOM 2844 N N . ALA A 1 365 ? -2.689 14.138 3.596 1.00 96.88 365 ALA A N 1
ATOM 2845 C CA . ALA A 1 365 ? -3.486 13.887 4.801 1.00 96.88 365 ALA A CA 1
ATOM 2846 C C . ALA A 1 365 ? -2.691 14.170 6.090 1.00 96.88 365 ALA A C 1
ATOM 2848 O O . ALA A 1 365 ? -3.196 14.799 7.023 1.00 96.88 365 ALA A O 1
ATOM 2849 N N . VAL A 1 366 ? -1.413 13.774 6.125 1.00 97.06 366 VAL A N 1
ATOM 2850 C CA . VAL A 1 366 ? -0.524 14.086 7.253 1.00 97.06 366 VAL A CA 1
ATOM 2851 C C . VAL A 1 366 ? -0.215 15.585 7.312 1.00 97.06 366 VAL A C 1
ATOM 2853 O O . VAL A 1 366 ? -0.279 16.181 8.388 1.00 97.06 366 VAL A O 1
ATOM 2856 N N . CYS A 1 367 ? 0.072 16.231 6.178 1.00 96.50 367 CYS A N 1
ATOM 2857 C CA . CYS A 1 367 ? 0.287 17.680 6.131 1.00 96.50 367 CYS A CA 1
ATOM 2858 C C . CYS A 1 367 ? -0.921 18.470 6.662 1.00 96.50 367 CYS A C 1
ATOM 2860 O O . CYS A 1 367 ? -0.740 19.408 7.438 1.00 96.50 367 CYS A O 1
ATOM 2862 N N . GLU A 1 368 ? -2.148 18.083 6.306 1.00 96.94 368 GLU A N 1
ATOM 2863 C CA . GLU A 1 368 ? -3.382 18.703 6.806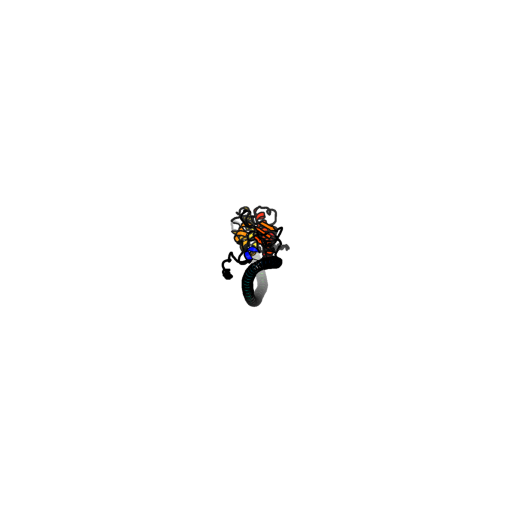 1.00 96.94 368 GLU A CA 1
ATOM 2864 C C . GLU A 1 368 ? -3.511 18.585 8.329 1.00 96.94 368 GLU A C 1
ATOM 2866 O O . GLU A 1 368 ? -3.815 19.576 9.001 1.00 96.94 368 GLU A O 1
ATOM 2871 N N . PHE A 1 369 ? -3.205 17.412 8.891 1.00 97.69 369 PHE A N 1
ATOM 2872 C CA . PHE A 1 369 ? -3.173 17.221 10.339 1.00 97.69 369 PHE A CA 1
ATOM 2873 C C . PHE A 1 369 ? -2.162 18.156 11.019 1.00 97.69 369 PHE A C 1
ATOM 2875 O O . PHE A 1 369 ? -2.511 18.887 11.949 1.00 97.69 369 PHE A O 1
ATOM 2882 N N . TYR A 1 370 ? -0.919 18.211 10.536 1.00 96.56 370 TYR A N 1
ATOM 2883 C CA . TYR A 1 370 ? 0.093 19.101 11.118 1.00 96.56 370 TYR A CA 1
ATOM 2884 C C . TYR A 1 370 ? -0.220 20.588 10.908 1.00 96.56 370 TYR A C 1
ATOM 2886 O O . TYR A 1 370 ? 0.157 21.408 11.749 1.00 96.56 370 TYR A O 1
ATOM 2894 N N . ASN A 1 371 ? -0.944 20.950 9.845 1.00 96.06 371 ASN A N 1
ATOM 2895 C CA . ASN A 1 371 ? -1.457 22.306 9.652 1.00 96.06 371 ASN A CA 1
ATOM 2896 C C . ASN A 1 371 ? -2.465 22.678 10.744 1.00 96.06 371 ASN A C 1
ATOM 2898 O O . ASN A 1 371 ? -2.328 23.745 11.345 1.00 96.06 371 ASN A O 1
ATOM 2902 N N . LEU A 1 372 ? -3.410 21.789 11.073 1.00 95.69 372 LEU A N 1
ATOM 2903 C CA . LEU A 1 372 ? -4.319 21.989 12.206 1.00 95.69 372 LEU A CA 1
ATOM 2904 C C . LEU A 1 372 ? -3.536 22.171 13.515 1.00 95.69 372 LEU A C 1
ATOM 2906 O O . LEU A 1 372 ? -3.754 23.148 14.231 1.00 95.69 372 LEU A O 1
ATOM 2910 N N . ILE A 1 373 ? -2.581 21.282 13.807 1.00 95.44 373 ILE A N 1
ATOM 2911 C CA . ILE A 1 373 ? -1.755 21.369 15.022 1.00 95.44 373 ILE A CA 1
ATOM 2912 C C . ILE A 1 373 ? -0.980 22.691 15.086 1.00 95.44 373 ILE A C 1
ATOM 2914 O O . ILE A 1 373 ? -0.882 23.309 16.149 1.00 95.44 373 ILE A O 1
ATOM 2918 N N . ARG A 1 374 ? -0.448 23.169 13.957 1.00 94.38 374 ARG A N 1
ATOM 2919 C CA . ARG A 1 374 ? 0.250 24.458 13.884 1.00 94.38 374 ARG A CA 1
ATOM 2920 C C . ARG A 1 374 ? -0.686 25.620 14.189 1.00 94.38 374 ARG A C 1
ATOM 2922 O O . ARG A 1 374 ? -0.328 26.481 14.988 1.00 94.38 374 ARG A O 1
ATOM 2929 N N . HIS A 1 375 ? -1.879 25.622 13.608 1.00 93.81 375 HIS A N 1
ATOM 2930 C CA . HIS A 1 375 ? -2.866 26.660 13.868 1.00 93.81 375 HIS A CA 1
ATOM 2931 C C . HIS A 1 375 ? -3.360 26.655 15.324 1.00 93.81 375 HIS A C 1
ATOM 2933 O O . HIS A 1 375 ? -3.544 27.721 15.911 1.00 93.81 375 HIS A O 1
ATOM 2939 N N . ILE A 1 376 ? -3.521 25.474 15.934 1.00 93.12 376 ILE A N 1
ATOM 2940 C CA . ILE A 1 376 ? -3.819 25.330 17.368 1.00 93.12 376 ILE A CA 1
ATOM 2941 C C . ILE A 1 376 ? -2.719 25.994 18.203 1.00 93.12 376 ILE A C 1
ATOM 2943 O O . ILE A 1 376 ? -3.013 26.838 19.047 1.00 93.12 376 ILE A O 1
ATOM 2947 N N . ARG A 1 377 ? -1.446 25.689 17.918 1.00 92.06 377 ARG A N 1
ATOM 2948 C CA . ARG A 1 377 ? -0.289 26.274 18.622 1.00 92.06 377 ARG A CA 1
ATOM 2949 C C . ARG A 1 377 ? -0.164 27.787 18.434 1.00 92.06 377 ARG A C 1
ATOM 2951 O O . ARG A 1 377 ? 0.354 28.464 19.314 1.00 92.06 377 ARG A O 1
ATOM 2958 N N . GLN A 1 378 ? -0.635 28.316 17.306 1.00 91.31 378 GLN A N 1
ATOM 2959 C CA . GLN A 1 378 ? -0.701 29.754 17.020 1.00 91.31 378 GLN A CA 1
ATOM 2960 C C . GLN A 1 378 ? -1.904 30.450 17.681 1.00 91.31 378 GLN A C 1
ATOM 2962 O O . GLN A 1 378 ? -2.044 31.663 17.560 1.00 91.31 378 GLN A O 1
ATOM 2967 N N . GLY A 1 379 ? -2.779 29.709 18.370 1.00 89.94 379 GLY A N 1
ATOM 2968 C CA . GLY A 1 379 ? -3.952 30.261 19.046 1.00 89.94 379 GLY A CA 1
ATOM 2969 C C . GLY A 1 379 ? -5.124 30.596 18.117 1.00 89.94 379 GLY A C 1
ATOM 2970 O O . GLY A 1 379 ? -6.096 31.196 18.569 1.00 89.94 379 GLY A O 1
ATOM 2971 N N . LEU A 1 380 ? -5.090 30.176 16.846 1.00 89.62 380 LEU A N 1
ATOM 2972 C CA . LEU A 1 380 ? -6.147 30.468 15.861 1.00 89.62 380 LEU A CA 1
ATOM 2973 C C . LEU A 1 380 ? -7.490 29.788 16.189 1.00 89.62 380 LEU A C 1
ATOM 2975 O O . LEU A 1 380 ? -8.527 30.180 15.666 1.00 89.62 380 LEU A O 1
ATOM 2979 N N . TYR A 1 381 ? -7.479 28.796 17.083 1.00 89.62 381 TYR A N 1
ATOM 2980 C CA . TYR A 1 381 ? -8.661 28.051 17.528 1.00 89.62 381 TYR A CA 1
ATOM 2981 C C . TYR A 1 381 ? -9.137 28.432 18.939 1.00 89.62 381 TYR A C 1
ATOM 2983 O O . TYR A 1 381 ? -10.052 27.799 19.457 1.00 89.62 381 TYR A O 1
ATOM 2991 N N . ALA A 1 382 ? -8.573 29.478 19.560 1.00 84.44 382 ALA A N 1
ATOM 2992 C CA . ALA A 1 382 ? -8.878 29.855 20.947 1.00 84.44 382 ALA A CA 1
ATOM 2993 C C . ALA A 1 382 ? -10.358 30.216 21.200 1.00 84.44 382 ALA A C 1
ATOM 2995 O O . ALA A 1 382 ? -10.826 30.129 22.331 1.00 84.44 382 ALA A O 1
ATOM 2996 N N . GLN A 1 383 ? -11.094 30.622 20.160 1.00 86.62 383 GLN A N 1
ATOM 2997 C CA . GLN A 1 383 ? -12.513 30.997 20.247 1.00 86.62 383 GLN A CA 1
ATOM 2998 C C . GLN A 1 383 ? -13.479 29.829 19.983 1.00 86.62 383 GLN A C 1
ATOM 3000 O O . GLN A 1 383 ? -14.690 29.998 20.121 1.00 86.62 383 GLN A O 1
ATOM 3005 N N . ARG A 1 384 ? -12.979 28.655 19.576 1.00 90.94 384 ARG A N 1
ATOM 3006 C CA . ARG A 1 384 ? -13.807 27.471 19.303 1.00 90.94 384 ARG A CA 1
ATOM 3007 C C . ARG A 1 384 ? -13.938 26.592 20.541 1.00 90.94 384 ARG A C 1
ATOM 3009 O O . ARG A 1 384 ? -13.055 26.564 21.396 1.00 90.94 384 ARG A O 1
ATOM 3016 N N . ARG A 1 385 ? -15.040 25.841 20.629 1.00 90.50 385 ARG A N 1
ATOM 3017 C CA . ARG A 1 385 ? -15.216 24.842 21.689 1.00 90.50 385 ARG A CA 1
ATOM 3018 C C . ARG A 1 385 ? -14.204 23.721 21.494 1.00 90.50 385 ARG A C 1
ATOM 3020 O O . ARG A 1 385 ? -13.958 23.297 20.367 1.00 90.50 385 ARG A O 1
ATOM 3027 N N . VAL A 1 386 ? -13.665 23.205 22.596 1.00 90.25 386 VAL A N 1
ATOM 3028 C CA . VAL A 1 386 ? -12.686 22.105 22.565 1.00 90.25 386 VAL A CA 1
ATOM 3029 C C . VAL A 1 386 ? -13.237 20.886 21.824 1.00 90.25 386 VAL A C 1
ATOM 3031 O O . VAL A 1 386 ? -12.513 20.282 21.041 1.00 90.25 386 VAL A O 1
ATOM 3034 N N . ASP A 1 387 ? -14.519 20.574 22.021 1.00 89.56 387 ASP A N 1
ATOM 3035 C CA . ASP A 1 387 ? -15.178 19.424 21.396 1.00 89.56 387 ASP A CA 1
ATOM 3036 C C . ASP A 1 387 ? -15.214 19.544 19.859 1.00 89.56 387 ASP A C 1
ATOM 3038 O O . ASP A 1 387 ? -14.986 18.559 19.160 1.00 89.56 387 ASP A O 1
ATOM 3042 N N . ASP A 1 388 ? -15.407 20.757 19.322 1.00 90.69 388 ASP A N 1
ATOM 3043 C CA . ASP A 1 388 ? -15.422 21.010 17.873 1.00 90.69 388 ASP A CA 1
ATOM 3044 C C . ASP A 1 388 ? -14.020 20.852 17.268 1.00 90.69 388 ASP A C 1
ATOM 3046 O O . ASP A 1 388 ? -13.852 20.295 16.185 1.00 90.69 388 ASP A O 1
ATOM 3050 N N . VAL A 1 389 ? -12.993 21.327 17.979 1.00 93.12 389 VAL A N 1
ATOM 3051 C CA . VAL A 1 389 ? -11.595 21.180 17.547 1.00 93.12 389 VAL A CA 1
ATOM 3052 C C . VAL A 1 389 ? -11.162 19.715 17.631 1.00 93.12 389 VAL A C 1
ATOM 3054 O O . VAL A 1 389 ? -10.447 19.226 16.758 1.00 93.12 389 VAL A O 1
ATOM 3057 N N . PHE A 1 390 ? -11.621 18.989 18.651 1.00 94.06 390 PHE A N 1
ATOM 3058 C CA . PHE A 1 390 ? -11.364 17.559 18.773 1.00 94.06 390 PHE A CA 1
ATOM 3059 C C . PHE A 1 390 ? -12.080 16.754 17.681 1.00 94.06 390 PHE A C 1
ATOM 3061 O O . PHE A 1 390 ? -11.497 15.822 17.134 1.00 94.06 390 PHE A O 1
ATOM 3068 N N . ALA A 1 391 ? -13.290 17.153 17.280 1.00 92.31 391 ALA A N 1
ATOM 3069 C CA . ALA A 1 391 ? -13.973 16.568 16.128 1.00 92.31 391 ALA A CA 1
ATOM 3070 C C . ALA A 1 391 ? -13.146 16.703 14.837 1.00 92.31 391 ALA A C 1
ATOM 3072 O O . ALA A 1 391 ? -13.023 15.745 14.071 1.00 92.31 391 ALA A O 1
ATOM 3073 N N . ASP A 1 392 ? -12.525 17.867 14.616 1.00 94.06 392 ASP A N 1
ATOM 3074 C CA . ASP A 1 392 ? -11.605 18.084 13.494 1.00 94.06 392 ASP A CA 1
ATOM 3075 C C . ASP A 1 392 ? -10.356 17.193 13.586 1.00 94.06 392 ASP A C 1
ATOM 3077 O O . ASP A 1 392 ? -9.943 16.611 12.582 1.00 94.06 392 ASP A O 1
ATOM 3081 N N . VAL A 1 393 ? -9.788 17.022 14.785 1.00 95.00 393 VAL A N 1
ATOM 3082 C CA . VAL A 1 393 ? -8.678 16.085 15.030 1.00 95.00 393 VAL A CA 1
ATOM 3083 C C . VAL A 1 393 ? -9.078 14.658 14.661 1.00 95.00 393 VAL A C 1
ATOM 3085 O O . VAL A 1 393 ? -8.356 13.999 13.914 1.00 95.00 393 VAL A O 1
ATOM 3088 N N . VAL A 1 394 ? -10.226 14.180 15.147 1.00 93.88 394 VAL A N 1
ATOM 3089 C CA . VAL A 1 394 ? -10.724 12.824 14.872 1.00 93.88 394 VAL A CA 1
ATOM 3090 C C . VAL A 1 394 ? -10.964 12.629 13.375 1.00 93.88 394 VAL A C 1
ATOM 3092 O O . VAL A 1 394 ? -10.566 11.608 12.814 1.00 93.88 394 VAL A O 1
ATOM 3095 N N . ARG A 1 395 ? -11.541 13.628 12.698 1.00 95.31 395 ARG A N 1
ATOM 3096 C CA . ARG A 1 395 ? -11.734 13.612 11.242 1.00 95.31 395 ARG A CA 1
ATOM 3097 C C . ARG A 1 395 ? -10.408 13.496 10.488 1.00 95.31 395 ARG A C 1
ATOM 3099 O O . ARG A 1 395 ? -10.306 12.676 9.582 1.00 95.31 395 ARG A O 1
ATOM 3106 N N . LEU A 1 396 ? -9.392 14.277 10.857 1.00 96.50 396 LEU A N 1
ATOM 3107 C CA . LEU A 1 396 ? -8.081 14.234 10.197 1.00 96.50 396 LEU A CA 1
ATOM 3108 C C . LEU A 1 396 ? -7.322 12.933 10.485 1.00 96.50 396 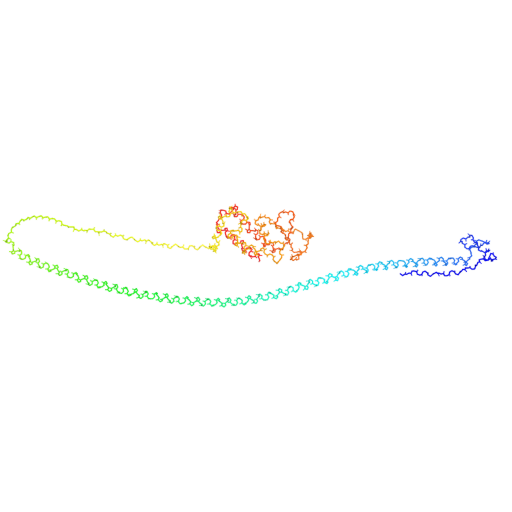LEU A C 1
ATOM 3110 O O . LEU A 1 396 ? -6.678 12.398 9.584 1.00 96.50 396 LEU A O 1
ATOM 3114 N N . LYS A 1 397 ? -7.444 12.374 11.695 1.00 95.56 397 LYS A N 1
ATOM 3115 C CA . LYS A 1 397 ? -6.935 11.028 12.003 1.00 95.56 397 LYS A CA 1
ATOM 3116 C C . LYS A 1 397 ? -7.583 9.964 11.125 1.00 95.56 397 LYS A C 1
ATOM 3118 O O . LYS A 1 397 ? -6.878 9.142 10.546 1.00 95.56 397 LYS A O 1
ATOM 3123 N N . ARG A 1 398 ? -8.906 10.031 10.948 1.00 94.75 398 ARG A N 1
ATOM 3124 C CA . ARG A 1 398 ? -9.625 9.138 10.032 1.00 94.75 398 ARG A CA 1
ATOM 3125 C C . ARG A 1 398 ? -9.131 9.289 8.593 1.00 94.75 398 ARG A C 1
ATOM 3127 O O . ARG A 1 398 ? -8.838 8.288 7.964 1.00 94.75 398 ARG A O 1
ATOM 3134 N N . ASN A 1 399 ? -8.923 10.512 8.103 1.00 95.25 399 ASN A N 1
ATOM 3135 C CA . ASN A 1 399 ? -8.363 10.725 6.763 1.00 95.25 399 ASN A CA 1
ATOM 3136 C C . ASN A 1 399 ? -6.968 10.090 6.598 1.00 95.25 399 ASN A C 1
ATOM 3138 O O . ASN A 1 399 ? -6.687 9.493 5.563 1.00 95.25 399 ASN A O 1
ATOM 3142 N N . MET A 1 400 ? -6.094 10.183 7.610 1.00 96.06 400 MET A N 1
ATOM 3143 C CA . MET A 1 400 ? -4.791 9.498 7.589 1.00 96.06 400 MET A CA 1
ATOM 3144 C C . MET A 1 400 ? -4.941 7.967 7.604 1.00 96.06 400 MET A C 1
ATOM 3146 O O . MET A 1 400 ? -4.168 7.273 6.945 1.00 96.06 400 MET A O 1
ATOM 3150 N N . HIS A 1 401 ? -5.935 7.443 8.324 1.00 94.19 401 HIS A N 1
ATOM 3151 C CA . HIS A 1 401 ? -6.269 6.017 8.356 1.00 94.19 401 HIS A CA 1
ATOM 3152 C C . HIS A 1 401 ? -6.862 5.502 7.037 1.00 94.19 401 HIS A C 1
ATOM 3154 O O . HIS A 1 401 ? -6.593 4.370 6.650 1.00 94.19 401 HIS A O 1
ATOM 3160 N N . ASP A 1 402 ? -7.660 6.310 6.352 1.00 92.56 402 ASP A N 1
ATOM 3161 C CA . ASP A 1 402 ? -8.290 5.928 5.088 1.00 92.56 402 ASP A CA 1
ATOM 3162 C C . ASP A 1 402 ? -7.295 6.022 3.915 1.00 92.56 402 ASP A C 1
ATOM 3164 O O . ASP A 1 402 ? -7.447 5.332 2.911 1.00 92.56 402 ASP A O 1
ATOM 3168 N N . ALA A 1 403 ? -6.262 6.866 4.038 1.00 89.94 403 ALA A N 1
ATOM 3169 C CA . ALA A 1 403 ? -5.211 7.010 3.032 1.00 89.94 403 ALA A CA 1
ATOM 3170 C C . ALA A 1 403 ? -4.134 5.906 3.097 1.00 89.94 403 ALA A C 1
ATOM 3172 O O . ALA A 1 403 ? -3.400 5.705 2.121 1.00 89.94 403 ALA A O 1
ATOM 3173 N N . ARG A 1 404 ? -3.985 5.217 4.238 1.00 83.88 404 ARG A N 1
ATOM 3174 C CA . ARG A 1 404 ? -3.017 4.114 4.387 1.00 83.88 404 ARG A CA 1
ATOM 3175 C C . ARG A 1 404 ? -3.463 2.826 3.691 1.00 83.88 404 ARG A C 1
ATOM 3177 O O . ARG A 1 404 ? -4.668 2.557 3.597 1.00 83.88 404 ARG A O 1
#

Organism: NCBI:txid1555241

Foldseek 3Di:
DDPPPPPPPPPPDPDDDPPPCVPQQADPPDPAGAGNPPRHHDVVVVVVVVVVVVVVVVVVVVVVVVVVVVVVVVVVVVVVVVVVVVVVVVVVVVVVVVVVVVVVVVVVVVVVVVVVVVVVVVVVVVVVVVVVVVVVVVVVVVVVVVVVVVVVVVVVVVVVVVVVVVVVVVVVVVVVVVVVVVVVVVVVVVVVVVVVVVVVVVVVVVVVVVDDDDDDDYDDDDDDDDDDDDDDDDDDDDDDDDDDPDPDPDDDPVLLVLLVVCLVCLLVDDLVCQCVRPNNVCCVVPFQLVLLPDPDDDPDDSVLLVSLLSVVAKDKDFDPDLPDDDDDDDDDDDSSAQRMWMFRHPDPPTDTHTDHPLNVQSSVLVSVLSVLSVCSNVCVCVPPDSVVSVVVNVVSSVSSVVSD

Radius of gyration: 65.12 Å; chains: 1; bounding box: 135×51×219 Å

pLDDT: mean 81.11, std 21.04, range [27.75, 98.31]